Protein 3U1I (pdb70)

Sequence (414 aa):
DLTVEKAADVTWEEEEAEQTGVSHNLMITVDDDGTMRIKDGGSGVLWDVPSPAELEEGVYRIKQQGIFGKTQVGVGVQKEGVFHTMWHVTRGAVLTHNGKRLEPNWASVKKDLISYGGGWRLSAQWQKGEEVQVIAVEPGKNPKNFQTMPGTFQTTTGEIGAIALDFKPGTSGSPIINREGKVVGLYGNGVVTKNGGYVSGIAQTNAEDLTVEKAADVTWEEEAEQTGVSHNLMITVDDDGTMRIKDGVLWDVPSKAELEEGVYRIKQQGIFGKTQVGVGVQKEGVFHTMWHVTRGAVLTHNGKRLEPNWASVKKDLISYGGGWRLSAQWQKGEEVQVIAVEPGKNPKNFQTMPGTFQTTTGEIGAIALDFKPGTSGSPIINREGKVVGLYGNGVVTKNGGYVSGIAQTNAERKR

Foldseek 3Di:
DDDDDDDDDPDDDDPDDDDDDDDDFDWDADPVGDIDTDD/DDWDKAAADADVDDDDFDKDFQWDQDDVGIWGQEMWTDDPQKIKFFCVSQVQPWGDDPHDTWGWHIHTPVLRMTMTRHWFDQADADDQQFKKWWQWDAIPDDTDIDIDRFDWDQDPVGIWTKAQDDGDRNRWHTFIGGPVRGGNATWDDFDADPVRTTITTRRDDHTD/DDDDDDDDDDDDDDVDDDDDDDDDFDWDADPVGDIGTDD/DKDFADDPDDFDDFDKDFAWDQDVVGIDGQAIWTADPNKIKFFCVSQVFPWGDDPRDIWGWGMDDVVLRITMTRDWDDQAAADDQQAKKWFQFDAPPDDTDIDIDRFDWDCDVHDIWTKAFDDGDRNRGHGFIAHPVGGTNATWDDFDQDPVRTTITTRRDDHTD

B-factor: mean 50.6, std 13.5, range [18.17, 98.96]

Structure (mmCIF, N/CA/C/O backbone):
data_3U1I
#
_entry.id   3U1I
#
_cell.length_a   104.220
_cell.length_b   133.120
_cell.length_c   76.030
_cell.angle_alpha   90.00
_cell.angle_beta   90.00
_cell.angle_gamma   90.00
#
_symmetry.space_group_name_H-M   'C 2 2 21'
#
loop_
_entity.id
_entity.type
_entity.pdbx_description
1 polymer 'Serine protease subunit NS2B'
2 polymer 'Serine protease NS3'
3 polymer 'peptide of (BEZ)(NLE)KR(OAR)'
4 non-polymer 'SULFATE ION'
5 water water
#
loop_
_atom_site.group_PDB
_atom_site.id
_atom_site.type_symbol
_atom_site.label_atom_id
_atom_site.label_alt_id
_atom_site.label_comp_id
_atom_site.label_asym_id
_atom_site.label_entity_id
_atom_site.label_seq_id
_atom_site.pdbx_PDB_ins_code
_atom_site.Cartn_x
_atom_site.Cartn_y
_atom_site.Cartn_z
_atom_site.occupancy
_atom_site.B_iso_or_equiv
_atom_site.auth_seq_id
_atom_site.auth_comp_id
_atom_site.auth_asym_id
_atom_site.auth_atom_id
_atom_site.pdbx_PDB_model_num
ATOM 1 N N . ASP A 1 6 ? 6.886 -4.713 10.549 1.00 65.94 50 ASP A N 1
ATOM 2 C CA . ASP A 1 6 ? 7.845 -3.806 11.248 1.00 64.98 50 ASP A CA 1
ATOM 3 C C . ASP A 1 6 ? 8.508 -4.537 12.430 1.00 62.63 50 ASP A C 1
ATOM 4 O O . ASP A 1 6 ? 7.898 -5.423 13.032 1.00 63.05 50 ASP A O 1
ATOM 9 N N . LEU A 1 7 ? 9.760 -4.189 12.730 1.00 60.07 51 LEU A N 1
ATOM 10 C CA . LEU A 1 7 ? 10.551 -4.934 13.712 1.00 57.24 51 LEU A CA 1
ATOM 11 C C . LEU A 1 7 ? 10.592 -4.245 15.069 1.00 56.84 51 LEU A C 1
ATOM 12 O O . LEU A 1 7 ? 10.689 -3.020 15.157 1.00 57.09 51 LEU A O 1
ATOM 17 N N . THR A 1 8 ? 10.527 -5.061 16.117 1.00 55.68 52 THR A N 1
ATOM 18 C CA . THR A 1 8 ? 10.525 -4.607 17.507 1.00 55.35 52 THR A CA 1
ATOM 19 C C . THR A 1 8 ? 11.729 -5.165 18.262 1.00 53.35 52 THR A C 1
ATOM 20 O O . THR A 1 8 ? 12.413 -6.076 17.786 1.00 52.40 52 THR A O 1
ATOM 24 N N . VAL A 1 9 ? 11.995 -4.605 19.433 1.00 52.78 53 VAL A N 1
ATOM 25 C CA . VAL A 1 9 ? 13.184 -4.932 20.191 1.00 50.89 53 VAL A CA 1
ATOM 26 C C . VAL A 1 9 ? 12.790 -5.088 21.663 1.00 51.45 53 VAL A C 1
ATOM 27 O O . VAL A 1 9 ? 12.137 -4.217 22.224 1.00 52.72 53 VAL A O 1
ATOM 31 N N . GLU A 1 10 ? 13.149 -6.211 22.281 1.00 50.29 54 GLU A N 1
ATOM 32 C CA . GLU A 1 10 ? 12.846 -6.399 23.696 1.00 50.84 54 GLU A CA 1
ATOM 33 C C . GLU A 1 10 ? 14.024 -6.935 24.512 1.00 49.31 54 GLU A C 1
ATOM 34 O O . GLU A 1 10 ? 14.646 -7.934 24.159 1.00 47.75 54 GLU A O 1
ATOM 40 N N . LYS A 1 11 ? 14.318 -6.231 25.596 1.00 49.81 55 LYS A N 1
ATOM 41 C CA . LYS A 1 11 ? 15.435 -6.521 26.496 1.00 49.61 55 LYS A CA 1
ATOM 42 C C . LYS A 1 11 ? 15.433 -7.962 27.023 1.00 49.10 55 LYS A C 1
ATOM 43 O O . LYS A 1 11 ? 14.388 -8.498 27.398 1.00 49.80 55 LYS A O 1
ATOM 49 N N . ALA A 1 12 ? 16.608 -8.585 27.042 1.00 47.34 56 ALA A N 1
ATOM 50 C CA . ALA A 1 12 ? 16.692 -9.984 27.402 1.00 47.02 56 ALA A CA 1
ATOM 51 C C . ALA A 1 12 ? 17.664 -10.247 28.531 1.00 47.52 56 ALA A C 1
ATOM 52 O O . ALA A 1 12 ? 17.369 -11.035 29.425 1.00 48.03 56 ALA A O 1
ATOM 54 N N . ALA A 1 13 ? 18.831 -9.614 28.472 1.00 47.40 57 ALA A N 1
ATOM 55 C CA . ALA A 1 13 ? 19.878 -9.857 29.450 1.00 48.38 57 ALA A CA 1
ATOM 56 C C . ALA A 1 13 ? 20.936 -8.768 29.396 1.00 49.22 57 ALA A C 1
ATOM 57 O O . ALA A 1 13 ? 20.924 -7.918 28.499 1.00 48.59 57 ALA A O 1
ATOM 59 N N . ASP A 1 14 ? 21.845 -8.804 30.367 1.00 50.95 58 ASP A N 1
ATOM 60 C CA . ASP A 1 14 ? 22.977 -7.903 30.407 1.00 52.21 58 ASP A CA 1
ATOM 61 C C . ASP A 1 14 ? 24.199 -8.608 29.832 1.00 51.46 58 ASP A C 1
ATOM 62 O O . ASP A 1 14 ? 24.271 -9.834 29.816 1.00 50.73 58 ASP A O 1
ATOM 67 N N . VAL A 1 15 ? 25.159 -7.818 29.361 1.00 51.93 59 VAL A N 1
ATOM 68 C CA . VAL A 1 15 ? 26.402 -8.342 28.806 1.00 51.47 59 VAL A CA 1
ATOM 69 C C . VAL A 1 15 ? 27.371 -8.648 29.947 1.00 52.93 59 VAL A C 1
ATOM 70 O O . VAL A 1 15 ? 28.218 -7.826 30.311 1.00 54.27 59 VAL A O 1
ATOM 74 N N . THR A 1 16 ? 27.234 -9.839 30.516 1.00 53.06 60 THR A N 1
ATOM 75 C CA . THR A 1 16 ? 28.019 -10.220 31.680 1.00 54.65 60 THR A CA 1
ATOM 76 C C . THR A 1 16 ? 28.498 -11.657 31.566 1.00 53.64 60 THR A C 1
ATOM 77 O O . THR A 1 16 ? 27.740 -12.545 31.181 1.00 52.52 60 THR A O 1
ATOM 81 N N . TRP A 1 17 ? 29.768 -11.866 31.896 1.00 54.07 61 TRP A N 1
ATOM 82 C CA . TRP A 1 17 ? 30.384 -13.182 31.957 1.00 53.78 61 TRP A CA 1
ATOM 83 C C . TRP A 1 17 ? 29.875 -13.914 33.193 1.00 55.30 61 TRP A C 1
ATOM 84 O O . TRP A 1 17 ? 30.037 -13.379 34.289 1.00 57.23 61 TRP A O 1
ATOM 95 N N . GLU A 1 18 ? 29.235 -15.087 33.057 1.00 54.50 62 GLU A N 1
ATOM 96 C CA A GLU A 1 18 ? 28.880 -15.846 34.258 0.50 56.20 62 GLU A CA 1
ATOM 97 C CA B GLU A 1 18 ? 28.856 -15.871 34.240 0.50 55.95 62 GLU A CA 1
ATOM 98 C C . GLU A 1 18 ? 29.941 -16.877 34.625 1.00 56.78 62 GLU A C 1
ATOM 99 O O . GLU A 1 18 ? 30.438 -17.622 33.778 1.00 55.13 62 GLU A O 1
ATOM 110 N N . GLU A 1 19 ? 30.289 -16.876 35.909 1.00 59.31 63 GLU A N 1
ATOM 111 C CA . GLU A 1 19 ? 31.418 -17.630 36.454 1.00 60.91 63 GLU A CA 1
ATOM 112 C C . GLU A 1 19 ? 31.374 -19.158 36.309 1.00 60.10 63 GLU A C 1
ATOM 113 O O . GLU A 1 19 ? 32.360 -19.777 35.898 1.00 60.31 63 GLU A O 1
ATOM 119 N N . GLU A 1 20 ? 30.250 -19.785 36.617 1.00 59.24 64 GLU A N 1
ATOM 120 C CA . GLU A 1 20 ? 30.241 -21.242 36.543 1.00 58.15 64 GLU A CA 1
ATOM 121 C C . GLU A 1 20 ? 29.492 -21.754 35.306 1.00 55.35 64 GLU A C 1
ATOM 122 O O . GLU A 1 20 ? 28.672 -22.670 35.381 1.00 55.76 64 GLU A O 1
ATOM 128 N N . ALA A 1 21 ? 29.807 -21.153 34.161 1.00 52.62 65 ALA A N 1
ATOM 129 C CA . ALA A 1 21 ? 29.123 -21.434 32.899 1.00 49.66 65 ALA A CA 1
ATOM 130 C C . ALA A 1 21 ? 29.403 -22.834 32.377 1.00 48.84 65 ALA A C 1
ATOM 131 O O . ALA A 1 21 ? 30.526 -23.338 32.486 1.00 49.19 65 ALA A O 1
ATOM 133 N N . GLU A 1 22 ? 28.372 -23.454 31.810 1.00 47.36 66 GLU A N 1
ATOM 134 C CA . GLU A 1 22 ? 28.514 -24.743 31.156 1.00 46.55 66 GLU A CA 1
ATOM 135 C C . GLU A 1 22 ? 29.504 -24.582 30.011 1.00 44.39 66 GLU A C 1
ATOM 136 O O . GLU A 1 22 ? 29.393 -23.625 29.226 1.00 44.16 66 GLU A O 1
ATOM 142 N N . GLN A 1 23 ? 30.489 -25.480 29.941 1.00 43.09 67 GLN A N 1
ATOM 143 C CA . GLN A 1 23 ? 31.466 -25.485 28.855 1.00 40.79 67 GLN A CA 1
ATOM 144 C C . GLN A 1 23 ? 31.056 -26.498 27.810 1.00 40.00 67 GLN A C 1
ATOM 145 O O . GLN A 1 23 ? 30.545 -27.575 28.132 1.00 40.30 67 GLN A O 1
ATOM 151 N N . THR A 1 24 ? 31.280 -26.155 26.550 1.00 38.87 68 THR A N 1
ATOM 152 C CA . THR A 1 24 ? 30.811 -26.991 25.462 1.00 38.80 68 THR A CA 1
ATOM 153 C C . THR A 1 24 ? 31.415 -26.551 24.156 1.00 38.25 68 THR A C 1
ATOM 154 O O . THR A 1 24 ? 31.896 -25.421 24.037 1.00 38.65 68 THR A O 1
ATOM 158 N N . GLY A 1 25 ? 31.385 -27.436 23.172 1.00 38.38 69 GLY A N 1
ATOM 159 C CA . GLY A 1 25 ? 31.864 -27.095 21.840 1.00 38.48 69 GLY A CA 1
ATOM 160 C C . GLY A 1 25 ? 33.127 -27.845 21.494 1.00 39.34 69 GLY A C 1
ATOM 161 O O . GLY A 1 25 ? 33.523 -28.750 22.212 1.00 39.78 69 GLY A O 1
ATOM 162 N N . VAL A 1 26 ? 33.743 -27.453 20.379 1.00 40.00 70 VAL A N 1
ATOM 163 C CA . VAL A 1 26 ? 34.902 -28.129 19.793 1.00 41.41 70 VAL A CA 1
ATOM 164 C C . VAL A 1 26 ? 35.755 -27.063 19.116 1.00 41.69 70 VAL A C 1
ATOM 165 O O . VAL A 1 26 ? 35.232 -26.060 18.660 1.00 40.80 70 VAL A O 1
ATOM 169 N N . SER A 1 27 ? 37.063 -27.290 19.048 1.00 43.57 71 SER A N 1
ATOM 170 C CA . SER A 1 27 ? 37.996 -26.389 18.391 1.00 44.30 71 SER A CA 1
ATOM 171 C C . SER A 1 27 ? 38.427 -26.909 17.012 1.00 45.59 71 SER A C 1
ATOM 172 O O . SER A 1 27 ? 39.373 -27.688 16.916 1.00 47.27 71 SER A O 1
ATOM 175 N N . HIS A 1 28 ? 37.755 -26.451 15.955 1.00 45.24 72 HIS A N 1
ATOM 176 C CA . HIS A 1 28 ? 38.096 -26.812 14.570 1.00 46.53 72 HIS A CA 1
ATOM 177 C C . HIS A 1 28 ? 39.124 -25.863 13.995 1.00 47.57 72 HIS A C 1
ATOM 178 O O . HIS A 1 28 ? 39.169 -24.698 14.356 1.00 47.83 72 HIS A O 1
ATOM 185 N N . ASN A 1 29 ? 39.944 -26.357 13.087 1.00 49.51 73 ASN A N 1
ATOM 186 C CA . ASN A 1 29 ? 40.875 -25.500 12.375 1.00 51.33 73 ASN A CA 1
ATOM 187 C C . ASN A 1 29 ? 40.695 -25.682 10.882 1.00 51.59 73 ASN A C 1
ATOM 188 O O . ASN A 1 29 ? 41.141 -26.679 10.313 1.00 53.11 73 ASN A O 1
ATOM 193 N N . LEU A 1 30 ? 40.028 -24.720 10.255 1.00 49.90 74 LEU A N 1
ATOM 194 C CA . LEU A 1 30 ? 39.574 -24.902 8.888 1.00 49.89 74 LEU A CA 1
ATOM 195 C C . LEU A 1 30 ? 40.011 -23.762 7.993 1.00 50.43 74 LEU A C 1
ATOM 196 O O . LEU A 1 30 ? 40.145 -22.632 8.446 1.00 49.93 74 LEU A O 1
ATOM 201 N N . MET A 1 31 ? 40.226 -24.070 6.721 1.00 51.67 75 MET A N 1
ATOM 202 C CA . MET A 1 31 ? 40.525 -23.052 5.729 1.00 52.85 75 MET A CA 1
ATOM 203 C C . MET A 1 31 ? 39.245 -22.698 4.996 1.00 51.65 75 MET A C 1
ATOM 204 O O . MET A 1 31 ? 38.527 -23.575 4.493 1.00 51.77 75 MET A O 1
ATOM 209 N N . ILE A 1 32 ? 38.959 -21.407 4.944 1.00 50.64 76 ILE A N 1
ATOM 210 C CA . ILE A 1 32 ? 37.737 -20.927 4.326 1.00 49.73 76 ILE A CA 1
ATOM 211 C C . ILE A 1 32 ? 38.007 -19.739 3.408 1.00 51.09 76 ILE A C 1
ATOM 212 O O . ILE A 1 32 ? 39.046 -19.071 3.516 1.00 52.21 76 ILE A O 1
ATOM 217 N N . THR A 1 33 ? 37.082 -19.497 2.485 1.00 51.04 77 THR A N 1
ATOM 218 C CA . THR A 1 33 ? 37.020 -18.214 1.804 1.00 51.35 77 THR A CA 1
ATOM 219 C C . THR A 1 33 ? 35.697 -17.567 2.187 1.00 49.02 77 THR A C 1
ATOM 220 O O . THR A 1 33 ? 34.713 -18.265 2.450 1.00 47.56 77 THR A O 1
ATOM 224 N N . VAL A 1 34 ? 35.699 -16.239 2.270 1.00 48.30 78 VAL A N 1
ATOM 225 C CA . VAL A 1 34 ? 34.485 -15.471 2.492 1.00 47.02 78 VAL A CA 1
ATOM 226 C C . VAL A 1 34 ? 34.257 -14.707 1.204 1.00 48.45 78 VAL A C 1
ATOM 227 O O . VAL A 1 34 ? 35.114 -13.941 0.794 1.00 49.60 78 VAL A O 1
ATOM 231 N N . ASP A 1 35 ? 33.135 -14.929 0.533 1.00 48.81 79 ASP A N 1
ATOM 232 C CA . ASP A 1 35 ? 32.859 -14.069 -0.604 1.00 50.42 79 ASP A CA 1
ATOM 233 C C . ASP A 1 35 ? 32.063 -12.821 -0.242 1.00 48.91 79 ASP A C 1
ATOM 234 O O . ASP A 1 35 ? 31.597 -12.667 0.894 1.00 46.98 79 ASP A O 1
ATOM 239 N N . ASP A 1 36 ? 31.954 -11.918 -1.214 1.00 49.52 80 ASP A N 1
ATOM 240 C CA . ASP A 1 36 ? 31.484 -10.566 -0.967 1.00 48.36 80 ASP A CA 1
ATOM 241 C C . ASP A 1 36 ? 30.086 -10.529 -0.346 1.00 46.04 80 ASP A C 1
ATOM 242 O O . ASP A 1 36 ? 29.791 -9.619 0.424 1.00 44.73 80 ASP A O 1
ATOM 247 N N . ASP A 1 37 ? 29.258 -11.537 -0.637 1.00 44.75 81 ASP A N 1
ATOM 248 C CA . ASP A 1 37 ? 27.887 -11.587 -0.102 1.00 43.24 81 ASP A CA 1
ATOM 249 C C . ASP A 1 37 ? 27.809 -12.123 1.337 1.00 40.96 81 ASP A C 1
ATOM 250 O O . ASP A 1 37 ? 26.716 -12.256 1.911 1.00 39.36 81 ASP A O 1
ATOM 255 N N . GLY A 1 38 ? 28.973 -12.440 1.898 1.00 39.98 82 GLY A N 1
ATOM 256 C CA . GLY A 1 38 ? 29.077 -12.891 3.283 1.00 38.88 82 GLY A CA 1
ATOM 257 C C . GLY A 1 38 ? 29.100 -14.402 3.468 1.00 38.16 82 GLY A C 1
ATOM 258 O O . GLY A 1 38 ? 29.236 -14.890 4.584 1.00 37.63 82 GLY A O 1
ATOM 259 N N . THR A 1 39 ? 28.954 -15.144 2.379 1.00 38.94 83 THR A N 1
ATOM 260 C CA . THR A 1 39 ? 28.969 -16.600 2.445 1.00 38.60 83 THR A CA 1
ATOM 261 C C . THR A 1 39 ? 30.371 -17.148 2.753 1.00 38.97 83 THR A C 1
ATOM 262 O O . THR A 1 39 ? 31.358 -16.829 2.082 1.00 39.46 83 THR A O 1
ATOM 266 N N . MET A 1 40 ? 30.439 -17.959 3.797 1.00 38.50 84 MET A N 1
ATOM 267 C CA . MET A 1 40 ? 31.655 -18.663 4.130 1.00 39.95 84 MET A CA 1
ATOM 268 C C . MET A 1 40 ? 31.608 -20.063 3.522 1.00 41.38 84 MET A C 1
ATOM 269 O O . MET A 1 40 ? 30.561 -20.723 3.544 1.00 40.48 84 MET A O 1
ATOM 274 N N . ARG A 1 41 ? 32.733 -20.481 2.940 1.00 43.64 85 ARG A N 1
ATOM 275 C CA . ARG A 1 41 ? 32.873 -21.799 2.301 1.00 46.73 85 ARG A CA 1
ATOM 276 C C . ARG A 1 41 ? 34.177 -22.456 2.732 1.00 47.82 85 ARG A C 1
ATOM 277 O O . ARG A 1 41 ? 35.222 -21.820 2.704 1.00 48.25 85 ARG A O 1
ATOM 285 N N . ILE A 1 42 ? 34.116 -23.722 3.130 1.00 49.07 86 ILE A N 1
ATOM 286 C CA . ILE A 1 42 ? 35.324 -24.455 3.502 1.00 51.21 86 ILE A CA 1
ATOM 287 C C . ILE A 1 42 ? 36.139 -24.787 2.247 1.00 54.67 86 ILE A C 1
ATOM 288 O O . ILE A 1 42 ? 35.615 -25.379 1.297 1.00 55.58 86 ILE A O 1
ATOM 293 N N . LYS A 1 43 ? 37.414 -24.398 2.248 1.00 57.33 87 LYS A N 1
ATOM 294 C CA . LYS A 1 43 ? 38.315 -24.695 1.123 1.00 61.66 87 LYS A CA 1
ATOM 295 C C . LYS A 1 43 ? 38.439 -26.198 0.853 1.00 63.99 87 LYS A C 1
ATOM 296 O O . LYS A 1 43 ? 38.828 -26.983 1.736 1.00 63.66 87 LYS A O 1
ATOM 302 N N . ASP A 1 44 ? 38.106 -26.579 -0.384 1.00 67.18 88 ASP A N 1
ATOM 303 C CA . ASP A 1 44 ? 37.906 -27.987 -0.759 1.00 69.60 88 ASP A CA 1
ATOM 304 C C . ASP A 1 44 ? 39.036 -28.560 -1.615 1.00 72.46 88 ASP A C 1
ATOM 305 O O . ASP A 1 44 ? 39.282 -29.771 -1.597 1.00 73.87 88 ASP A O 1
ATOM 310 N N . GLY B 2 8 ? 26.126 -13.758 -4.884 1.00 51.91 -1 GLY B N 1
ATOM 311 C CA . GLY B 2 8 ? 25.090 -12.791 -4.411 1.00 51.39 -1 GLY B CA 1
ATOM 312 C C . GLY B 2 8 ? 25.574 -11.346 -4.408 1.00 51.39 -1 GLY B C 1
ATOM 313 O O . GLY B 2 8 ? 26.773 -11.073 -4.588 1.00 52.16 -1 GLY B O 1
ATOM 314 N N . GLY B 2 9 ? 24.651 -10.409 -4.220 1.00 50.27 0 GLY B N 1
ATOM 315 C CA . GLY B 2 9 ? 25.045 -9.012 -4.082 1.00 49.93 0 GLY B CA 1
ATOM 316 C C . GLY B 2 9 ? 25.803 -8.692 -2.793 1.00 48.43 0 GLY B C 1
ATOM 317 O O . GLY B 2 9 ? 25.634 -9.354 -1.758 1.00 47.65 0 GLY B O 1
ATOM 318 N N . SER B 2 10 ? 26.648 -7.673 -2.859 1.00 47.67 1 SER B N 1
ATOM 319 C CA . SER B 2 10 ? 27.233 -7.101 -1.667 1.00 45.62 1 SER B CA 1
ATOM 320 C C . SER B 2 10 ? 26.907 -5.612 -1.569 1.00 45.28 1 SER B C 1
ATOM 321 O O . SER B 2 10 ? 26.593 -4.961 -2.565 1.00 46.33 1 SER B O 1
ATOM 324 N N . GLY B 2 11 ? 26.992 -5.077 -0.362 1.00 43.68 2 GLY B N 1
ATOM 325 C CA . GLY B 2 11 ? 26.845 -3.656 -0.149 1.00 43.52 2 GLY B CA 1
ATOM 326 C C . GLY B 2 11 ? 27.507 -3.217 1.137 1.00 42.92 2 GLY B C 1
ATOM 327 O O . GLY B 2 11 ? 27.706 -4.018 2.056 1.00 41.69 2 GLY B O 1
ATOM 328 N N . VAL B 2 12 ? 27.859 -1.940 1.192 1.00 43.56 3 VAL B N 1
ATOM 329 C CA . VAL B 2 12 ? 28.331 -1.303 2.427 1.00 43.81 3 VAL B CA 1
ATOM 330 C C . VAL B 2 12 ? 27.578 0.004 2.597 1.00 44.47 3 VAL B C 1
ATOM 331 O O . VAL B 2 12 ? 27.337 0.706 1.625 1.00 45.08 3 VAL B O 1
ATOM 335 N N . LEU B 2 13 ? 27.196 0.313 3.824 1.00 44.94 4 LEU B N 1
ATOM 336 C CA . LEU B 2 13 ? 26.593 1.599 4.139 1.00 47.54 4 LEU B CA 1
ATOM 337 C C . LEU B 2 13 ? 27.374 2.234 5.277 1.00 49.53 4 LEU B C 1
ATOM 338 O O . LEU B 2 13 ? 27.809 1.537 6.184 1.00 49.20 4 LEU B O 1
ATOM 343 N N . TRP B 2 14 ? 27.581 3.544 5.202 1.00 53.21 5 TRP B N 1
ATOM 344 C CA . TRP B 2 14 ? 28.256 4.302 6.265 1.00 56.26 5 TRP B CA 1
ATOM 345 C C . TRP B 2 14 ? 27.782 5.764 6.203 1.00 59.20 5 TRP B C 1
ATOM 346 O O . TRP B 2 14 ? 27.781 6.361 5.132 1.00 60.36 5 TRP B O 1
ATOM 357 N N . ASP B 2 15 ? 27.359 6.321 7.347 1.00 61.91 6 ASP B N 1
ATOM 358 C CA . ASP B 2 15 ? 26.200 7.261 7.373 1.00 64.68 6 ASP B CA 1
ATOM 359 C C . ASP B 2 15 ? 26.327 8.527 8.209 1.00 67.84 6 ASP B C 1
ATOM 360 O O . ASP B 2 15 ? 27.355 9.204 8.133 1.00 69.55 6 ASP B O 1
ATOM 365 N N . VAL B 2 16 ? 25.273 8.827 8.998 1.00 69.93 7 VAL B N 1
ATOM 366 C CA . VAL B 2 16 ? 25.077 10.106 9.753 1.00 73.27 7 VAL B CA 1
ATOM 367 C C . VAL B 2 16 ? 24.025 10.057 10.910 1.00 74.30 7 VAL B C 1
ATOM 368 O O . VAL B 2 16 ? 22.841 9.754 10.672 1.00 73.63 7 VAL B O 1
ATOM 372 N N . PRO B 2 17 ? 24.444 10.408 12.158 1.00 76.13 8 PRO B N 1
ATOM 373 C CA . PRO B 2 17 ? 23.582 10.289 13.366 1.00 76.64 8 PRO B CA 1
ATOM 374 C C . PRO B 2 17 ? 22.343 11.208 13.388 1.00 78.37 8 PRO B C 1
ATOM 375 O O . PRO B 2 17 ? 22.383 12.328 12.873 1.00 80.11 8 PRO B O 1
ATOM 379 N N . SER B 2 18 ? 21.269 10.724 14.011 1.00 78.19 9 SER B N 1
ATOM 380 C CA . SER B 2 18 ? 19.949 11.377 13.999 1.00 79.54 9 SER B CA 1
ATOM 381 C C . SER B 2 18 ? 19.770 12.480 15.072 1.00 81.92 9 SER B C 1
ATOM 382 O O . SER B 2 18 ? 20.574 12.560 16.009 1.00 82.37 9 SER B O 1
ATOM 385 N N . PRO B 2 19 ? 18.714 13.328 14.944 1.00 83.55 10 PRO B N 1
ATOM 386 C CA . PRO B 2 19 ? 18.566 14.524 15.806 1.00 86.04 10 PRO B CA 1
ATOM 387 C C . PRO B 2 19 ? 18.654 14.261 17.317 1.00 86.06 10 PRO B C 1
ATOM 388 O O . PRO B 2 19 ? 17.745 13.675 17.903 1.00 85.41 10 PRO B O 1
ATOM 392 N N . ALA B 2 25 ? 15.370 8.006 20.253 1.00 72.12 16 ALA B N 1
ATOM 393 C CA . ALA B 2 25 ? 15.203 6.555 20.319 1.00 70.33 16 ALA B CA 1
ATOM 394 C C . ALA B 2 25 ? 16.163 5.919 21.334 1.00 69.59 16 ALA B C 1
ATOM 395 O O . ALA B 2 25 ? 17.142 5.271 20.945 1.00 68.10 16 ALA B O 1
ATOM 397 N N . GLU B 2 26 ? 15.876 6.100 22.628 1.00 70.72 17 GLU B N 1
ATOM 398 C CA . GLU B 2 26 ? 16.808 5.687 23.693 1.00 70.42 17 GLU B CA 1
ATOM 399 C C . GLU B 2 26 ? 16.519 4.323 24.334 1.00 68.39 17 GLU B C 1
ATOM 400 O O . GLU B 2 26 ? 15.379 4.010 24.711 1.00 69.16 17 GLU B O 1
ATOM 406 N N . LEU B 2 27 ? 17.587 3.541 24.474 1.00 65.34 18 LEU B N 1
ATOM 407 C CA . LEU B 2 27 ? 17.522 2.149 24.873 1.00 62.62 18 LEU B CA 1
ATOM 408 C C . LEU B 2 27 ? 18.599 1.893 25.929 1.00 61.75 18 LEU B C 1
ATOM 409 O O . LEU B 2 27 ? 19.710 2.405 25.806 1.00 61.58 18 LEU B O 1
ATOM 414 N N . GLU B 2 28 ? 18.286 1.109 26.959 1.00 60.68 19 GLU B N 1
ATOM 415 C CA . GLU B 2 28 ? 19.312 0.704 27.930 1.00 59.79 19 GLU B CA 1
ATOM 416 C C . GLU B 2 28 ? 20.276 -0.294 27.299 1.00 56.57 19 GLU B C 1
ATOM 417 O O . GLU B 2 28 ? 19.862 -1.168 26.545 1.00 54.72 19 GLU B O 1
ATOM 423 N N . GLU B 2 29 ? 21.558 -0.164 27.627 1.00 55.50 20 GLU B N 1
ATOM 424 C CA . GLU B 2 29 ? 22.577 -1.098 27.159 1.00 53.17 20 GLU B CA 1
ATOM 425 C C . GLU B 2 29 ? 22.248 -2.539 2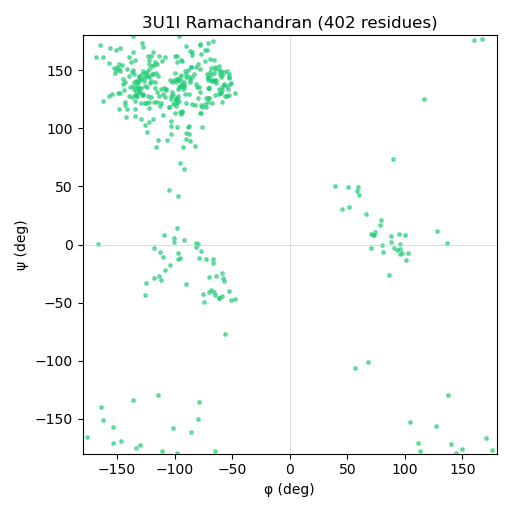7.556 1.00 51.33 20 GLU B C 1
ATOM 426 O O . GLU B 2 29 ? 21.637 -2.774 28.596 1.00 52.27 20 GLU B O 1
ATOM 432 N N . GLY B 2 30 ? 22.647 -3.498 26.724 1.00 48.34 21 GLY B N 1
ATOM 433 C CA . GLY B 2 30 ? 22.346 -4.901 26.976 1.00 45.97 21 GLY B CA 1
ATOM 434 C C . GLY B 2 30 ? 21.969 -5.686 25.734 1.00 43.52 21 GLY B C 1
ATOM 435 O O . GLY B 2 30 ? 22.084 -5.184 24.616 1.00 43.17 21 GLY B O 1
ATOM 436 N N . VAL B 2 31 ? 21.513 -6.920 25.941 1.00 41.93 22 VAL B N 1
ATOM 437 C CA . VAL B 2 31 ? 21.198 -7.850 24.853 1.00 39.42 22 VAL B CA 1
ATOM 438 C C . VAL B 2 31 ? 19.691 -7.910 24.627 1.00 38.91 22 VAL B C 1
ATOM 439 O O . VAL B 2 31 ? 18.939 -8.102 25.577 1.00 39.75 22 VAL B O 1
ATOM 443 N N . TYR B 2 32 ? 19.269 -7.776 23.371 1.00 37.27 23 TYR B N 1
ATOM 444 C CA . TYR B 2 32 ? 17.852 -7.693 23.018 1.00 37.42 23 TYR B CA 1
ATOM 445 C C . TYR B 2 32 ? 17.403 -8.761 22.026 1.00 36.46 23 TYR B C 1
ATOM 446 O O . TYR B 2 32 ? 18.148 -9.159 21.139 1.00 34.80 23 TYR B O 1
ATOM 455 N N . ARG B 2 33 ? 16.167 -9.218 22.191 1.00 37.25 24 ARG B N 1
ATOM 456 C CA . ARG B 2 33 ? 15.500 -10.016 21.178 1.00 37.05 24 ARG B CA 1
ATOM 457 C C . ARG B 2 33 ? 14.986 -9.081 20.092 1.00 37.73 24 ARG B C 1
ATOM 458 O O . ARG B 2 33 ? 14.426 -8.029 20.384 1.00 38.54 24 ARG B O 1
ATOM 466 N N . ILE B 2 34 ? 15.183 -9.460 18.838 1.00 37.31 25 ILE B N 1
ATOM 467 C CA . ILE B 2 34 ? 14.602 -8.718 17.742 1.00 38.19 25 ILE B CA 1
ATOM 468 C C . ILE B 2 34 ? 13.383 -9.505 17.294 1.00 40.11 25 ILE B C 1
ATOM 469 O O . ILE B 2 34 ? 13.494 -10.684 16.932 1.00 39.86 25 ILE B O 1
ATOM 474 N N . LYS B 2 35 ? 12.214 -8.867 17.343 1.00 42.57 26 LYS B N 1
ATOM 475 C CA . LYS B 2 35 ? 10.956 -9.552 17.060 1.00 44.86 26 LYS B CA 1
ATOM 476 C C . LYS B 2 35 ? 10.220 -8.950 15.874 1.00 46.43 26 LYS B C 1
ATOM 477 O O . LYS B 2 35 ? 10.372 -7.764 15.563 1.00 46.84 26 LYS B O 1
ATOM 483 N N . GLN B 2 36 ? 9.403 -9.762 15.215 1.00 48.10 27 GLN B N 1
ATOM 484 C CA . GLN B 2 36 ? 8.613 -9.245 14.109 1.00 50.54 27 GLN B CA 1
ATOM 485 C C . GLN B 2 36 ? 7.118 -9.557 14.205 1.00 52.86 27 GLN B C 1
ATOM 486 O O . GLN B 2 36 ? 6.728 -10.608 14.701 1.00 53.23 27 GLN B O 1
ATOM 492 N N . GLN B 2 37 ? 6.299 -8.632 13.717 1.00 55.36 28 GLN B N 1
ATOM 493 C CA . GLN B 2 37 ? 4.847 -8.693 13.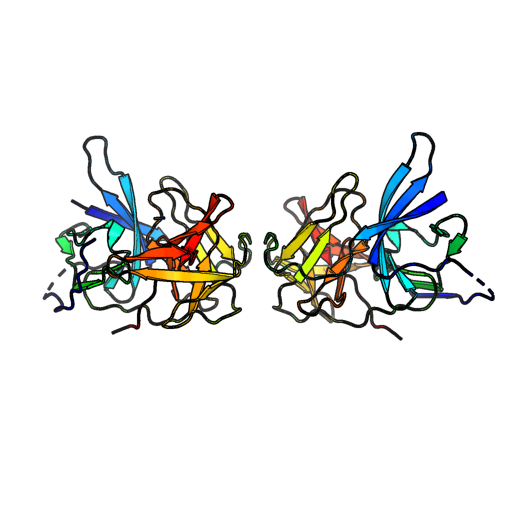901 1.00 58.66 28 GLN B CA 1
ATOM 494 C C . GLN B 2 37 ? 4.083 -9.772 13.113 1.00 59.76 28 GLN B C 1
ATOM 495 O O . GLN B 2 37 ? 4.633 -10.466 12.265 1.00 58.90 28 GLN B O 1
ATOM 501 N N . GLY B 2 38 ? 2.794 -9.884 13.421 1.00 62.59 29 GLY B N 1
ATOM 502 C CA . GLY B 2 38 ? 1.969 -10.995 12.978 1.00 63.92 29 GLY B CA 1
ATOM 503 C C . GLY B 2 38 ? 1.451 -10.965 11.556 1.00 64.73 29 GLY B C 1
ATOM 504 O O . GLY B 2 38 ? 2.200 -10.693 10.619 1.00 63.80 29 GLY B O 1
ATOM 505 N N . ILE B 2 39 ? 0.170 -11.290 11.391 1.00 66.73 30 ILE B N 1
ATOM 506 C CA . ILE B 2 39 ? -0.675 -11.714 12.512 1.00 68.17 30 ILE B CA 1
ATOM 507 C C . ILE B 2 39 ? -0.178 -13.041 13.101 1.00 66.80 30 ILE B C 1
ATOM 508 O O . ILE B 2 39 ? 0.850 -13.577 12.664 1.00 65.47 30 ILE B O 1
ATOM 513 N N . PHE B 2 40 ? -0.903 -13.551 14.095 1.00 67.33 31 PHE B N 1
ATOM 514 C CA . PHE B 2 40 ? -0.464 -14.676 14.938 1.00 65.80 31 PHE B CA 1
ATOM 515 C C . PHE B 2 40 ? 0.377 -14.176 16.121 1.00 64.07 31 PHE B C 1
ATOM 516 O O . PHE B 2 40 ? 0.437 -14.823 17.169 1.00 64.54 31 PHE B O 1
ATOM 524 N N . GLY B 2 41 ? 1.017 -13.020 15.949 1.00 62.15 32 GLY B N 1
ATOM 525 C CA . GLY B 2 41 ? 1.769 -12.386 17.028 1.00 60.07 32 GLY B CA 1
ATOM 526 C C . GLY B 2 41 ? 3.192 -12.057 16.635 1.00 56.91 32 GLY B C 1
ATOM 527 O O . GLY B 2 41 ? 3.502 -11.904 15.451 1.00 56.11 32 GLY B O 1
ATOM 528 N N . LYS B 2 42 ? 4.060 -11.948 17.636 1.00 54.94 33 LYS B N 1
ATOM 529 C CA . LYS B 2 42 ? 5.459 -11.600 17.400 1.00 52.06 33 LYS B CA 1
ATOM 530 C C . LYS B 2 42 ? 6.342 -12.841 17.418 1.00 50.07 33 LYS B C 1
ATOM 531 O O . LYS B 2 42 ? 6.060 -13.798 18.140 1.00 50.43 33 LYS B O 1
ATOM 537 N N . THR B 2 43 ? 7.407 -12.817 16.615 1.00 47.59 34 THR B N 1
ATOM 538 C CA . THR B 2 43 ? 8.311 -13.948 16.487 1.00 45.32 34 THR B CA 1
ATOM 539 C C . THR B 2 43 ? 9.741 -13.445 16.521 1.00 42.93 34 THR B C 1
ATOM 540 O O . THR B 2 43 ? 10.085 -12.481 15.847 1.00 42.64 34 THR B O 1
ATOM 544 N N . GLN B 2 44 ? 10.582 -14.103 17.303 1.00 40.84 35 GLN B N 1
ATOM 545 C CA . GLN B 2 44 ? 11.969 -13.721 17.351 1.00 38.07 35 GLN B CA 1
ATOM 546 C C . GLN B 2 44 ? 12.650 -14.078 16.037 1.00 37.08 35 GLN B C 1
ATOM 547 O O . GLN B 2 44 ? 12.572 -15.226 15.588 1.00 37.06 35 GLN B O 1
ATOM 553 N N . VAL B 2 45 ? 13.299 -13.090 15.423 1.00 35.42 36 VAL B N 1
ATOM 554 C CA . VAL B 2 45 ? 14.040 -13.309 14.194 1.00 34.05 36 VAL B CA 1
ATOM 555 C C . VAL B 2 45 ? 15.524 -13.181 14.484 1.00 32.96 36 VAL B C 1
ATOM 556 O O . VAL B 2 45 ? 16.355 -13.539 13.662 1.00 32.08 36 VAL B O 1
ATOM 560 N N . GLY B 2 46 ? 15.869 -12.694 15.664 1.00 32.73 37 GLY B N 1
ATOM 561 C CA . GLY B 2 46 ? 17.288 -12.565 15.977 1.00 32.48 37 GLY B CA 1
ATOM 562 C C . GLY B 2 46 ? 17.537 -11.787 17.240 1.00 32.62 37 GLY B C 1
ATOM 563 O O . GLY B 2 46 ? 16.610 -11.510 18.012 1.00 32.63 37 GLY B O 1
ATOM 564 N N . VAL B 2 47 ? 18.800 -11.418 17.404 1.00 32.24 38 VAL B N 1
ATOM 565 C CA . VAL B 2 47 ? 19.330 -10.866 18.623 1.00 33.79 38 VAL B CA 1
ATOM 566 C C . VAL B 2 47 ? 20.245 -9.675 18.310 1.00 34.76 38 VAL B C 1
ATOM 567 O O . VAL B 2 47 ? 20.910 -9.655 17.264 1.00 34.75 38 VAL B O 1
ATOM 571 N N . GLY B 2 48 ? 20.296 -8.697 19.221 1.00 36.08 39 GLY B N 1
ATOM 572 C CA . GLY B 2 48 ? 21.225 -7.584 19.089 1.00 37.08 39 GLY B CA 1
ATOM 573 C C . GLY B 2 48 ? 21.746 -7.027 20.396 1.00 38.28 39 GLY B C 1
ATOM 574 O O . GLY B 2 48 ? 21.236 -7.344 21.456 1.00 38.86 39 GLY B O 1
ATOM 575 N N . VAL B 2 49 ? 22.763 -6.174 20.308 1.00 39.01 40 VAL B N 1
ATOM 576 C CA . VAL B 2 49 ? 23.379 -5.582 21.486 1.00 40.45 40 VAL B CA 1
ATOM 577 C C . VAL B 2 49 ? 23.345 -4.065 21.426 1.00 41.71 40 VAL B C 1
ATOM 578 O O . VAL B 2 49 ? 23.765 -3.464 20.439 1.00 41.71 40 VAL B O 1
ATOM 582 N N . GLN B 2 50 ? 22.840 -3.454 22.490 1.00 43.34 41 GLN B N 1
ATOM 583 C CA . GLN B 2 50 ? 22.858 -2.010 22.628 1.00 45.01 41 GLN B CA 1
ATOM 584 C C . GLN B 2 50 ? 24.047 -1.659 23.489 1.00 46.26 41 GLN B C 1
ATOM 585 O O . GLN B 2 50 ? 24.165 -2.146 24.609 1.00 46.73 41 GLN B O 1
ATOM 591 N N . LYS B 2 51 ? 24.940 -0.840 22.938 1.00 47.59 42 LYS B N 1
ATOM 592 C CA . LYS B 2 51 ? 26.124 -0.347 23.634 1.00 49.06 42 LYS B CA 1
ATOM 593 C C . LYS B 2 51 ? 26.366 1.087 23.214 1.00 50.41 42 LYS B C 1
ATOM 594 O O . LYS B 2 51 ? 26.540 1.374 22.027 1.00 49.84 42 LYS B O 1
ATOM 600 N N . GLU B 2 52 ? 26.348 1.990 24.192 1.00 52.63 43 GLU B N 1
ATOM 601 C CA . GLU B 2 52 ? 26.655 3.399 23.958 1.00 54.45 43 GLU B CA 1
ATOM 602 C C . GLU B 2 52 ? 25.734 4.048 22.930 1.00 53.97 43 GLU B C 1
ATOM 603 O O . GLU B 2 52 ? 26.206 4.746 22.035 1.00 54.70 43 GLU B O 1
ATOM 609 N N . GLY B 2 53 ? 24.427 3.815 23.052 1.00 53.27 44 GLY B N 1
ATOM 610 C CA . GLY B 2 53 ? 23.439 4.443 22.167 1.00 53.00 44 GLY B CA 1
ATOM 611 C C . GLY B 2 53 ? 23.247 3.791 20.802 1.00 51.30 44 GLY B C 1
ATOM 612 O O . GLY B 2 53 ? 22.352 4.168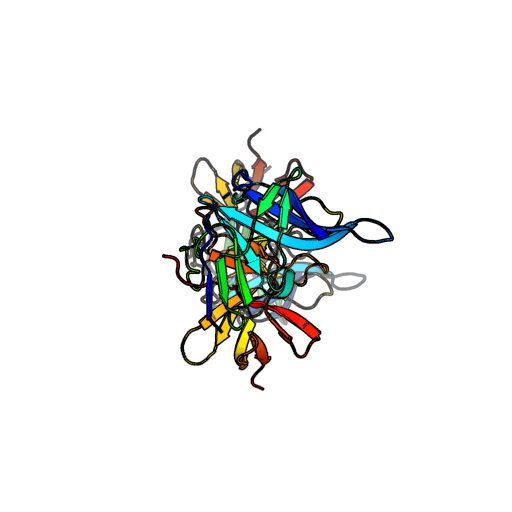 20.054 1.00 52.08 44 GLY B O 1
ATOM 613 N N . VAL B 2 54 ? 24.080 2.806 20.476 1.00 49.40 45 VAL B N 1
ATOM 614 C CA . VAL B 2 54 ? 24.042 2.143 19.170 1.00 46.90 45 VAL B CA 1
ATOM 615 C C . VAL B 2 54 ? 23.572 0.681 19.305 1.00 44.96 45 VAL B C 1
ATOM 616 O O . VAL B 2 54 ? 24.016 -0.055 20.196 1.00 44.29 45 VAL B O 1
ATOM 620 N N . PHE B 2 55 ? 22.656 0.280 18.427 1.00 43.20 46 PHE B N 1
ATOM 621 C CA . PHE B 2 55 ? 22.148 -1.076 18.416 1.00 41.24 46 PHE B CA 1
ATOM 622 C C . PHE B 2 55 ? 22.851 -1.899 17.339 1.00 39.55 46 PHE B C 1
ATOM 623 O O . PHE B 2 55 ? 22.769 -1.566 16.161 1.00 39.58 46 PHE B O 1
ATOM 631 N N . HIS B 2 56 ? 23.537 -2.966 17.762 1.00 37.69 47 HIS B N 1
ATOM 632 C CA . HIS B 2 56 ? 24.379 -3.788 16.886 1.00 35.90 47 HIS B CA 1
ATOM 633 C C . HIS B 2 56 ? 23.744 -5.135 16.625 1.00 34.19 47 HIS B C 1
ATOM 634 O O . HIS B 2 56 ? 23.417 -5.850 17.550 1.00 34.37 47 HIS B O 1
ATOM 641 N N . THR B 2 57 ? 23.596 -5.501 15.367 1.00 33.03 48 THR B N 1
ATOM 642 C CA . THR B 2 57 ? 23.101 -6.823 15.058 1.00 32.18 48 THR B CA 1
ATOM 643 C C . THR B 2 57 ? 23.725 -7.350 13.772 1.00 31.97 48 THR B C 1
ATOM 644 O O . THR B 2 57 ? 24.716 -6.788 13.264 1.00 32.62 48 THR B O 1
ATOM 648 N N . MET B 2 58 ? 23.200 -8.452 13.260 1.00 31.62 49 MET B N 1
ATOM 649 C CA . MET B 2 58 ? 23.757 -9.020 12.036 1.00 31.28 49 MET B CA 1
ATOM 650 C C . MET B 2 58 ? 22.927 -8.617 10.825 1.00 30.99 49 MET B C 1
ATOM 651 O O . MET B 2 58 ? 21.697 -8.603 10.876 1.00 31.07 49 MET B O 1
ATOM 656 N N . TRP B 2 59 ? 23.601 -8.302 9.726 1.00 31.12 50 TRP B N 1
ATOM 657 C CA . TRP B 2 59 ? 22.907 -7.861 8.517 1.00 31.34 50 TRP B CA 1
ATOM 658 C C . TRP B 2 59 ? 21.714 -8.759 8.140 1.00 31.82 50 TRP B C 1
ATOM 659 O O . TRP B 2 59 ? 20.623 -8.256 7.861 1.00 32.41 50 TRP B O 1
ATOM 670 N N . HIS B 2 60 ? 21.909 -10.078 8.145 1.00 31.74 51 HIS B N 1
ATOM 671 C CA . HIS B 2 60 ? 20.906 -10.975 7.577 1.00 32.12 51 HIS B CA 1
ATOM 672 C C . HIS B 2 60 ? 19.658 -11.086 8.453 1.00 32.82 51 HIS B C 1
ATOM 673 O O . HIS B 2 60 ? 18.642 -11.603 8.010 1.00 33.87 51 HIS B O 1
ATOM 680 N N . VAL B 2 61 ? 19.730 -10.587 9.687 1.00 33.56 52 VAL B N 1
ATOM 681 C CA . VAL B 2 61 ? 18.587 -10.611 10.607 1.00 34.03 52 VAL B CA 1
ATOM 682 C C . VAL B 2 61 ? 17.534 -9.547 10.241 1.00 36.00 52 VAL B C 1
ATOM 683 O O . VAL B 2 61 ? 16.332 -9.830 10.242 1.00 37.05 52 VAL B O 1
ATOM 687 N N . THR B 2 62 ? 17.983 -8.343 9.896 1.00 36.82 53 THR B N 1
ATOM 688 C CA . THR B 2 62 ? 17.074 -7.218 9.656 1.00 38.28 53 THR B CA 1
ATOM 689 C C . THR B 2 62 ? 17.062 -6.765 8.195 1.00 39.08 53 THR B C 1
ATOM 690 O O . THR B 2 62 ? 16.067 -6.206 7.722 1.00 39.39 53 THR B O 1
ATOM 694 N N . ARG B 2 63 ? 18.177 -7.002 7.499 1.00 38.91 54 ARG B N 1
ATOM 695 C CA . ARG B 2 63 ? 18.403 -6.493 6.138 1.00 40.08 54 ARG B CA 1
ATOM 696 C C . ARG B 2 63 ? 18.153 -4.978 6.015 1.00 41.25 54 ARG B C 1
ATOM 697 O O . ARG B 2 63 ? 17.742 -4.481 4.964 1.00 41.91 54 ARG B O 1
ATOM 705 N N . GLY B 2 64 ? 18.433 -4.255 7.099 1.00 41.70 55 GLY B N 1
ATOM 706 C CA . GLY B 2 64 ? 18.343 -2.800 7.112 1.00 42.76 55 GLY B CA 1
ATOM 707 C C . GLY B 2 64 ? 16.975 -2.253 7.468 1.00 43.97 55 GLY B C 1
ATOM 708 O O . GLY B 2 64 ? 16.780 -1.049 7.471 1.00 45.25 55 GLY B O 1
ATOM 709 N N . ALA B 2 65 ? 16.027 -3.134 7.767 1.00 44.10 56 ALA B N 1
ATOM 710 C CA . ALA B 2 65 ? 14.663 -2.721 8.077 1.00 45.66 56 ALA B CA 1
ATOM 711 C C . ALA B 2 65 ? 14.643 -1.832 9.312 1.00 46.66 56 ALA B C 1
ATOM 712 O O . ALA B 2 65 ? 15.527 -1.919 10.166 1.00 46.32 56 ALA B O 1
ATOM 714 N N . VAL B 2 66 ? 13.638 -0.972 9.399 1.00 48.33 57 VAL B N 1
ATOM 715 C CA . VAL B 2 66 ? 13.536 -0.036 10.501 1.00 49.89 57 VAL B CA 1
ATOM 716 C C . VAL B 2 66 ? 13.178 -0.789 11.774 1.00 50.30 57 VAL B C 1
ATOM 717 O O . VAL B 2 66 ? 12.316 -1.666 11.763 1.00 50.41 57 VAL B O 1
ATOM 721 N N . LEU B 2 67 ? 13.874 -0.472 12.857 1.00 51.07 58 LEU B N 1
ATOM 722 C CA . LEU B 2 67 ? 13.515 -0.997 14.160 1.00 52.62 58 LEU B CA 1
ATOM 723 C C . LEU B 2 67 ? 12.623 -0.003 14.892 1.00 55.88 58 LEU B C 1
ATOM 724 O O . LEU B 2 67 ? 12.608 1.197 14.590 1.00 57.22 58 LEU B O 1
ATOM 729 N N . THR B 2 68 ? 11.870 -0.500 15.862 1.00 57.98 59 THR B N 1
ATOM 730 C CA . THR B 2 68 ? 10.907 0.340 16.536 1.00 61.08 59 THR B CA 1
ATOM 731 C C . THR B 2 68 ? 10.904 0.056 18.038 1.00 62.59 59 THR B C 1
ATOM 732 O O . THR B 2 68 ? 10.822 -1.101 18.472 1.00 61.66 59 THR B O 1
ATOM 736 N N . HIS B 2 69 ? 11.050 1.115 18.831 1.00 65.23 60 HIS B N 1
ATOM 737 C CA . HIS B 2 69 ? 10.940 0.966 20.277 1.00 67.39 60 HIS B CA 1
ATOM 738 C C . HIS B 2 69 ? 10.016 2.002 20.865 1.00 70.53 60 HIS B C 1
ATOM 739 O O . HIS B 2 69 ? 10.140 3.206 20.589 1.00 71.58 60 HIS B O 1
ATOM 746 N N . ASN B 2 70 ? 9.103 1.507 21.695 1.00 72.56 61 ASN B N 1
ATOM 747 C CA . ASN B 2 70 ? 7.932 2.257 22.141 1.00 75.94 61 ASN B CA 1
ATOM 748 C C . ASN B 2 70 ? 6.966 2.489 20.958 1.00 76.77 61 ASN B C 1
ATOM 749 O O . ASN B 2 70 ? 6.288 1.536 20.560 1.00 76.81 61 ASN B O 1
ATOM 754 N N . GLY B 2 71 ? 6.924 3.668 20.331 1.00 77.75 62 GLY B N 1
ATOM 755 C CA . GLY B 2 71 ? 7.881 4.763 20.472 1.00 77.68 62 GLY B CA 1
ATOM 756 C C . GLY B 2 71 ? 8.135 5.294 19.076 1.00 76.84 62 GLY B C 1
ATOM 757 O O . GLY B 2 71 ? 7.188 5.576 18.335 1.00 77.81 62 GLY B O 1
ATOM 758 N N . LYS B 2 72 ? 9.401 5.431 18.698 1.00 74.85 63 LYS B N 1
ATOM 759 C CA . LYS B 2 72 ? 9.694 5.878 17.342 1.00 73.90 63 LYS B CA 1
ATOM 760 C C . LYS B 2 72 ? 10.782 5.068 16.616 1.00 70.94 63 LYS B C 1
ATOM 761 O O . LYS B 2 72 ? 11.277 4.054 17.115 1.00 69.46 63 LYS B O 1
ATOM 767 N N . ARG B 2 73 ? 11.118 5.535 15.420 1.00 69.90 64 ARG B N 1
ATOM 768 C CA . ARG B 2 73 ? 12.005 4.839 14.511 1.00 67.06 64 ARG B CA 1
ATOM 769 C C . ARG B 2 73 ? 13.460 4.806 14.990 1.00 65.15 64 ARG B C 1
ATOM 770 O O . ARG B 2 73 ? 13.932 5.701 15.697 1.00 66.16 64 ARG B O 1
ATOM 778 N N . LEU B 2 74 ? 14.134 3.725 14.622 1.00 61.90 65 LEU B N 1
ATOM 779 C CA . LEU B 2 74 ? 15.556 3.548 14.814 1.00 59.50 65 LEU B CA 1
ATOM 780 C C . LEU B 2 74 ? 16.014 3.012 13.473 1.00 57.05 65 LEU B C 1
ATOM 781 O O . LEU B 2 74 ? 15.494 2.008 12.979 1.00 55.53 65 LEU B O 1
ATOM 786 N N . GLU B 2 75 ? 16.962 3.714 12.869 1.00 55.73 66 GLU B N 1
ATOM 787 C CA . GLU B 2 75 ? 17.267 3.520 11.468 1.00 53.89 66 GLU B CA 1
ATOM 788 C C . GLU B 2 75 ? 18.736 3.137 11.301 1.00 51.28 66 GLU B C 1
ATOM 789 O O . GLU B 2 75 ? 19.567 3.515 12.125 1.00 51.79 66 GLU B O 1
ATOM 795 N N . PRO B 2 76 ? 19.064 2.370 10.249 1.00 48.68 67 PRO B N 1
ATOM 796 C CA . PRO B 2 76 ? 20.450 1.903 10.141 1.00 46.52 67 PRO B CA 1
ATOM 797 C C . PRO B 2 76 ? 21.421 3.021 9.791 1.00 46.15 67 PRO B C 1
ATOM 798 O O . PRO B 2 76 ? 21.087 3.911 9.027 1.00 47.12 67 PRO B O 1
ATOM 802 N N . ASN B 2 77 ? 22.620 2.961 10.353 1.00 44.82 68 ASN B N 1
ATOM 803 C CA . ASN B 2 77 ? 23.641 3.958 10.090 1.00 44.87 68 ASN B CA 1
ATOM 804 C C . ASN B 2 77 ? 24.882 3.369 9.432 1.00 43.24 68 ASN B C 1
ATOM 805 O O . ASN B 2 77 ? 25.597 4.059 8.700 1.00 44.17 68 ASN B O 1
ATOM 810 N N . TRP B 2 78 ? 25.152 2.105 9.711 1.00 40.43 69 TRP B N 1
ATOM 811 C CA . TRP B 2 78 ? 26.278 1.420 9.096 1.00 39.32 69 TRP B CA 1
ATOM 812 C C . TRP B 2 78 ? 25.937 -0.058 8.846 1.00 37.34 69 TRP B C 1
ATOM 813 O O . TRP B 2 78 ? 25.331 -0.701 9.678 1.00 37.27 69 TRP B O 1
ATOM 824 N N . ALA B 2 79 ? 26.324 -0.593 7.699 1.00 36.56 70 ALA B N 1
ATOM 825 C CA . ALA B 2 79 ? 26.067 -1.998 7.416 1.00 34.88 70 ALA B CA 1
ATOM 826 C C . ALA B 2 79 ? 27.124 -2.507 6.474 1.00 34.56 70 ALA B C 1
ATOM 827 O O . ALA B 2 79 ? 27.625 -1.750 5.649 1.00 35.38 70 ALA B O 1
ATOM 829 N N . SER B 2 80 ? 27.465 -3.785 6.613 1.00 33.31 71 SER B N 1
ATOM 830 C CA . SER B 2 80 ? 28.344 -4.470 5.680 1.00 33.12 71 SER B CA 1
ATOM 831 C C . SER B 2 80 ? 27.889 -5.895 5.423 1.00 32.01 71 SER B C 1
ATOM 832 O O . SER B 2 80 ? 27.892 -6.727 6.327 1.00 31.21 71 SER B O 1
ATOM 835 N N . VAL B 2 81 ? 27.520 -6.180 4.182 1.00 32.76 72 VAL B N 1
ATOM 836 C CA . VAL B 2 81 ? 27.094 -7.537 3.794 1.00 32.89 72 VAL B CA 1
ATOM 837 C C . VAL B 2 81 ? 28.184 -8.612 3.988 1.00 33.45 72 VAL B C 1
ATOM 838 O O . VAL B 2 81 ? 27.908 -9.667 4.552 1.00 32.98 72 VAL B O 1
ATOM 842 N N . LYS B 2 82 ? 29.412 -8.337 3.551 1.00 34.95 73 LYS B N 1
ATOM 843 C CA . LYS B 2 82 ? 30.508 -9.298 3.677 1.00 35.90 73 LYS B CA 1
ATOM 844 C C . LYS B 2 82 ? 30.737 -9.672 5.146 1.00 35.74 73 LYS B C 1
ATOM 845 O O . LYS B 2 82 ? 30.887 -10.852 5.488 1.00 35.55 73 LYS B O 1
ATOM 851 N N . LYS B 2 83 ? 30.733 -8.656 6.006 1.00 36.18 74 LYS B N 1
ATOM 852 C CA . LYS B 2 83 ? 30.868 -8.809 7.445 1.00 35.83 74 LYS B CA 1
ATOM 853 C C . LYS B 2 83 ? 29.629 -9.450 8.039 1.00 35.06 74 LYS B C 1
ATOM 854 O O . LYS B 2 83 ? 29.710 -10.084 9.103 1.00 35.19 74 LYS B O 1
ATOM 860 N N . ASP B 2 84 ? 28.479 -9.238 7.385 1.00 34.13 75 ASP B N 1
ATOM 861 C CA . ASP B 2 84 ? 27.171 -9.636 7.913 1.00 33.45 75 ASP B CA 1
ATOM 862 C C . ASP B 2 84 ? 26.912 -8.959 9.241 1.00 33.01 75 ASP B C 1
ATOM 863 O O . ASP B 2 84 ? 26.552 -9.616 10.222 1.00 33.42 75 ASP B O 1
ATOM 868 N N . LEU B 2 85 ? 27.112 -7.645 9.263 1.00 32.75 76 LEU B N 1
ATOM 869 C CA . LEU B 2 85 ? 26.908 -6.824 10.450 1.00 31.98 76 LEU B CA 1
ATOM 870 C C . LEU B 2 85 ? 26.164 -5.532 10.089 1.00 32.41 76 LEU B C 1
ATOM 871 O O . LEU B 2 85 ? 26.273 -5.034 8.963 1.00 31.96 76 LEU B O 1
ATOM 876 N N . ILE B 2 86 ? 25.390 -5.015 11.044 1.00 31.69 77 ILE B N 1
ATOM 877 C CA . ILE B 2 86 ? 24.691 -3.742 10.869 1.00 31.93 77 ILE B CA 1
ATOM 878 C C . ILE B 2 86 ? 24.585 -2.999 12.216 1.00 32.77 77 ILE B C 1
ATOM 879 O O . ILE B 2 86 ? 24.549 -3.625 13.282 1.00 31.89 77 ILE B O 1
ATOM 884 N N . SER B 2 87 ? 24.580 -1.669 12.179 1.00 34.13 78 SER B N 1
ATOM 885 C CA . SER B 2 87 ? 24.422 -0.897 13.410 1.00 35.24 78 SER B CA 1
ATOM 886 C C . SER B 2 87 ? 23.385 0.200 13.256 1.00 36.41 78 SER B C 1
ATOM 887 O O . SER B 2 87 ? 23.327 0.886 12.231 1.00 37.01 78 SER B O 1
ATOM 890 N N . TYR B 2 88 ? 22.556 0.351 14.278 1.00 37.10 79 TYR B N 1
ATOM 891 C CA . TYR B 2 88 ? 21.480 1.341 14.253 1.00 38.63 79 TYR B CA 1
ATOM 892 C C . TYR B 2 88 ? 21.782 2.469 15.226 1.00 40.58 79 TYR B C 1
ATOM 893 O O . TYR B 2 88 ? 22.123 2.215 16.381 1.00 40.89 79 TYR B O 1
ATOM 902 N N . GLY B 2 89 ? 21.684 3.711 14.749 1.00 42.59 80 GLY B N 1
ATOM 903 C CA . GLY B 2 89 ? 21.827 4.901 15.606 1.00 44.91 80 GLY B CA 1
ATOM 904 C C . GLY B 2 89 ? 23.207 5.537 15.641 1.00 46.01 80 GLY B C 1
ATOM 905 O O . GLY B 2 89 ? 23.397 6.613 16.214 1.00 47.93 80 GLY B O 1
ATOM 906 N N . GLY B 2 90 ? 24.175 4.869 15.033 1.00 45.20 81 GLY B N 1
ATOM 907 C CA . GLY B 2 90 ? 25.548 5.353 14.992 1.00 46.11 81 GLY B CA 1
ATOM 908 C C . GLY B 2 90 ? 26.407 4.307 14.322 1.00 45.24 81 GLY B C 1
ATOM 909 O O . GLY B 2 90 ? 25.896 3.278 13.854 1.00 43.79 81 GLY B O 1
ATOM 910 N N . GLY B 2 91 ? 27.707 4.571 14.266 1.00 46.11 82 GLY B N 1
ATOM 911 C CA . GLY B 2 91 ? 28.658 3.611 13.735 1.00 46.17 82 GLY B CA 1
ATOM 912 C C . GLY B 2 91 ? 28.946 2.535 14.772 1.00 46.05 82 GLY B C 1
ATOM 913 O O . GLY B 2 91 ? 28.526 2.641 15.923 1.00 46.63 82 GLY B O 1
ATOM 914 N N . TRP B 2 92 ? 29.673 1.508 14.355 1.00 45.55 83 TRP B N 1
ATOM 915 C CA . TRP B 2 92 ? 30.007 0.365 15.194 1.00 45.32 83 TRP B CA 1
ATOM 916 C C . TRP B 2 92 ? 30.802 0.770 16.436 1.00 47.04 83 TRP B C 1
ATOM 917 O O . TRP B 2 92 ? 31.790 1.495 16.329 1.00 48.54 83 TRP B O 1
ATOM 928 N N . ARG B 2 93 ? 30.367 0.294 17.603 1.00 47.66 84 ARG B N 1
ATOM 929 C CA . ARG B 2 93 ? 30.975 0.665 18.894 1.00 49.84 84 ARG B CA 1
ATOM 930 C C . ARG B 2 93 ? 31.600 -0.500 19.663 1.00 49.46 84 ARG B C 1
ATOM 931 O O . ARG B 2 93 ? 32.173 -0.298 20.734 1.00 51.22 84 ARG B O 1
ATOM 939 N N . LEU B 2 94 ? 31.478 -1.711 19.130 1.00 48.28 85 LEU B N 1
ATOM 940 C CA . LEU B 2 94 ? 32.063 -2.902 19.749 1.00 47.81 85 LEU B CA 1
ATOM 941 C C . LEU B 2 94 ? 33.481 -3.121 19.216 1.00 48.51 85 LEU B C 1
ATOM 942 O O . LEU B 2 94 ? 33.670 -3.720 18.158 1.00 48.03 85 LEU B O 1
ATOM 947 N N . SER B 2 95 ? 34.473 -2.638 19.963 1.00 50.18 86 SER B N 1
ATOM 948 C CA . SER B 2 95 ? 35.867 -2.595 19.506 1.00 51.27 86 SER B CA 1
ATOM 949 C C . SER B 2 95 ? 36.764 -3.756 19.964 1.00 51.33 86 SER B C 1
ATOM 950 O O . SER B 2 95 ? 37.886 -3.898 19.464 1.00 51.97 86 SER B O 1
ATOM 953 N N . ALA B 2 96 ? 36.295 -4.557 20.922 1.00 50.59 87 ALA B N 1
ATOM 954 C CA . ALA B 2 96 ? 37.096 -5.655 21.461 1.00 50.56 87 ALA B CA 1
ATOM 955 C C . ALA B 2 96 ? 37.352 -6.734 20.412 1.00 49.87 87 ALA B C 1
ATOM 956 O O . ALA B 2 96 ? 36.479 -7.050 19.603 1.00 48.41 87 ALA B O 1
ATOM 958 N N . GLN B 2 97 ? 38.563 -7.280 20.437 1.00 50.91 88 GLN B N 1
ATOM 959 C CA . GLN B 2 97 ? 39.025 -8.251 19.454 1.00 50.93 88 GLN B CA 1
ATOM 960 C C . GLN B 2 97 ? 39.303 -9.559 20.183 1.00 50.55 88 GLN B C 1
ATOM 961 O O . GLN B 2 97 ? 39.922 -9.546 21.243 1.00 51.36 88 GLN B O 1
ATOM 967 N N . TRP B 2 98 ? 38.856 -10.682 19.623 1.00 49.15 89 TRP B N 1
ATOM 968 C CA . TRP B 2 98 ? 39.168 -11.985 20.197 1.00 48.66 89 TRP B CA 1
ATOM 969 C C . TRP B 2 98 ? 40.640 -12.351 20.023 1.00 50.25 89 TRP B C 1
ATOM 970 O O . TRP B 2 98 ? 41.193 -12.173 18.941 1.00 50.46 89 TRP B O 1
ATOM 981 N N . GLN B 2 99 ? 41.264 -12.860 21.087 1.00 51.39 90 GLN B N 1
ATOM 982 C CA . GLN B 2 99 ? 42.654 -13.330 21.009 1.00 53.66 90 GLN B CA 1
ATOM 983 C C . GLN B 2 99 ? 42.701 -14.836 20.800 1.00 53.50 90 GLN B C 1
ATOM 984 O O . GLN B 2 99 ? 41.894 -15.578 21.370 1.00 52.79 90 GLN B O 1
ATOM 990 N N . LYS B 2 100 ? 43.650 -15.275 19.978 1.00 54.41 91 LYS B N 1
ATOM 991 C CA . LYS B 2 100 ? 43.865 -16.688 19.706 1.00 54.66 91 LYS B CA 1
ATOM 992 C C . LYS B 2 100 ? 44.156 -17.379 21.040 1.00 54.93 91 LYS B C 1
ATOM 993 O O . LYS B 2 100 ? 44.919 -16.868 21.855 1.00 56.28 91 LYS B O 1
ATOM 999 N N . GLY B 2 101 ? 43.488 -18.502 21.283 1.00 54.16 92 GLY B N 1
ATOM 1000 C CA . GLY B 2 101 ? 43.658 -19.254 22.522 1.00 53.98 92 GLY B CA 1
ATOM 1001 C C . GLY B 2 101 ? 42.929 -18.798 23.781 1.00 53.17 92 GLY B C 1
ATOM 1002 O O . GLY B 2 101 ? 43.089 -19.426 24.826 1.00 53.62 92 GLY B O 1
ATOM 1003 N N . GLU B 2 102 ? 42.150 -17.718 23.720 1.00 51.70 93 GLU B N 1
ATOM 1004 C CA . GLU B 2 102 ? 41.365 -17.311 24.899 1.00 51.42 93 GLU B CA 1
ATOM 1005 C C . GLU B 2 102 ? 39.960 -17.833 24.735 1.00 49.01 93 GLU B C 1
ATOM 1006 O O . GLU B 2 102 ? 39.415 -17.819 23.632 1.00 47.96 93 GLU B O 1
ATOM 1012 N N . GLU B 2 103 ? 39.363 -18.272 25.832 1.00 47.92 94 GLU B N 1
ATOM 1013 C CA . GLU B 2 103 ? 38.026 -18.825 25.765 1.00 45.84 94 GLU B CA 1
ATOM 1014 C C . GLU B 2 103 ? 37.021 -17.694 25.850 1.00 44.53 94 GLU B C 1
ATOM 1015 O O . GLU B 2 103 ? 37.311 -16.656 26.435 1.00 45.44 94 GLU B O 1
ATOM 1021 N N . VAL B 2 104 ? 35.843 -17.907 25.273 1.00 42.48 95 VAL B N 1
ATOM 1022 C CA . VAL B 2 104 ? 34.812 -16.884 25.183 1.00 41.22 95 VAL B CA 1
ATOM 1023 C C . VAL B 2 104 ? 33.505 -17.423 25.726 1.00 40.40 95 VAL B C 1
ATOM 1024 O O . VAL B 2 104 ? 33.383 -18.614 25.980 1.00 41.58 95 VAL B O 1
ATOM 1028 N N . GLN B 2 105 ? 32.522 -16.557 25.900 1.00 39.07 96 GLN B N 1
ATOM 1029 C CA . GLN B 2 105 ? 31.184 -17.019 26.184 1.00 38.05 96 GLN B CA 1
ATOM 1030 C C . GLN B 2 105 ? 30.249 -16.482 25.119 1.00 37.23 96 GLN B C 1
ATOM 1031 O O . GLN B 2 105 ? 30.429 -15.367 24.613 1.00 37.04 96 GLN B O 1
ATOM 1037 N N . VAL B 2 106 ? 29.268 -17.299 24.762 1.00 36.81 97 VAL B N 1
ATOM 1038 C CA . VAL B 2 106 ? 28.164 -16.870 23.928 1.00 36.05 97 VAL B CA 1
ATOM 1039 C C . VAL B 2 106 ? 26.958 -16.677 24.831 1.00 36.37 97 VAL B C 1
ATOM 1040 O O . VAL B 2 106 ? 26.585 -17.590 25.571 1.00 37.46 97 VAL B O 1
ATOM 1044 N N . ILE B 2 107 ? 26.363 -15.489 24.790 1.00 35.94 98 ILE B N 1
ATOM 1045 C CA . ILE B 2 107 ? 25.124 -15.242 25.504 1.00 35.40 98 ILE B CA 1
ATOM 1046 C C . ILE B 2 107 ? 24.005 -15.596 24.539 1.00 35.06 98 ILE B C 1
ATOM 1047 O O . ILE B 2 107 ? 23.536 -14.756 23.760 1.00 35.00 98 ILE B O 1
ATOM 1052 N N . ALA B 2 108 ? 23.584 -16.852 24.585 1.00 34.66 99 ALA B N 1
ATOM 1053 C CA . ALA B 2 108 ? 22.663 -17.358 23.593 1.00 33.84 99 ALA B CA 1
ATOM 1054 C C . ALA B 2 108 ? 21.240 -17.038 23.989 1.00 34.62 99 ALA B C 1
ATOM 1055 O O . ALA B 2 108 ? 20.765 -17.454 25.048 1.00 35.37 99 ALA B O 1
ATOM 1057 N N . VAL B 2 109 ? 20.557 -16.301 23.130 1.00 34.34 100 VAL B N 1
ATOM 1058 C CA . VAL B 2 109 ? 19.165 -15.963 23.383 1.00 35.21 100 VAL B CA 1
ATOM 1059 C C . VAL B 2 109 ? 18.333 -16.636 22.313 1.00 34.97 100 VAL B C 1
ATOM 1060 O O . VAL B 2 109 ? 18.109 -16.071 21.238 1.00 34.52 100 VAL B O 1
ATOM 1064 N N . GLU B 2 110 ? 17.903 -17.860 22.597 1.00 35.44 101 GLU B N 1
ATOM 1065 C CA . GLU B 2 110 ? 17.113 -18.621 21.640 1.00 36.23 101 GLU B CA 1
ATOM 1066 C C . GLU B 2 110 ? 15.631 -18.253 21.788 1.00 37.42 101 GLU B C 1
ATOM 1067 O O . GLU B 2 110 ? 15.222 -17.824 22.858 1.00 38.01 101 GLU B O 1
ATOM 1073 N N . PRO B 2 111 ? 14.834 -18.385 20.708 1.00 37.74 102 PRO B N 1
ATOM 1074 C CA . PRO B 2 111 ? 13.393 -18.176 20.802 1.00 39.16 102 PRO B CA 1
ATOM 1075 C C . PRO B 2 111 ? 12.709 -19.021 21.882 1.00 40.79 102 PRO B C 1
ATOM 1076 O O . PRO B 2 111 ? 12.881 -20.256 21.933 1.00 41.06 102 PRO B O 1
ATOM 1080 N N . GLY B 2 112 ? 11.950 -18.346 22.747 1.00 41.83 103 GLY B N 1
ATOM 1081 C CA . GLY B 2 112 ? 11.211 -19.014 23.806 1.00 43.17 103 GLY B CA 1
ATOM 1082 C C . GLY B 2 112 ? 12.057 -19.580 24.933 1.00 43.48 103 GLY B C 1
ATOM 1083 O O . GLY B 2 112 ? 11.545 -20.298 25.781 1.00 44.64 103 GLY B O 1
ATOM 1084 N N . LYS B 2 113 ? 13.348 -19.257 24.955 1.00 42.77 104 LYS B N 1
ATOM 1085 C CA . LYS B 2 113 ? 14.248 -19.756 26.006 1.00 43.71 104 LYS B CA 1
ATOM 1086 C C . LYS B 2 113 ? 14.878 -18.613 26.803 1.00 43.32 104 LYS B C 1
ATOM 1087 O O . LYS B 2 113 ? 15.172 -17.535 26.263 1.00 42.40 104 LYS B O 1
ATOM 1093 N N . ASN B 2 114 ? 15.099 -18.862 28.088 1.00 43.72 105 ASN B N 1
ATOM 1094 C CA . ASN B 2 114 ? 15.882 -17.951 28.900 1.00 43.79 105 ASN B CA 1
ATOM 1095 C C . ASN B 2 114 ? 17.285 -17.820 28.290 1.00 42.06 105 ASN B C 1
ATOM 1096 O O . ASN B 2 114 ? 17.787 -18.777 27.706 1.00 41.13 105 ASN B O 1
ATOM 1101 N N . PRO B 2 115 ? 17.896 -16.628 28.383 1.00 41.44 106 PRO B N 1
ATOM 1102 C CA . PRO B 2 115 ? 19.273 -16.464 27.933 1.00 40.39 106 PRO B CA 1
ATOM 1103 C C . PRO B 2 115 ? 20.178 -17.378 28.743 1.00 40.77 106 PRO B C 1
ATOM 1104 O O . PRO B 2 115 ? 19.898 -17.622 29.913 1.00 42.08 106 PRO B O 1
ATOM 1108 N N . LYS B 2 116 ? 21.234 -17.899 28.124 1.00 40.12 107 LYS B N 1
ATOM 1109 C CA . LYS B 2 116 ? 22.177 -18.760 28.820 1.00 40.57 107 LYS B CA 1
ATOM 1110 C C . LYS B 2 116 ? 23.567 -18.613 28.233 1.00 39.77 107 LYS B C 1
ATOM 1111 O O . LYS B 2 116 ? 23.734 -18.692 27.022 1.00 40.28 107 LYS B O 1
ATOM 1117 N N . ASN B 2 117 ? 24.565 -18.397 29.083 1.00 40.29 108 ASN B N 1
ATOM 1118 C CA . ASN B 2 117 ? 25.959 -18.283 28.640 1.00 39.40 108 ASN B CA 1
ATOM 1119 C C . ASN B 2 117 ? 26.580 -19.65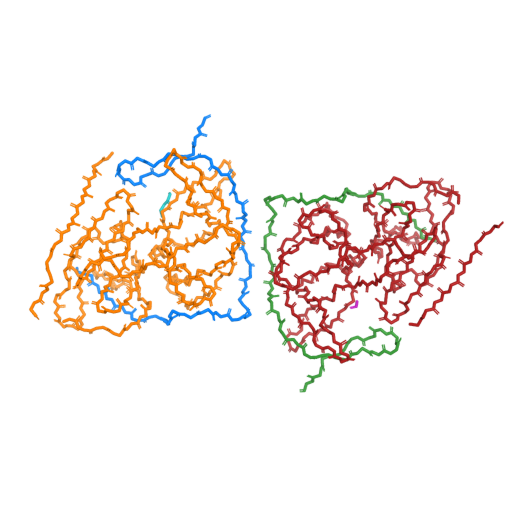1 28.417 1.00 39.12 108 ASN B C 1
ATOM 1120 O O . ASN B 2 117 ? 26.425 -20.555 29.232 1.00 40.70 108 ASN B O 1
ATOM 1125 N N . PHE B 2 118 ? 27.300 -19.801 27.325 1.00 38.05 109 PHE B N 1
ATOM 1126 C CA . PHE B 2 118 ? 27.957 -21.054 27.043 1.00 38.07 109 PHE B CA 1
ATOM 1127 C C . PHE B 2 118 ? 29.419 -20.775 26.819 1.00 38.19 109 PHE B C 1
ATOM 1128 O O . PHE B 2 118 ? 29.783 -19.982 25.956 1.00 38.33 109 PHE B O 1
ATOM 1136 N N . GLN B 2 119 ? 30.265 -21.398 27.620 1.00 38.94 110 GLN B N 1
ATOM 1137 C CA . GLN B 2 119 ? 31.691 -21.160 27.497 1.00 39.06 110 GLN B CA 1
ATOM 1138 C C . GLN B 2 119 ? 32.245 -22.107 26.451 1.00 39.09 110 GLN B C 1
ATOM 1139 O O . GLN B 2 119 ? 31.839 -23.270 26.384 1.00 39.53 110 GLN B O 1
ATOM 1145 N N . THR B 2 120 ? 33.161 -21.606 25.631 1.00 38.93 111 THR B N 1
ATOM 1146 C CA . THR B 2 120 ? 33.787 -22.418 24.606 1.00 39.10 111 THR B CA 1
ATOM 1147 C C . THR B 2 120 ? 35.172 -21.901 24.266 1.00 40.06 111 THR B C 1
ATOM 1148 O O . THR B 2 120 ? 35.469 -20.706 24.434 1.00 40.30 111 THR B O 1
ATOM 1152 N N . MET B 2 121 ? 36.029 -22.808 23.820 1.00 41.25 112 MET B N 1
ATOM 1153 C CA . MET B 2 121 ? 37.344 -22.431 23.326 1.00 42.62 112 MET B CA 1
ATOM 1154 C C . MET B 2 121 ? 37.212 -22.506 21.832 1.00 42.28 112 MET B C 1
ATOM 1155 O O . MET B 2 121 ? 37.136 -23.604 21.284 1.00 43.03 112 MET B O 1
ATOM 1160 N N . PRO B 2 122 ? 37.155 -21.339 21.162 1.00 41.76 113 PRO B N 1
ATOM 1161 C CA . PRO B 2 122 ? 37.009 -21.369 19.715 1.00 41.32 113 PRO B CA 1
ATOM 1162 C C . PRO B 2 122 ? 38.218 -21.988 19.030 1.00 42.68 113 PRO B C 1
ATOM 1163 O O . PRO B 2 122 ? 39.334 -21.943 19.569 1.00 43.48 113 PRO B O 1
ATOM 1167 N N . GLY B 2 123 ? 37.986 -22.575 17.856 1.00 43.18 114 GLY B N 1
ATOM 1168 C CA . GLY B 2 123 ? 39.064 -22.914 16.926 1.00 44.86 114 GLY B CA 1
ATOM 1169 C C . GLY B 2 123 ? 39.368 -21.703 16.063 1.00 45.30 114 GLY B C 1
ATOM 1170 O O . GLY B 2 123 ? 39.004 -20.578 16.415 1.00 44.89 114 GLY B O 1
ATOM 1171 N N . THR B 2 124 ? 40.033 -21.908 14.933 1.00 46.88 115 THR B N 1
ATOM 1172 C CA . THR B 2 124 ? 40.316 -20.794 14.038 1.00 48.07 115 THR B CA 1
ATOM 1173 C C . THR B 2 124 ? 39.952 -21.091 12.592 1.00 48.81 115 THR B C 1
ATOM 1174 O O . THR B 2 124 ? 40.132 -22.214 12.101 1.00 49.42 115 THR B O 1
ATOM 1178 N N . PHE B 2 125 ? 39.415 -20.065 11.935 1.00 49.01 116 PHE B N 1
ATOM 1179 C CA . PHE B 2 125 ? 39.143 -20.080 10.510 1.00 50.17 116 PHE B CA 1
ATOM 1180 C C . PHE B 2 125 ? 40.303 -19.347 9.855 1.00 52.42 116 PHE B C 1
ATOM 1181 O O . PHE B 2 125 ? 40.616 -18.212 10.225 1.00 52.60 116 PHE B O 1
ATOM 1189 N N . GLN B 2 126 ? 40.948 -20.000 8.898 1.00 55.21 117 GLN B N 1
ATOM 1190 C CA . GLN B 2 126 ? 42.060 -19.399 8.174 1.00 58.26 117 GLN B CA 1
ATOM 1191 C C . GLN B 2 126 ? 41.551 -18.877 6.833 1.00 58.75 117 GLN B C 1
ATOM 1192 O O . GLN B 2 126 ? 40.974 -19.628 6.040 1.00 58.56 117 GLN B O 1
ATOM 1198 N N . THR B 2 127 ? 41.746 -17.581 6.600 1.00 59.73 118 THR B N 1
ATOM 1199 C CA . THR B 2 127 ? 41.463 -16.976 5.297 1.00 60.92 118 THR B CA 1
ATOM 1200 C C . THR B 2 127 ? 42.775 -16.562 4.641 1.00 63.47 118 THR B C 1
ATOM 1201 O O . THR B 2 127 ? 43.857 -16.808 5.184 1.00 64.62 118 THR B O 1
ATOM 1205 N N . THR B 2 128 ? 42.671 -15.953 3.462 1.00 65.05 119 THR B N 1
ATOM 1206 C CA . THR B 2 128 ? 43.809 -15.307 2.809 1.00 67.52 119 THR B CA 1
ATOM 1207 C C . THR B 2 128 ? 44.194 -14.041 3.587 1.00 67.85 119 THR B C 1
ATOM 1208 O O . THR B 2 128 ? 45.377 -13.767 3.781 1.00 69.20 119 THR B O 1
ATOM 1212 N N . THR B 2 129 ? 43.180 -13.296 4.040 1.00 66.88 120 THR B N 1
ATOM 1213 C CA . THR B 2 129 ? 43.349 -12.139 4.934 1.00 67.11 120 THR B CA 1
ATOM 1214 C C . THR B 2 129 ? 44.091 -12.528 6.225 1.00 67.06 120 THR B C 1
ATOM 1215 O O . THR B 2 129 ? 45.273 -12.234 6.372 1.00 68.96 120 THR B O 1
ATOM 1219 N N . GLY B 2 130 ? 43.393 -13.185 7.152 1.00 65.22 121 GLY B N 1
ATOM 1220 C CA . GLY B 2 130 ? 43.941 -13.499 8.480 1.00 64.40 121 GLY B CA 1
ATOM 1221 C C . GLY B 2 130 ? 43.142 -14.571 9.201 1.00 62.36 121 GLY B C 1
ATOM 1222 O O . GLY B 2 130 ? 42.702 -15.548 8.589 1.00 62.20 121 GLY B O 1
ATOM 1223 N N . GLU B 2 131 ? 42.945 -14.398 10.503 1.00 60.82 122 GLU B N 1
ATOM 1224 C CA . GLU B 2 131 ? 42.264 -15.427 11.290 1.00 58.97 122 GLU B CA 1
ATOM 1225 C C . GLU B 2 131 ? 41.011 -14.921 11.989 1.00 56.26 122 GLU B C 1
ATOM 1226 O O . GLU B 2 131 ? 40.993 -13.817 12.519 1.00 56.16 122 GLU B O 1
ATOM 1232 N N . ILE B 2 132 ? 39.970 -15.749 11.966 1.00 53.66 123 ILE B N 1
ATOM 1233 C CA . ILE B 2 132 ? 38.692 -15.484 12.619 1.00 51.19 123 ILE B CA 1
ATOM 1234 C C . ILE B 2 132 ? 38.423 -16.671 13.559 1.00 50.11 123 ILE B C 1
ATOM 1235 O O . ILE B 2 132 ? 38.618 -17.822 13.162 1.00 50.54 123 ILE B O 1
ATOM 1240 N N . GLY B 2 133 ? 37.984 -16.402 14.790 1.00 48.09 124 GLY B N 1
ATOM 1241 C CA . GLY B 2 133 ? 37.588 -17.466 15.707 1.00 46.52 124 GLY B CA 1
ATOM 1242 C C . GLY B 2 133 ? 36.451 -18.309 15.141 1.00 45.02 124 GLY B C 1
ATOM 1243 O O . GLY B 2 133 ? 35.630 -17.811 14.370 1.00 44.55 124 GLY B O 1
ATOM 1244 N N . ALA B 2 134 ? 36.413 -19.591 15.505 1.00 43.84 125 ALA B N 1
ATOM 1245 C CA . ALA B 2 134 ? 35.363 -20.491 15.033 1.00 42.16 125 ALA B CA 1
ATOM 1246 C C . ALA B 2 134 ? 34.661 -21.140 16.219 1.00 41.27 125 ALA B C 1
ATOM 1247 O O . ALA B 2 134 ? 35.294 -21.787 17.033 1.00 41.62 125 ALA B O 1
ATOM 1249 N N . ILE B 2 135 ? 33.351 -20.949 16.311 1.00 40.25 126 ILE B N 1
ATOM 1250 C CA . ILE B 2 135 ? 32.571 -21.429 17.438 1.00 39.62 126 ILE B CA 1
ATOM 1251 C C . ILE B 2 135 ? 31.667 -22.564 16.996 1.00 39.31 126 ILE B C 1
ATOM 1252 O O . ILE B 2 135 ? 30.704 -22.359 16.239 1.00 38.35 126 ILE B O 1
ATOM 1257 N N . ALA B 2 136 ? 31.978 -23.762 17.489 1.00 39.29 127 ALA B N 1
ATOM 1258 C CA . ALA B 2 136 ? 31.273 -24.965 17.092 1.00 39.18 127 ALA B CA 1
ATOM 1259 C C . ALA B 2 136 ? 30.119 -25.235 18.040 1.00 38.95 127 ALA B C 1
ATOM 1260 O O . ALA B 2 136 ? 30.127 -26.220 18.771 1.00 39.96 127 ALA B O 1
ATOM 1262 N N . LEU B 2 137 ? 29.142 -24.332 18.029 1.00 38.20 128 LEU B N 1
ATOM 1263 C CA . LEU B 2 137 ? 27.927 -24.442 18.820 1.00 37.62 128 LEU B CA 1
ATOM 1264 C C . LEU B 2 137 ? 26.773 -24.184 17.896 1.00 37.26 128 LEU B C 1
ATOM 1265 O O . LEU B 2 137 ? 26.855 -23.322 17.020 1.00 36.68 128 LEU B O 1
ATOM 1270 N N . ASP B 2 138 ? 25.680 -24.902 18.126 1.00 37.58 129 ASP B N 1
ATOM 1271 C CA . ASP B 2 138 ? 24.575 -24.935 17.208 1.00 37.38 129 ASP B CA 1
ATOM 1272 C C . ASP B 2 138 ? 23.258 -24.533 17.891 1.00 37.07 129 ASP B C 1
ATOM 1273 O O . ASP B 2 138 ? 22.579 -25.357 18.503 1.00 37.67 129 ASP B O 1
ATOM 1278 N N . PHE B 2 139 ? 22.887 -23.265 17.754 1.00 35.93 130 PHE B N 1
ATOM 1279 C CA . PHE B 2 139 ? 21.661 -22.767 18.358 1.00 35.32 130 PHE B CA 1
ATOM 1280 C C . PHE B 2 139 ? 20.545 -22.691 17.325 1.00 35.38 130 PHE B C 1
ATOM 1281 O O . PHE B 2 139 ? 20.827 -22.742 16.135 1.00 35.54 130 PHE B O 1
ATOM 1289 N N . LYS B 2 140 ? 19.292 -22.605 17.774 1.00 35.47 131 LYS B N 1
ATOM 1290 C CA . LYS B 2 140 ? 18.140 -22.660 16.867 1.00 35.82 131 LYS B CA 1
ATOM 1291 C C . LYS B 2 140 ? 18.097 -21.442 15.927 1.00 34.93 131 LYS B C 1
ATOM 1292 O O . LYS B 2 140 ? 18.692 -20.407 16.215 1.00 33.74 131 LYS B O 1
ATOM 1298 N N . PRO B 2 141 ? 17.383 -21.557 14.788 1.00 34.80 132 PRO B N 1
ATOM 1299 C CA . PRO B 2 141 ? 17.139 -20.318 14.067 1.00 33.78 132 PRO B CA 1
ATOM 1300 C C . PRO B 2 141 ? 16.529 -19.259 14.989 1.00 33.81 132 PRO B C 1
ATOM 1301 O O . PRO B 2 141 ? 15.771 -19.585 15.917 1.00 34.56 132 PRO B O 1
ATOM 1305 N N . GLY B 2 142 ? 16.870 -17.999 14.746 1.00 32.78 133 GLY B N 1
ATOM 1306 C CA . GLY B 2 142 ? 16.361 -16.896 15.551 1.00 32.41 133 GLY B CA 1
ATOM 1307 C C . GLY B 2 142 ? 17.384 -16.377 16.544 1.00 31.71 133 GLY B C 1
ATOM 1308 O O . GLY B 2 142 ? 17.177 -15.343 17.203 1.00 31.45 133 GLY B O 1
ATOM 1309 N N . THR B 2 143 ? 18.507 -17.069 16.655 1.00 31.31 134 THR B N 1
ATOM 1310 C CA . THR B 2 143 ? 19.460 -16.690 17.691 1.00 31.10 134 THR B CA 1
ATOM 1311 C C . THR B 2 143 ? 20.718 -16.049 17.130 1.00 30.78 134 THR B C 1
ATOM 1312 O O . THR B 2 143 ? 21.658 -15.745 17.874 1.00 31.30 134 THR B O 1
ATOM 1316 N N . SER B 2 144 ? 20.701 -15.762 15.823 1.00 30.79 135 SER B N 1
ATOM 1317 C CA . SER B 2 144 ? 21.780 -14.985 15.187 1.00 30.08 135 SER B CA 1
ATOM 1318 C C . SER B 2 144 ? 21.833 -13.550 15.750 1.00 29.99 135 SER B C 1
ATOM 1319 O O . SER B 2 144 ? 20.805 -12.911 15.996 1.00 29.02 135 SER B O 1
ATOM 1322 N N . GLY B 2 145 ? 23.043 -13.059 15.976 1.00 29.23 136 GLY B N 1
ATOM 1323 C CA . GLY B 2 145 ? 23.194 -11.786 16.610 1.00 29.56 136 GLY B CA 1
ATOM 1324 C C . GLY B 2 145 ? 23.532 -11.916 18.083 1.00 30.44 136 GLY B C 1
ATOM 1325 O O . GLY B 2 145 ? 23.908 -10.925 18.708 1.00 31.63 136 GLY B O 1
ATOM 1326 N N . SER B 2 146 ? 23.387 -13.105 18.660 1.00 30.00 137 SER B N 1
ATOM 1327 C CA . SER B 2 146 ? 23.808 -13.295 20.046 1.00 30.98 137 SER B CA 1
ATOM 1328 C C . SER B 2 146 ? 25.277 -12.920 20.149 1.00 31.17 137 SER B C 1
ATOM 1329 O O . SER B 2 146 ? 26.051 -13.270 19.266 1.00 31.36 137 SER B O 1
ATOM 1332 N N . PRO B 2 147 ? 25.657 -12.194 21.213 1.00 31.87 138 PRO B N 1
ATOM 1333 C CA . PRO B 2 147 ? 27.015 -11.710 21.352 1.00 32.38 138 PRO B CA 1
ATOM 1334 C C . PRO B 2 147 ? 27.961 -12.756 21.898 1.00 33.22 138 PRO B C 1
ATOM 1335 O O . PRO B 2 147 ? 27.562 -13.668 22.655 1.00 33.12 138 PRO B O 1
ATOM 1339 N N . ILE B 2 148 ? 29.223 -12.591 21.530 1.00 34.19 139 ILE B N 1
ATOM 1340 C CA . ILE B 2 148 ? 30.284 -13.451 21.981 1.00 35.30 139 ILE B CA 1
ATOM 1341 C C . ILE B 2 148 ? 31.157 -12.529 22.807 1.00 37.16 139 ILE B C 1
ATOM 1342 O O . ILE B 2 148 ? 31.603 -11.487 22.305 1.00 38.07 139 ILE B O 1
ATOM 1347 N N . ILE B 2 149 ? 31.368 -12.866 24.078 1.00 38.22 140 ILE B N 1
ATOM 1348 C CA . ILE B 2 149 ? 32.091 -11.953 24.973 1.00 39.78 140 ILE B CA 1
ATOM 1349 C C . ILE B 2 149 ? 33.389 -12.528 25.502 1.00 41.01 140 ILE B C 1
ATOM 1350 O O . ILE B 2 149 ? 33.565 -13.736 25.531 1.00 41.06 140 ILE B O 1
ATOM 1355 N N . ASN B 2 150 ? 34.298 -11.648 25.912 1.00 42.98 141 ASN B N 1
ATOM 1356 C CA . ASN B 2 150 ? 35.535 -12.064 26.555 1.00 44.70 141 ASN B CA 1
ATOM 1357 C C . ASN B 2 150 ? 35.418 -11.961 28.072 1.00 46.56 141 ASN B C 1
ATOM 1358 O O . ASN B 2 150 ? 34.361 -11.570 28.596 1.00 46.22 141 ASN B O 1
ATOM 1363 N N . ARG B 2 151 ? 36.509 -12.308 28.755 1.00 48.34 142 ARG B N 1
ATOM 1364 C CA . ARG B 2 151 ? 36.571 -12.342 30.212 1.00 50.63 142 ARG B CA 1
ATOM 1365 C C . ARG B 2 151 ? 36.207 -10.986 30.837 1.00 52.08 142 ARG B C 1
ATOM 1366 O O . ARG B 2 151 ? 35.651 -10.937 31.941 1.00 52.97 142 ARG B O 1
ATOM 1374 N N . GLU B 2 152 ? 36.518 -9.892 30.135 1.00 52.55 143 GLU B N 1
ATOM 1375 C CA . GLU B 2 152 ? 36.220 -8.547 30.634 1.00 54.13 143 GLU B CA 1
ATOM 1376 C C . GLU B 2 152 ? 34.762 -8.152 30.431 1.00 52.89 143 GLU B C 1
ATOM 1377 O O . GLU B 2 152 ? 34.375 -7.047 30.782 1.00 54.25 143 GLU B O 1
ATOM 1383 N N . GLY B 2 153 ? 33.957 -9.045 29.861 1.00 50.93 144 GLY B N 1
ATOM 1384 C CA . GLY B 2 153 ? 32.546 -8.769 29.628 1.00 49.36 144 GLY B CA 1
ATOM 1385 C C . GLY B 2 153 ? 32.329 -7.902 28.401 1.00 48.41 144 GLY B C 1
ATOM 1386 O O . GLY B 2 153 ? 31.281 -7.263 28.258 1.00 48.14 144 GLY B O 1
ATOM 1387 N N . LYS B 2 154 ? 33.322 -7.887 27.514 1.00 47.43 145 LYS B N 1
ATOM 1388 C CA . LYS B 2 154 ? 33.281 -7.063 26.312 1.00 46.56 145 LYS B CA 1
ATOM 1389 C C . LYS B 2 154 ? 32.981 -7.969 25.134 1.00 44.52 145 LYS B C 1
ATOM 1390 O O . LYS B 2 154 ? 33.491 -9.102 25.069 1.00 43.76 145 LYS B O 1
ATOM 1396 N N . VAL B 2 155 ? 32.161 -7.469 24.209 1.00 42.58 146 VAL B N 1
ATOM 1397 C CA . VAL B 2 155 ? 31.750 -8.223 23.023 1.00 40.21 146 VAL B CA 1
ATOM 1398 C C . VAL B 2 155 ? 32.877 -8.250 21.979 1.00 39.77 146 VAL B C 1
ATOM 1399 O O . VAL B 2 155 ? 33.315 -7.211 21.500 1.00 40.09 146 VAL B O 1
ATOM 1403 N N . VAL B 2 156 ? 33.341 -9.448 21.626 1.00 38.33 147 VAL B N 1
ATOM 1404 C CA . VAL B 2 156 ? 34.382 -9.595 20.609 1.00 36.83 147 VAL B CA 1
ATOM 1405 C C . VAL B 2 156 ? 33.804 -9.912 19.223 1.00 35.82 147 VAL B C 1
ATOM 1406 O O . VAL B 2 156 ? 34.539 -9.953 18.236 1.00 35.55 147 VAL B O 1
ATOM 1410 N N . GLY B 2 157 ? 32.493 -10.154 19.159 1.00 34.22 148 GLY B N 1
ATOM 1411 C CA . GLY B 2 157 ? 31.832 -10.475 17.901 1.00 33.17 148 GLY B CA 1
ATOM 1412 C C . GLY B 2 157 ? 30.427 -11.027 18.091 1.00 32.36 148 GLY B C 1
ATOM 1413 O O . GLY B 2 157 ? 29.967 -11.193 19.205 1.00 32.61 148 GLY B O 1
ATOM 1414 N N . LEU B 2 158 ? 29.733 -11.289 16.994 1.00 31.85 149 LEU B N 1
ATOM 1415 C CA . LEU B 2 158 ? 28.368 -11.785 17.055 1.00 30.78 149 LEU B CA 1
ATOM 1416 C C . LEU B 2 158 ? 28.330 -13.162 16.408 1.00 30.81 149 LEU B C 1
ATOM 1417 O O . LEU B 2 158 ? 29.172 -13.467 15.545 1.00 30.59 149 LEU B O 1
ATOM 1422 N N . TYR B 2 159 ? 27.345 -13.969 16.822 1.00 30.19 150 TYR B N 1
ATOM 1423 C CA . TYR B 2 159 ? 27.214 -15.361 16.410 1.00 30.01 150 TYR B CA 1
ATOM 1424 C C . TYR B 2 159 ? 26.139 -15.516 15.343 1.00 30.42 150 TYR B C 1
ATOM 1425 O O . TYR B 2 159 ? 25.080 -14.895 15.434 1.00 31.59 150 TYR B O 1
ATOM 1434 N N . GLY B 2 160 ? 26.388 -16.352 14.337 1.00 30.21 151 GLY B N 1
ATOM 1435 C CA . GLY B 2 160 ? 25.321 -16.701 13.419 1.00 30.02 151 GLY B CA 1
ATOM 1436 C C . GLY B 2 160 ? 25.642 -16.719 11.939 1.00 30.10 151 GLY B C 1
ATOM 1437 O O . GLY B 2 160 ? 24.745 -16.956 11.125 1.00 30.49 151 GLY B O 1
ATOM 1438 N N . ASN B 2 161 ? 26.891 -16.444 11.579 1.00 29.52 152 ASN B N 1
ATOM 1439 C CA . ASN B 2 161 ? 27.312 -16.584 10.193 1.00 29.97 152 ASN B CA 1
ATOM 1440 C C . ASN B 2 161 ? 28.469 -17.559 10.145 1.00 30.52 152 ASN B C 1
ATOM 1441 O O . ASN B 2 161 ? 29.526 -17.304 10.746 1.00 30.56 152 ASN B O 1
ATOM 1446 N N . GLY B 2 16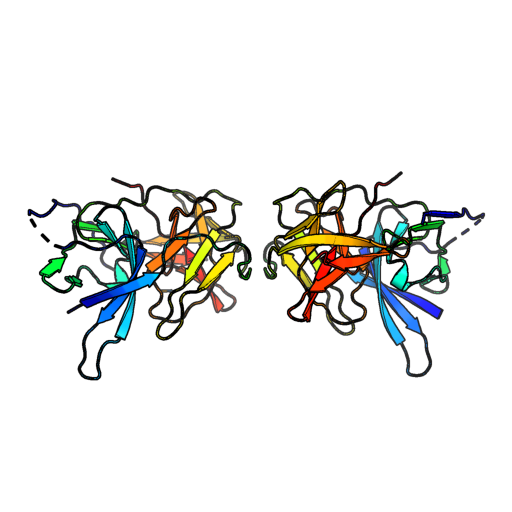2 ? 28.271 -18.683 9.462 1.00 30.71 153 GLY B N 1
ATOM 1447 C CA . GLY B 2 162 ? 29.289 -19.729 9.470 1.00 32.36 153 GLY B CA 1
ATOM 1448 C C . GLY B 2 162 ? 29.237 -20.787 8.388 1.00 33.67 153 GLY B C 1
ATOM 1449 O O . GLY B 2 162 ? 28.806 -20.517 7.260 1.00 34.06 153 GLY B O 1
ATOM 1450 N N . VAL B 2 163 ? 29.720 -21.985 8.719 1.00 34.50 154 VAL B N 1
ATOM 1451 C CA . VAL B 2 163 ? 29.803 -23.091 7.754 1.00 35.69 154 VAL B CA 1
ATOM 1452 C C . VAL B 2 163 ? 29.335 -24.387 8.374 1.00 36.29 154 VAL B C 1
ATOM 1453 O O . VAL B 2 163 ? 29.219 -24.489 9.585 1.00 36.24 154 VAL B O 1
ATOM 1457 N N . VAL B 2 164 ? 29.083 -25.382 7.537 1.00 37.74 155 VAL B N 1
ATOM 1458 C CA . VAL B 2 164 ? 28.795 -26.727 8.005 1.00 38.49 155 VAL B CA 1
ATOM 1459 C C . VAL B 2 164 ? 30.005 -27.595 7.689 1.00 40.16 155 VAL B C 1
ATOM 1460 O O . VAL B 2 164 ? 30.549 -27.506 6.584 1.00 41.19 155 VAL B O 1
ATOM 1464 N N . THR B 2 165 ? 30.453 -28.406 8.654 1.00 40.71 156 THR B N 1
ATOM 1465 C CA . THR B 2 165 ? 31.609 -29.285 8.423 1.00 42.22 156 THR B CA 1
ATOM 1466 C C . THR B 2 165 ? 31.236 -30.505 7.611 1.00 43.97 156 THR B C 1
ATOM 1467 O O . THR B 2 165 ? 30.053 -30.758 7.357 1.00 43.43 156 THR B O 1
ATOM 1471 N N . LYS B 2 166 ? 32.264 -31.263 7.223 1.00 45.80 157 LYS B N 1
ATOM 1472 C CA . LYS B 2 166 ? 32.083 -32.529 6.516 1.00 48.06 157 LYS B CA 1
ATOM 1473 C C . LYS B 2 166 ? 31.419 -33.582 7.417 1.00 48.02 157 LYS B C 1
ATOM 1474 O O . LYS B 2 166 ? 30.958 -34.613 6.939 1.00 49.41 157 LYS B O 1
ATOM 1480 N N . ASN B 2 167 ? 31.349 -33.299 8.715 1.00 46.65 158 ASN B N 1
ATOM 1481 C CA . ASN B 2 167 ? 30.645 -34.168 9.655 1.00 46.69 158 ASN B CA 1
ATOM 1482 C C . ASN B 2 167 ? 29.247 -33.679 10.021 1.00 44.69 158 ASN B C 1
ATOM 1483 O O . ASN B 2 167 ? 28.598 -34.263 10.890 1.00 44.51 158 ASN B O 1
ATOM 1488 N N . GLY B 2 168 ? 28.795 -32.606 9.367 1.00 42.69 159 GLY B N 1
ATOM 1489 C CA . GLY B 2 168 ? 27.437 -32.082 9.561 1.00 40.85 159 GLY B CA 1
ATOM 1490 C C . GLY B 2 168 ? 27.324 -31.082 10.689 1.00 38.94 159 GLY B C 1
ATOM 1491 O O . GLY B 2 168 ? 26.222 -30.641 11.053 1.00 38.26 159 GLY B O 1
ATOM 1492 N N . GLY B 2 169 ? 28.466 -30.710 11.244 1.00 37.72 160 GLY B N 1
ATOM 1493 C CA . GLY B 2 169 ? 28.479 -29.819 12.390 1.00 36.63 160 GLY B CA 1
ATOM 1494 C C . GLY B 2 169 ? 28.415 -28.360 11.980 1.00 35.18 160 GLY B C 1
ATOM 1495 O O . GLY B 2 169 ? 28.976 -27.961 10.955 1.00 35.66 160 GLY B O 1
ATOM 1496 N N . TYR B 2 170 ? 27.725 -27.562 12.781 1.00 33.37 161 TYR B N 1
ATOM 1497 C CA . TYR B 2 170 ? 27.603 -26.161 12.483 1.00 31.29 161 TYR B CA 1
ATOM 1498 C C . TYR B 2 170 ? 28.643 -25.373 13.254 1.00 31.23 161 TYR B C 1
ATOM 1499 O O . TYR B 2 170 ? 28.805 -25.581 14.457 1.00 31.74 161 TYR B O 1
ATOM 1508 N N . VAL B 2 171 ? 29.293 -24.438 12.562 1.00 30.46 162 VAL B N 1
ATOM 1509 C CA . VAL B 2 171 ? 30.437 -23.699 13.103 1.00 30.09 162 VAL B CA 1
ATOM 1510 C C . VAL B 2 171 ? 30.395 -22.225 12.652 1.00 30.18 162 VAL B C 1
ATOM 1511 O O . VAL B 2 171 ? 30.623 -21.921 11.472 1.00 29.64 162 VAL B O 1
ATOM 1515 N N . SER B 2 172 ? 30.114 -21.333 13.607 1.00 29.67 163 SER B N 1
ATOM 1516 C CA . SER B 2 172 ? 29.978 -19.909 13.366 1.00 29.54 163 SER B CA 1
ATOM 1517 C C . SER B 2 172 ? 31.298 -19.179 13.463 1.00 30.60 163 SER B C 1
ATOM 1518 O O . SER B 2 172 ? 32.145 -19.509 14.326 1.00 31.19 163 SER B O 1
ATOM 1521 N N . GLY B 2 173 ? 31.468 -18.164 12.613 1.00 30.28 164 GLY B N 1
ATOM 1522 C CA . GLY B 2 173 ? 32.618 -17.292 12.756 1.00 31.15 164 GLY B CA 1
ATOM 1523 C C . GLY B 2 173 ? 32.296 -16.363 13.907 1.00 31.40 164 GLY B C 1
ATOM 1524 O O . GLY B 2 173 ? 31.132 -16.267 14.334 1.00 29.84 164 GLY B O 1
ATOM 1525 N N . ILE B 2 174 ? 33.323 -15.700 14.423 1.00 32.62 165 ILE B N 1
ATOM 1526 C CA . ILE B 2 174 ? 33.115 -14.584 15.335 1.00 33.99 165 ILE B CA 1
ATOM 1527 C C . ILE B 2 174 ? 32.990 -13.346 14.425 1.00 35.31 165 ILE B C 1
ATOM 1528 O O . ILE B 2 174 ? 33.997 -12.853 13.889 1.00 36.20 165 ILE B O 1
ATOM 1533 N N . ALA B 2 175 ? 31.761 -12.886 14.194 1.00 35.34 166 ALA B N 1
ATOM 1534 C CA . ALA B 2 175 ? 31.563 -11.731 13.318 1.00 37.14 166 ALA B CA 1
ATOM 1535 C C . ALA B 2 175 ? 31.911 -10.421 14.039 1.00 38.74 166 ALA B C 1
ATOM 1536 O O . ALA B 2 175 ? 31.257 -10.037 15.004 1.00 38.53 166 ALA B O 1
ATOM 1538 N N . GLN B 2 176 ? 32.973 -9.770 13.581 1.00 41.43 167 GLN B N 1
ATOM 1539 C CA . GLN B 2 176 ? 33.446 -8.519 14.183 1.00 44.47 167 GLN B CA 1
ATOM 1540 C C . GLN B 2 176 ? 34.026 -7.589 13.104 1.00 47.11 167 GLN B C 1
ATOM 1541 O O . GLN B 2 176 ? 34.456 -8.043 12.045 1.00 46.95 167 GLN B O 1
ATOM 1547 N N . THR B 2 177 ? 34.015 -6.290 13.364 1.00 50.54 168 THR B N 1
ATOM 1548 C CA . THR B 2 177 ? 34.654 -5.359 12.444 1.00 54.66 168 THR B CA 1
ATOM 1549 C C . THR B 2 177 ? 35.857 -4.704 13.134 1.00 58.31 168 THR B C 1
ATOM 1550 O O . THR B 2 177 ? 36.723 -5.414 13.684 1.00 59.41 168 THR B O 1
ATOM 1554 N N . ASN B 2 178 ? 35.919 -3.372 13.074 1.00 61.89 169 ASN B N 1
ATOM 1555 C CA . ASN B 2 178 ? 36.844 -2.529 13.854 1.00 65.58 169 ASN B CA 1
ATOM 1556 C C . ASN B 2 178 ? 36.139 -1.192 14.133 1.00 67.40 169 ASN B C 1
ATOM 1557 O O . ASN B 2 178 ? 35.816 -0.463 13.194 1.00 68.27 169 ASN B O 1
ATOM 1562 N N . ALA B 2 179 ? 35.899 -0.889 15.413 1.00 69.15 170 ALA B N 1
ATOM 1563 C CA . ALA B 2 179 ? 34.911 0.134 15.837 1.00 70.77 170 ALA B CA 1
ATOM 1564 C C . ALA B 2 179 ? 35.224 1.605 15.513 1.00 73.32 170 ALA B C 1
ATOM 1565 O O . ALA B 2 179 ? 36.387 2.020 15.549 1.00 74.98 170 ALA B O 1
ATOM 1567 N N . GLU B 2 180 ? 34.163 2.374 15.226 1.00 74.27 171 GLU B N 1
ATOM 1568 C CA . GLU B 2 180 ? 34.214 3.825 14.927 1.00 76.70 171 GLU B CA 1
ATOM 1569 C C . GLU B 2 180 ? 34.565 4.100 13.458 1.00 77.19 171 GLU B C 1
ATOM 1570 O O . GLU B 2 180 ? 35.734 4.246 13.088 1.00 78.35 171 GLU B O 1
ATOM 1576 N N . ASP C 1 6 ? 42.368 -61.803 41.146 1.00 64.04 50 ASP C N 1
ATOM 1577 C CA . ASP C 1 6 ? 43.611 -60.978 41.125 1.00 62.12 50 ASP C CA 1
ATOM 1578 C C . ASP C 1 6 ? 43.490 -59.875 40.080 1.00 59.50 50 ASP C C 1
ATOM 1579 O O . ASP C 1 6 ? 42.649 -59.947 39.177 1.00 59.89 50 ASP C O 1
ATOM 1584 N N . LEU C 1 7 ? 44.327 -58.852 40.217 1.00 57.22 51 LEU C N 1
ATOM 1585 C CA . LEU C 1 7 ? 44.256 -57.661 39.375 1.00 54.65 51 LEU C CA 1
ATOM 1586 C C . LEU C 1 7 ? 45.120 -57.771 38.130 1.00 54.88 51 LEU C C 1
ATOM 1587 O O . LEU C 1 7 ? 46.305 -58.097 38.200 1.00 56.06 51 LEU C O 1
ATOM 1592 N N . THR C 1 8 ? 44.516 -57.488 36.988 1.00 54.15 52 THR C N 1
ATOM 1593 C CA . THR C 1 8 ? 45.208 -57.577 35.713 1.00 55.09 52 THR C CA 1
ATOM 1594 C C . THR C 1 8 ? 45.207 -56.220 34.999 1.00 52.57 52 THR C C 1
ATOM 1595 O O . THR C 1 8 ? 44.432 -55.324 35.341 1.00 50.44 52 THR C O 1
ATOM 1599 N N . VAL C 1 9 ? 46.090 -56.066 34.021 1.00 53.09 53 VAL C N 1
ATOM 1600 C CA . VAL C 1 9 ? 46.306 -54.770 33.396 1.00 51.73 53 VAL C CA 1
ATOM 1601 C C . VAL C 1 9 ? 46.307 -54.876 31.860 1.00 53.00 53 VAL C C 1
ATOM 1602 O O . VAL C 1 9 ? 47.007 -55.706 31.292 1.00 55.45 53 VAL C O 1
ATOM 1606 N N . GLU C 1 10 ? 45.498 -54.054 31.199 1.00 51.84 54 GLU C N 1
ATOM 1607 C CA . GLU C 1 10 ? 45.352 -54.121 29.739 1.00 53.56 54 GLU C CA 1
ATOM 1608 C C . GLU C 1 10 ? 45.397 -52.731 29.115 1.00 52.02 54 GLU C C 1
ATOM 1609 O O . GLU C 1 10 ? 44.654 -51.844 29.523 1.00 49.64 54 GLU C O 1
ATOM 1615 N N . LYS C 1 11 ? 46.250 -52.556 28.112 1.00 53.63 55 LYS C N 1
ATOM 1616 C CA . LYS C 1 11 ? 46.412 -51.260 27.449 1.00 53.56 55 LYS C CA 1
ATOM 1617 C C . LYS C 1 11 ? 45.139 -50.864 26.702 1.00 53.24 55 LYS C C 1
ATOM 1618 O O . LYS C 1 11 ? 44.472 -51.715 26.106 1.00 55.08 55 LYS C O 1
ATOM 1624 N N . ALA C 1 12 ? 44.792 -49.582 26.754 1.00 51.31 56 ALA C N 1
ATOM 1625 C CA . ALA C 1 12 ? 43.608 -49.100 26.058 1.00 51.14 56 ALA C CA 1
ATOM 1626 C C . ALA C 1 12 ? 43.907 -47.944 25.111 1.00 51.62 56 ALA C C 1
ATOM 1627 O O . ALA C 1 12 ? 43.272 -47.815 24.066 1.00 52.92 56 ALA C O 1
ATOM 1629 N N . ALA C 1 13 ? 44.877 -47.110 25.469 1.00 50.97 57 ALA C N 1
ATOM 1630 C CA . ALA C 1 13 ? 45.140 -45.886 24.714 1.00 51.88 57 ALA C CA 1
ATOM 1631 C C . ALA C 1 13 ? 46.566 -45.392 24.900 1.00 52.81 57 ALA C C 1
ATOM 1632 O O . ALA C 1 13 ? 47.296 -45.894 25.760 1.00 52.38 57 ALA C O 1
ATOM 1634 N N . ASP C 1 14 ? 46.945 -44.411 24.075 1.00 54.43 58 ASP C N 1
ATOM 1635 C CA . ASP C 1 14 ? 48.207 -43.683 24.223 1.00 55.78 58 ASP C CA 1
ATOM 1636 C C . ASP C 1 14 ? 47.977 -42.356 24.949 1.00 53.82 58 ASP C C 1
ATOM 1637 O O . ASP C 1 14 ? 46.847 -41.887 25.045 1.00 52.03 58 ASP C O 1
ATOM 1642 N N . VAL C 1 15 ? 49.051 -41.767 25.469 1.00 54.34 59 VAL C N 1
ATOM 1643 C CA . VAL C 1 15 ? 48.965 -40.513 26.213 1.00 53.33 59 VAL C CA 1
ATOM 1644 C C . VAL C 1 15 ? 49.184 -39.333 25.260 1.00 55.42 59 VAL C C 1
ATOM 1645 O O . VAL C 1 15 ? 50.302 -38.818 25.122 1.00 57.66 59 VAL C O 1
ATOM 1649 N N . THR C 1 16 ? 48.114 -38.920 24.586 1.00 54.78 60 THR C N 1
ATOM 1650 C CA . THR C 1 16 ? 48.213 -37.874 23.585 1.00 56.75 60 THR C CA 1
ATOM 1651 C C . THR C 1 16 ? 47.031 -36.913 23.649 1.00 55.24 60 THR C C 1
ATOM 1652 O O . THR C 1 16 ? 45.902 -37.307 23.951 1.00 53.47 60 THR C O 1
ATOM 1656 N N . TRP C 1 17 ? 47.322 -35.648 23.370 1.00 56.35 61 TRP C N 1
ATOM 1657 C CA . TRP C 1 17 ? 46.326 -34.592 23.277 1.00 55.75 61 TRP C CA 1
ATOM 1658 C C . TRP C 1 17 ? 45.597 -34.686 21.944 1.00 57.34 61 TRP C C 1
ATOM 1659 O O . TRP C 1 17 ? 46.225 -34.783 20.894 1.00 59.79 61 TRP C O 1
ATOM 1670 N N . GLU C 1 18 ? 44.272 -34.647 21.997 1.00 56.57 62 GLU C N 1
ATOM 1671 C CA . GLU C 1 18 ? 43.435 -34.695 20.804 1.00 58.68 62 GLU C CA 1
ATOM 1672 C C . GLU C 1 18 ? 42.894 -33.294 20.547 1.00 59.30 62 GLU C C 1
ATOM 1673 O O . GLU C 1 18 ? 42.174 -32.737 21.379 1.00 57.78 62 GLU C O 1
ATOM 1679 N N . GLU C 1 19 ? 43.239 -32.717 19.400 1.00 62.04 63 GLU C N 1
ATOM 1680 C CA . GLU C 1 19 ? 42.944 -31.300 19.156 1.00 63.40 63 GLU C CA 1
ATOM 1681 C C . GLU C 1 19 ? 41.451 -30.951 18.999 1.00 62.63 63 GLU C C 1
ATOM 1682 O O . GLU C 1 19 ? 41.002 -29.916 19.515 1.00 62.64 63 GLU C O 1
ATOM 1688 N N . GLU C 1 20 ? 40.674 -31.804 18.332 1.00 61.69 64 GLU C N 1
ATOM 1689 C CA . GLU C 1 20 ? 39.235 -31.509 18.182 1.00 60.88 64 GLU C CA 1
ATOM 1690 C C . GLU C 1 20 ? 38.347 -32.223 19.235 1.00 57.14 64 GLU C C 1
ATOM 1691 O O . GLU C 1 20 ? 37.269 -32.726 18.928 1.00 57.41 64 GLU C O 1
ATOM 1697 N N . ALA C 1 21 ? 38.813 -32.234 20.481 1.00 53.66 65 ALA C N 1
ATOM 1698 C CA . ALA C 1 21 ? 38.146 -32.931 21.586 1.00 50.30 65 ALA C CA 1
ATOM 1699 C C . ALA C 1 21 ? 36.846 -32.258 22.028 1.00 49.99 65 ALA C C 1
ATOM 1700 O O . ALA C 1 21 ? 36.751 -31.034 22.043 1.00 50.66 65 ALA C O 1
ATOM 1702 N N . GLU C 1 22 ? 35.853 -33.060 22.402 1.00 49.00 66 GLU C N 1
ATOM 1703 C CA . GLU C 1 22 ? 34.655 -32.523 23.032 1.00 49.47 66 GLU C CA 1
ATOM 1704 C C . GLU C 1 22 ? 35.018 -31.718 24.292 1.00 47.17 66 GLU C C 1
ATOM 1705 O O . GLU C 1 22 ? 35.748 -32.203 25.171 1.00 45.13 66 GLU C O 1
ATOM 1711 N N . GLN C 1 23 ? 34.518 -30.488 24.355 1.00 46.88 67 GLN C N 1
ATOM 1712 C CA . GLN C 1 23 ? 34.666 -29.665 25.546 1.00 45.28 67 GLN C CA 1
ATOM 1713 C C . GLN C 1 23 ? 33.442 -29.821 26.429 1.00 44.55 67 GLN C C 1
ATOM 1714 O O . GLN C 1 23 ? 32.310 -29.882 25.941 1.00 45.29 67 GLN C O 1
ATOM 1720 N N . THR C 1 24 ? 33.685 -29.876 27.735 1.00 43.11 68 THR C N 1
ATOM 1721 C CA . THR C 1 24 ? 32.631 -30.109 28.705 1.00 42.85 68 THR C CA 1
ATOM 1722 C C . THR C 1 24 ? 33.091 -29.697 30.102 1.00 42.23 68 THR C C 1
ATOM 1723 O O . THR C 1 24 ? 34.296 -29.564 30.355 1.00 41.65 68 THR C O 1
ATOM 1727 N N . GLY C 1 25 ? 32.131 -29.486 31.002 1.00 42.82 69 GLY C N 1
ATOM 1728 C CA . GLY C 1 25 ? 32.418 -29.233 32.416 1.00 42.19 69 GLY C CA 1
ATOM 1729 C C . GLY C 1 25 ? 32.052 -27.838 32.862 1.00 44.55 69 GLY C C 1
ATOM 1730 O O . GLY C 1 25 ? 31.495 -27.051 32.093 1.00 46.47 69 GLY C O 1
ATOM 1731 N N . VAL C 1 26 ? 32.330 -27.538 34.125 1.00 45.05 70 VAL C N 1
ATOM 1732 C CA . VAL C 1 26 ? 32.172 -26.186 34.658 1.00 47.67 70 VAL C CA 1
ATOM 1733 C C . VAL C 1 26 ? 33.371 -25.884 35.550 1.00 47.55 70 VAL C C 1
ATOM 1734 O O . VAL C 1 26 ? 34.026 -26.812 36.056 1.00 45.38 70 VAL C O 1
ATOM 1738 N N . SER C 1 27 ? 33.641 -24.588 35.730 1.00 49.69 71 SER C N 1
ATOM 1739 C CA . SER C 1 27 ? 34.675 -24.105 36.633 1.00 50.35 71 SER C CA 1
ATOM 1740 C C . SER C 1 27 ? 34.091 -23.682 37.973 1.00 52.28 71 SER C C 1
ATOM 1741 O O . SER C 1 27 ? 33.517 -22.592 38.098 1.00 55.07 71 SER C O 1
ATOM 1744 N N . HIS C 1 28 ? 34.229 -24.554 38.971 1.00 51.38 72 HIS C N 1
ATOM 1745 C CA . HIS C 1 28 ? 33.768 -24.267 40.329 1.00 53.34 72 HIS C CA 1
ATOM 1746 C C . HIS C 1 28 ? 34.891 -23.622 41.117 1.00 54.99 72 HIS C C 1
ATOM 1747 O O . HIS C 1 28 ? 36.065 -23.909 40.878 1.00 54.28 72 HIS C O 1
ATOM 1754 N N . ASN C 1 29 ? 34.534 -22.768 42.064 1.00 57.79 73 ASN C N 1
ATOM 1755 C CA . ASN C 1 29 ? 35.487 -22.322 43.070 1.00 60.18 73 ASN C CA 1
ATOM 1756 C C . ASN C 1 29 ? 35.006 -22.742 44.466 1.00 60.67 73 ASN C C 1
ATOM 1757 O O . ASN C 1 29 ? 34.035 -22.195 44.987 1.00 62.79 73 ASN C O 1
ATOM 1762 N N . LEU C 1 30 ? 35.679 -23.728 45.054 1.00 59.01 74 LEU C N 1
ATOM 1763 C CA . LEU C 1 30 ? 35.224 -24.322 46.316 1.00 59.56 74 LEU C CA 1
ATOM 1764 C C . LEU C 1 30 ? 36.323 -24.375 47.369 1.00 60.61 74 LEU C C 1
ATOM 1765 O O . LEU C 1 30 ? 37.487 -24.632 47.053 1.00 59.20 74 LEU C O 1
ATOM 1770 N N . MET C 1 31 ? 35.943 -24.139 48.620 1.00 63.17 75 MET C N 1
ATOM 1771 C CA . MET C 1 31 ? 36.831 -24.423 49.747 1.00 64.83 75 MET C CA 1
ATOM 1772 C C . MET C 1 31 ? 36.551 -25.829 50.242 1.00 62.59 75 MET C C 1
ATOM 1773 O O . MET C 1 31 ? 35.391 -26.237 50.360 1.00 62.17 75 MET C O 1
ATOM 1778 N N . ILE C 1 32 ? 37.622 -26.571 50.505 1.00 61.42 76 ILE C N 1
ATOM 1779 C CA . ILE C 1 32 ? 37.519 -27.954 50.943 1.00 59.78 76 ILE C CA 1
ATOM 1780 C C . ILE C 1 32 ? 38.535 -28.274 52.023 1.00 61.62 76 ILE C C 1
ATOM 1781 O O . ILE C 1 32 ? 39.527 -27.558 52.197 1.00 63.43 76 ILE C O 1
ATOM 1786 N N . THR C 1 33 ? 38.273 -29.361 52.741 1.00 61.53 77 THR C N 1
ATOM 1787 C CA . THR C 1 33 ? 39.275 -29.987 53.590 1.00 62.65 77 THR C CA 1
ATOM 1788 C C . THR C 1 33 ? 39.600 -31.379 53.084 1.00 59.56 77 THR C C 1
ATOM 1789 O O . THR C 1 33 ? 38.797 -32.019 52.395 1.00 57.39 77 THR C O 1
ATOM 1793 N N . VAL C 1 34 ? 40.796 -31.830 53.430 1.00 59.66 78 VAL C N 1
ATOM 1794 C CA . VAL C 1 34 ? 41.258 -33.150 53.080 1.00 57.32 78 VAL C CA 1
ATOM 1795 C C . VAL C 1 34 ? 41.605 -33.879 54.373 1.00 59.18 78 VAL C C 1
ATOM 1796 O O . VAL C 1 34 ? 42.415 -33.395 55.166 1.00 61.99 78 VAL C O 1
ATOM 1800 N N . ASP C 1 35 ? 40.969 -35.026 54.599 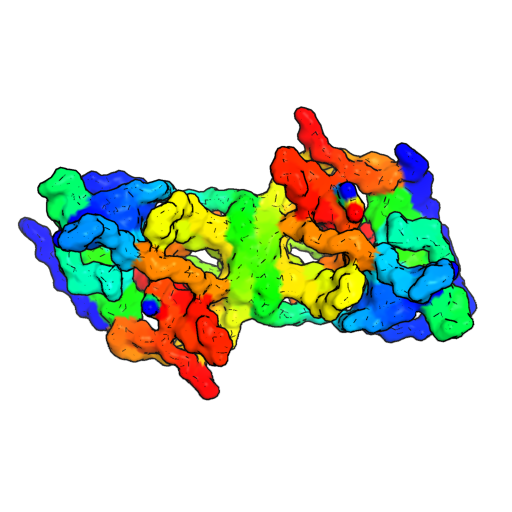1.00 58.28 79 ASP C N 1
ATOM 1801 C CA . ASP C 1 35 ? 41.287 -35.871 55.752 1.00 60.15 79 ASP C CA 1
ATOM 1802 C C . ASP C 1 35 ? 42.641 -36.539 55.565 1.00 59.53 79 ASP C C 1
ATOM 1803 O O . ASP C 1 35 ? 43.199 -36.541 54.466 1.00 57.42 79 ASP C O 1
ATOM 1808 N N . ASP C 1 36 ? 43.162 -37.127 56.636 1.00 61.75 80 ASP C N 1
ATOM 1809 C CA . ASP C 1 36 ? 44.393 -37.901 56.529 1.00 61.67 80 ASP C CA 1
ATOM 1810 C C . ASP C 1 36 ? 44.220 -39.135 55.636 1.00 58.64 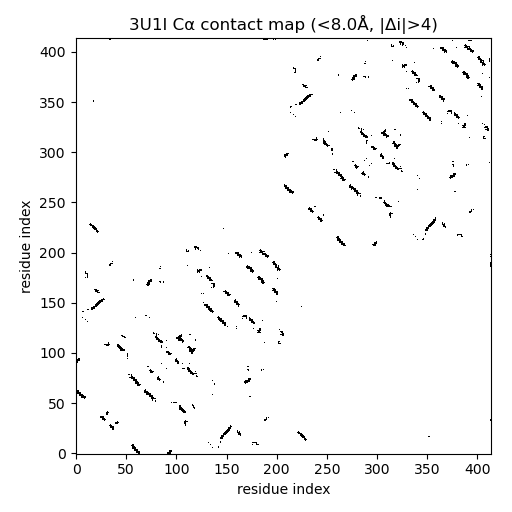80 ASP C C 1
ATOM 1811 O O . ASP C 1 36 ? 45.186 -39.586 55.020 1.00 57.91 80 ASP C O 1
ATOM 1816 N N . ASP C 1 37 ? 42.997 -39.665 55.541 1.00 57.09 81 ASP C N 1
ATOM 1817 C CA . ASP C 1 37 ? 42.745 -40.788 54.632 1.00 54.42 81 ASP C CA 1
ATOM 1818 C C . ASP C 1 37 ? 42.533 -40.336 53.176 1.00 51.62 81 ASP C C 1
ATOM 1819 O O . ASP C 1 37 ? 42.378 -41.157 52.269 1.00 49.47 81 ASP C O 1
ATOM 1824 N N . GLY C 1 38 ? 42.562 -39.026 52.955 1.00 51.78 82 GLY C N 1
ATOM 1825 C CA . GLY C 1 38 ? 42.394 -38.478 51.617 1.00 49.87 82 GLY C CA 1
ATOM 1826 C C . GLY C 1 38 ? 40.976 -38.054 51.281 1.00 49.26 82 GLY C C 1
ATOM 1827 O O . GLY C 1 38 ? 40.728 -37.591 50.177 1.00 47.81 82 GLY C O 1
ATOM 1828 N N . THR C 1 39 ? 40.042 -38.209 52.220 1.00 51.08 83 THR C N 1
ATOM 1829 C CA . THR C 1 39 ? 38.653 -37.806 51.982 1.00 51.36 83 THR C CA 1
ATOM 1830 C C . THR C 1 39 ? 38.560 -36.300 51.871 1.00 52.76 83 THR C C 1
ATOM 1831 O O . THR C 1 39 ? 38.954 -35.571 52.789 1.00 54.98 83 THR C O 1
ATOM 1835 N N . MET C 1 40 ? 38.053 -35.844 50.732 1.00 51.97 84 MET C N 1
ATOM 1836 C CA . MET C 1 40 ? 37.818 -34.433 50.496 1.00 53.81 84 MET C CA 1
ATOM 1837 C C . MET C 1 40 ? 36.400 -34.062 50.906 1.00 55.72 84 MET C C 1
ATOM 1838 O O . MET C 1 40 ? 35.461 -34.803 50.625 1.00 54.96 84 MET C O 1
ATOM 1843 N N . ARG C 1 41 ? 36.262 -32.921 51.582 1.00 59.19 85 ARG C N 1
ATOM 1844 C CA . ARG C 1 41 ? 34.958 -32.390 52.015 1.00 62.31 85 ARG C CA 1
ATOM 1845 C C . ARG C 1 41 ? 34.802 -30.906 51.703 1.00 64.04 85 ARG C C 1
ATOM 1846 O O . ARG C 1 41 ? 35.730 -30.122 51.865 1.00 64.94 85 ARG C O 1
ATOM 1854 N N . ILE C 1 42 ? 33.607 -30.526 51.278 1.00 65.19 86 ILE C N 1
ATOM 1855 C CA . ILE C 1 42 ? 33.279 -29.128 51.090 1.00 67.67 86 ILE C CA 1
ATOM 1856 C C . ILE C 1 42 ? 33.149 -28.423 52.445 1.00 71.65 86 ILE C C 1
ATOM 1857 O O . ILE C 1 42 ? 32.382 -28.850 53.306 1.00 72.97 86 ILE C O 1
ATOM 1862 N N . LYS C 1 43 ? 33.951 -27.369 52.618 1.00 74.02 87 LYS C N 1
ATOM 1863 C CA . LYS C 1 43 ? 33.816 -26.405 53.716 1.00 78.60 87 LYS C CA 1
ATOM 1864 C C . LYS C 1 43 ? 32.655 -25.464 53.424 1.00 80.78 87 LYS C C 1
ATOM 1865 O O . LYS C 1 43 ? 32.780 -24.521 52.639 1.00 80.97 87 LYS C O 1
ATOM 1871 N N . ASP C 1 44 ? 31.524 -25.733 54.061 1.00 83.03 88 ASP C N 1
ATOM 1872 C CA . ASP C 1 44 ? 30.318 -24.927 53.900 1.00 85.79 88 ASP C CA 1
ATOM 1873 C C . ASP C 1 44 ? 30.304 -23.747 54.876 1.00 90.36 88 ASP C C 1
ATOM 1874 O O . ASP C 1 44 ? 30.619 -22.617 54.505 1.00 91.56 88 ASP C O 1
ATOM 1879 N N . GLY D 2 11 ? 49.363 -40.038 53.397 1.00 81.61 2 GLY D N 1
ATOM 1880 C CA . GLY D 2 11 ? 50.175 -40.916 54.299 1.00 83.11 2 GLY D CA 1
ATOM 1881 C C . GLY D 2 11 ? 51.174 -41.733 53.504 1.00 82.91 2 GLY D C 1
ATOM 1882 O O . GLY D 2 11 ? 50.826 -42.799 52.980 1.00 82.23 2 GLY D O 1
ATOM 1883 N N . VAL D 2 12 ? 52.412 -41.233 53.429 1.00 83.87 3 VAL D N 1
ATOM 1884 C CA . VAL D 2 12 ? 53.475 -41.778 52.551 1.00 83.51 3 VAL D CA 1
ATOM 1885 C C . VAL D 2 12 ? 54.019 -43.158 52.988 1.00 83.76 3 VAL D C 1
ATOM 1886 O O . VAL D 2 12 ? 54.290 -43.386 54.172 1.00 84.99 3 VAL D O 1
ATOM 1890 N N . LEU D 2 13 ? 54.154 -44.068 52.017 1.00 82.27 4 LEU D N 1
ATOM 1891 C CA . LEU D 2 13 ? 54.704 -45.412 52.234 1.00 82.15 4 LEU D CA 1
ATOM 1892 C C . LEU D 2 13 ? 55.744 -45.727 51.155 1.00 82.02 4 LEU D C 1
ATOM 1893 O O . LEU D 2 13 ? 55.511 -45.462 49.980 1.00 80.81 4 LEU D O 1
ATOM 1898 N N . TRP D 2 14 ? 56.891 -46.278 51.552 1.00 83.38 5 TRP D N 1
ATOM 1899 C CA . TRP D 2 14 ? 57.992 -46.523 50.611 1.00 83.88 5 TRP D CA 1
ATOM 1900 C C . TRP D 2 14 ? 58.582 -47.930 50.756 1.00 84.71 5 TRP D C 1
ATOM 1901 O O . TRP D 2 14 ? 58.937 -48.348 51.857 1.00 86.03 5 TRP D O 1
ATOM 1906 N N . ASP D 2 15 ? 58.691 -48.643 49.633 1.00 84.04 6 ASP D N 1
ATOM 1907 C CA . ASP D 2 15 ? 59.131 -50.043 49.609 1.00 84.87 6 ASP D CA 1
ATOM 1908 C C . ASP D 2 15 ? 59.915 -50.367 48.333 1.00 85.23 6 ASP D C 1
ATOM 1909 O O . ASP D 2 15 ? 59.467 -50.079 47.229 1.00 84.10 6 ASP D O 1
ATOM 1914 N N . VAL D 2 16 ? 61.080 -50.979 48.501 1.00 87.16 7 VAL D N 1
ATOM 1915 C CA . VAL D 2 16 ? 61.948 -51.342 47.382 1.00 88.14 7 VAL D CA 1
ATOM 1916 C C . VAL D 2 16 ? 62.081 -52.870 47.254 1.00 88.79 7 VAL D C 1
ATOM 1917 O O . VAL D 2 16 ? 62.066 -53.575 48.268 1.00 89.57 7 VAL D O 1
ATOM 1921 N N . PRO D 2 17 ? 62.191 -53.390 46.011 1.00 88.79 8 PRO D N 1
ATOM 1922 C CA . PRO D 2 17 ? 62.269 -54.839 45.787 1.00 89.37 8 PRO D CA 1
ATOM 1923 C C . PRO D 2 17 ? 63.615 -55.322 45.227 1.00 91.69 8 PRO D C 1
ATOM 1924 O O . PRO D 2 17 ? 64.384 -54.518 44.690 1.00 92.71 8 PRO D O 1
ATOM 1928 N N . SER D 2 18 ? 63.872 -56.629 45.346 1.00 92.67 9 SER D N 1
ATOM 1929 C CA . SER D 2 18 ? 65.071 -57.299 44.792 1.00 94.77 9 SER D CA 1
ATOM 1930 C C . SER D 2 18 ? 66.419 -56.750 45.249 1.00 97.05 9 SER D C 1
ATOM 1931 O O . SER D 2 18 ? 67.460 -57.348 44.965 1.00 98.96 9 SER D O 1
ATOM 1934 N N . LYS D 2 24 ? 59.027 -57.606 37.361 1.00 81.01 15 LYS D N 1
ATOM 1935 C CA . LYS D 2 24 ? 59.628 -58.124 36.129 1.00 82.48 15 LYS D CA 1
ATOM 1936 C C . LYS D 2 24 ? 58.741 -57.963 34.872 1.00 81.25 15 LYS D C 1
ATOM 1937 O O . LYS D 2 24 ? 59.138 -58.366 33.773 1.00 82.60 15 LYS D O 1
ATOM 1943 N N . ALA D 2 25 ? 57.553 -57.375 35.032 1.00 78.82 16 ALA D N 1
ATOM 1944 C CA . ALA D 2 25 ? 56.682 -57.076 33.891 1.00 77.50 16 ALA D CA 1
ATOM 1945 C C . ALA D 2 25 ? 57.134 -55.803 33.172 1.00 77.47 16 ALA D C 1
ATOM 1946 O O . ALA D 2 25 ? 57.289 -54.748 33.800 1.00 77.03 16 ALA D O 1
ATOM 1948 N N . GLU D 2 26 ? 57.353 -55.915 31.860 1.00 77.83 17 GLU D N 1
ATOM 1949 C CA . GLU D 2 26 ? 57.755 -54.777 31.021 1.00 77.60 17 GLU D CA 1
ATOM 1950 C C . GLU D 2 26 ? 56.536 -54.230 30.277 1.00 75.26 17 GLU D C 1
ATOM 1951 O O . GLU D 2 26 ? 55.975 -54.907 29.417 1.00 75.52 17 GLU D O 1
ATOM 1957 N N . LEU D 2 27 ? 56.122 -53.013 30.607 1.00 72.76 18 LEU D N 1
ATOM 1958 C CA . LEU D 2 27 ? 54.915 -52.454 30.013 1.00 70.24 18 LEU D CA 1
ATOM 1959 C C . LEU D 2 27 ? 55.206 -51.330 29.035 1.00 70.02 18 LEU D C 1
ATOM 1960 O O . LEU D 2 27 ? 56.026 -50.447 29.306 1.00 70.27 18 LEU D O 1
ATOM 1965 N N . GLU D 2 28 ? 54.530 -51.385 27.890 1.00 68.94 19 GLU D N 1
ATOM 1966 C CA . GLU D 2 28 ? 54.528 -50.294 26.931 1.00 68.57 19 GLU D CA 1
ATOM 1967 C C . GLU D 2 28 ? 54.001 -49.030 27.598 1.00 66.11 19 GLU D C 1
ATOM 1968 O O . GLU D 2 28 ? 52.995 -49.076 28.314 1.00 64.21 19 GLU D O 1
ATOM 1974 N N . GLU D 2 29 ? 54.674 -47.909 27.356 1.00 65.47 20 GLU D N 1
ATOM 1975 C CA . GLU D 2 29 ? 54.160 -46.608 27.760 1.00 63.46 20 GLU D CA 1
ATOM 1976 C C . GLU D 2 29 ? 52.716 -46.446 27.243 1.00 60.72 20 GLU D C 1
ATOM 1977 O O . GLU D 2 29 ? 52.409 -46.849 26.120 1.00 61.21 20 GLU D O 1
ATOM 1983 N N . GLY D 2 30 ? 51.837 -45.889 28.073 1.00 57.41 21 GLY D N 1
ATOM 1984 C CA . GLY D 2 30 ? 50.434 -45.687 27.694 1.00 54.54 21 GLY D CA 1
ATOM 1985 C C . GLY D 2 30 ? 49.459 -45.870 28.840 1.00 51.69 21 GLY D C 1
ATOM 1986 O O . GLY D 2 30 ? 49.872 -46.163 29.966 1.00 51.27 21 GLY D O 1
ATOM 1987 N N . VAL D 2 31 ? 48.168 -45.701 28.540 1.00 49.54 22 VAL D N 1
ATOM 1988 C CA . VAL D 2 31 ? 47.084 -45.814 29.521 1.00 46.95 22 VAL D CA 1
ATOM 1989 C C . VAL D 2 31 ? 46.509 -47.241 29.548 1.00 46.01 22 VAL D C 1
ATOM 1990 O O . VAL D 2 31 ? 46.302 -47.845 28.496 1.00 46.64 22 VAL D O 1
ATOM 1994 N N . TYR D 2 32 ? 46.250 -47.758 30.753 1.00 43.89 23 TYR D N 1
ATOM 1995 C CA . TYR D 2 32 ? 45.843 -49.151 30.965 1.00 42.61 23 TYR D CA 1
ATOM 1996 C C . TYR D 2 32 ? 44.549 -49.257 31.766 1.00 41.28 23 TYR D C 1
ATOM 1997 O O . TYR D 2 32 ? 44.313 -48.468 32.680 1.00 39.89 23 TYR D O 1
ATOM 2006 N N . ARG D 2 33 ? 43.715 -50.238 31.410 1.00 40.88 24 ARG D N 1
ATOM 2007 C CA . ARG D 2 33 ? 42.570 -50.629 32.227 1.00 39.77 24 ARG D CA 1
ATOM 2008 C C . ARG D 2 33 ? 43.085 -51.551 33.322 1.00 39.68 24 ARG D C 1
ATOM 2009 O O . ARG D 2 33 ? 43.914 -52.420 33.059 1.00 40.73 24 ARG D O 1
ATOM 2017 N N . ILE D 2 34 ? 42.585 -51.357 34.540 1.00 38.81 25 ILE D N 1
ATOM 2018 C CA . ILE D 2 34 ? 42.858 -52.250 35.661 1.00 38.44 25 ILE D CA 1
ATOM 2019 C C . ILE D 2 34 ? 41.624 -53.100 35.928 1.00 38.98 25 ILE D C 1
ATOM 2020 O O . ILE D 2 34 ? 40.548 -52.582 36.245 1.00 38.40 25 ILE D O 1
ATOM 2025 N N . LYS D 2 35 ? 41.784 -54.409 35.791 1.00 40.40 26 LYS D N 1
ATOM 2026 C CA . LYS D 2 35 ? 40.658 -55.314 35.889 1.00 42.12 26 LYS D CA 1
ATOM 2027 C C . LYS D 2 35 ? 40.818 -56.353 37.006 1.00 43.19 26 LYS D C 1
ATOM 2028 O O . LYS D 2 35 ? 41.911 -56.876 37.248 1.00 43.24 26 LYS D O 1
ATOM 2034 N N . GLN D 2 36 ? 39.718 -56.623 37.693 1.00 44.20 27 GLN D N 1
ATOM 2035 C CA . GLN D 2 36 ? 39.688 -57.642 38.726 1.00 46.55 27 GLN D CA 1
ATOM 2036 C C . GLN D 2 36 ? 39.031 -58.875 38.146 1.00 47.77 27 GLN D C 1
ATOM 2037 O O . GLN D 2 36 ? 37.948 -58.786 37.572 1.00 47.89 27 GLN D O 1
ATOM 2043 N N . GLN D 2 37 ? 39.706 -60.013 38.288 1.00 49.31 28 GLN D N 1
ATOM 2044 C CA . GLN D 2 37 ? 39.241 -61.288 37.759 1.00 51.37 28 GLN D CA 1
ATOM 2045 C C . GLN D 2 37 ? 38.492 -62.009 38.873 1.00 51.81 28 GLN D C 1
ATOM 2046 O O . GLN D 2 37 ? 39.073 -62.389 39.891 1.00 52.42 28 GLN D O 1
ATOM 2052 N N . GLY D 2 38 ? 37.189 -62.161 38.701 1.00 51.65 29 GLY D N 1
ATOM 2053 C CA . GLY D 2 38 ? 36.374 -62.726 39.759 1.00 51.03 29 GLY D CA 1
ATOM 2054 C C . GLY D 2 38 ? 35.498 -63.837 39.244 1.00 51.21 29 GLY D C 1
ATOM 2055 O O . GLY D 2 38 ? 35.629 -64.276 38.094 1.00 51.73 29 GLY D O 1
ATOM 2056 N N . ILE D 2 39 ? 34.602 -64.304 40.101 1.00 50.58 30 ILE D N 1
ATOM 2057 C CA . ILE D 2 39 ? 33.518 -65.097 39.604 1.00 50.58 30 ILE D CA 1
ATOM 2058 C C . ILE D 2 39 ? 32.709 -64.072 38.827 1.00 49.43 30 ILE D C 1
ATOM 2059 O O . ILE D 2 39 ? 32.893 -62.874 39.029 1.00 49.16 30 ILE D O 1
ATOM 2064 N N . PHE D 2 40 ? 31.875 -64.522 37.903 1.00 49.28 31 PHE D N 1
ATOM 2065 C CA . PHE D 2 40 ? 31.137 -63.628 37.005 1.00 47.80 31 PHE D CA 1
ATOM 2066 C C . PHE D 2 40 ? 32.012 -62.924 35.962 1.00 46.96 31 PHE D C 1
ATOM 2067 O O . PHE D 2 40 ? 31.502 -62.207 35.107 1.00 46.40 31 PHE D O 1
ATOM 2075 N N . GLY D 2 41 ? 33.319 -63.146 36.014 1.00 46.47 32 GLY D N 1
ATOM 2076 C CA . GLY D 2 41 ? 34.206 -62.626 34.977 1.00 46.86 32 GLY D CA 1
ATOM 2077 C C . GLY D 2 41 ? 35.007 -61.421 35.429 1.00 46.07 32 GLY D C 1
ATOM 2078 O O . GLY D 2 41 ? 35.274 -61.252 36.617 1.00 45.58 32 GLY D O 1
ATOM 2079 N N . LYS D 2 42 ? 35.381 -60.575 34.478 1.00 46.19 33 LYS D N 1
ATOM 2080 C CA . LYS D 2 42 ? 36.225 -59.433 34.773 1.00 45.87 33 LYS D CA 1
ATOM 2081 C C . LYS D 2 42 ? 35.430 -58.161 35.001 1.00 45.23 33 LYS D C 1
ATOM 2082 O O . LYS D 2 42 ? 34.405 -57.932 34.372 1.00 46.02 33 LYS D O 1
ATOM 2088 N N . THR D 2 43 ? 35.919 -57.345 35.922 1.00 44.41 34 THR D N 1
ATOM 2089 C CA . THR D 2 43 ? 35.322 -56.058 36.228 1.00 44.21 34 THR D CA 1
ATOM 2090 C C . THR D 2 43 ? 36.446 -55.040 36.134 1.00 42.69 34 THR D C 1
ATOM 2091 O O . THR D 2 43 ? 37.493 -55.248 36.753 1.00 42.20 34 THR D O 1
ATOM 2095 N N . GLN D 2 44 ? 36.242 -53.959 35.367 1.00 41.60 35 GLN D N 1
ATOM 2096 C CA . GLN D 2 44 ? 37.181 -52.830 35.404 1.00 39.97 35 GLN D CA 1
ATOM 2097 C C . GLN D 2 44 ? 37.003 -52.068 36.709 1.00 38.76 35 GLN D C 1
ATOM 2098 O O . GLN D 2 44 ? 35.926 -51.549 36.988 1.00 39.18 35 GLN D O 1
ATOM 2104 N N . VAL D 2 45 ? 38.048 -52.020 37.520 1.00 37.84 36 VAL D N 1
ATOM 2105 C CA . VAL D 2 45 ? 37.967 -51.319 38.808 1.00 37.19 36 VAL D CA 1
ATOM 2106 C C . VAL D 2 45 ? 38.684 -49.981 38.762 1.00 37.26 36 VAL D C 1
ATOM 2107 O O . VAL D 2 45 ? 38.463 -49.127 39.621 1.00 38.15 36 VAL D O 1
ATOM 2111 N N . GLY D 2 46 ? 39.552 -49.790 37.770 1.00 36.96 37 GLY D N 1
ATOM 2112 C CA . GLY D 2 46 ? 40.217 -48.511 37.600 1.00 36.21 37 GLY D CA 1
ATOM 2113 C C . GLY D 2 46 ? 41.097 -48.426 36.374 1.00 36.14 37 GLY D C 1
ATOM 2114 O O . GLY D 2 46 ? 41.043 -49.274 35.488 1.00 35.91 37 GLY D O 1
ATOM 2115 N N . VAL D 2 47 ? 41.930 -47.393 36.351 1.00 35.71 38 VAL D N 1
ATOM 2116 C CA . VAL D 2 47 ? 42.728 -47.047 35.186 1.00 36.14 38 VAL D CA 1
ATOM 2117 C C . VAL D 2 47 ? 44.086 -46.596 35.714 1.00 36.33 38 VAL D C 1
ATOM 2118 O O . VAL D 2 47 ? 44.174 -46.118 36.838 1.00 36.01 38 VAL D O 1
ATOM 2122 N N . GLY D 2 48 ? 45.144 -46.782 34.935 1.00 37.47 39 GLY D N 1
ATOM 2123 C CA . GLY D 2 48 ? 46.484 -46.366 35.363 1.00 38.48 39 GLY D CA 1
ATOM 2124 C C . GLY D 2 48 ? 47.364 -45.998 34.182 1.00 40.34 39 GLY D C 1
ATOM 2125 O O . GLY D 2 48 ? 47.006 -46.290 33.040 1.00 40.37 39 GLY D O 1
ATOM 2126 N N . VAL D 2 49 ? 48.514 -45.360 34.443 1.00 41.64 40 VAL D N 1
ATOM 2127 C CA . VAL D 2 49 ? 49.396 -44.915 33.362 1.00 43.34 40 VAL D CA 1
ATOM 2128 C C . VAL D 2 49 ? 50.838 -45.372 33.486 1.00 45.19 40 VAL D C 1
ATOM 2129 O O . VAL D 2 49 ? 51.485 -45.214 34.530 1.00 45.35 40 VAL D O 1
ATOM 2133 N N . GLN D 2 50 ? 51.327 -45.940 32.396 1.00 46.97 41 GLN D N 1
ATOM 2134 C CA . GLN D 2 50 ? 52.694 -46.381 32.317 1.00 49.61 41 GLN D CA 1
ATOM 2135 C C . GLN D 2 50 ? 53.506 -45.281 31.638 1.00 51.65 41 GLN D C 1
ATOM 2136 O O . GLN D 2 50 ? 53.185 -44.842 30.522 1.00 51.95 41 GLN D O 1
ATOM 2142 N N . LYS D 2 51 ? 54.541 -44.825 32.343 1.00 53.28 42 LYS D N 1
ATOM 2143 C CA . LYS D 2 51 ? 55.377 -43.720 31.902 1.00 55.32 42 LYS D CA 1
ATOM 2144 C C . LYS D 2 51 ? 56.735 -43.829 32.589 1.00 56.88 42 LYS D C 1
ATOM 2145 O O . LYS D 2 51 ? 56.821 -43.957 33.815 1.00 56.29 42 LYS D O 1
ATOM 2151 N N . GLU D 2 52 ? 57.792 -43.796 31.782 1.00 59.01 43 GLU D N 1
ATOM 2152 C CA . GLU D 2 52 ? 59.163 -43.937 32.269 1.00 60.81 43 GLU D CA 1
ATOM 2153 C C . GLU D 2 52 ? 59.320 -45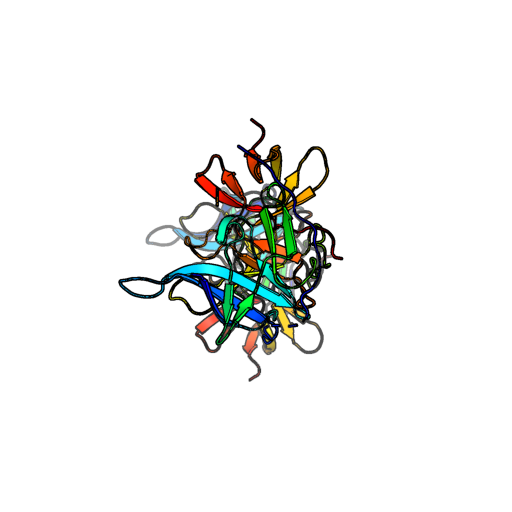.164 33.167 1.00 59.96 43 GLU D C 1
ATOM 2154 O O . GLU D 2 52 ? 59.845 -45.078 34.277 1.00 60.86 43 GLU D O 1
ATOM 2160 N N . GLY D 2 53 ? 58.832 -46.302 32.676 1.00 58.75 44 GLY D N 1
ATOM 2161 C CA . GLY D 2 53 ? 58.948 -47.587 33.367 1.00 57.02 44 GLY D CA 1
ATOM 2162 C C . GLY D 2 53 ? 58.091 -47.781 34.604 1.00 54.55 44 GLY D C 1
ATOM 2163 O O . GLY D 2 53 ? 58.237 -48.790 35.293 1.00 54.60 44 GLY D O 1
ATOM 2164 N N . VAL D 2 54 ? 57.177 -46.845 34.883 1.00 52.20 45 VAL D N 1
ATOM 2165 C CA . VAL D 2 54 ? 56.437 -46.867 36.151 1.00 49.70 45 VAL D CA 1
ATOM 2166 C C . VAL D 2 54 ? 54.915 -46.780 35.956 1.00 47.52 45 VAL D C 1
ATOM 2167 O O . VAL D 2 54 ? 54.395 -45.908 35.255 1.00 46.91 45 VAL D O 1
ATOM 2171 N N . PHE D 2 55 ? 54.208 -47.706 36.581 1.00 45.99 46 PHE D N 1
ATOM 2172 C CA . PHE D 2 55 ? 52.759 -47.720 36.496 1.00 44.25 46 PHE D CA 1
ATOM 2173 C C . PHE D 2 55 ? 52.151 -46.903 37.622 1.00 43.07 46 PHE D C 1
ATOM 2174 O O . PHE D 2 55 ? 52.401 -47.185 38.803 1.00 43.07 46 PHE D O 1
ATOM 2182 N N . HIS D 2 56 ? 51.366 -45.893 37.241 1.00 41.47 47 HIS D N 1
ATOM 2183 C CA . HIS D 2 56 ? 50.816 -44.933 38.180 1.00 40.08 47 HIS D CA 1
ATOM 2184 C C . HIS D 2 56 ? 49.299 -45.072 38.177 1.00 39.03 47 HIS D C 1
ATOM 2185 O O . HIS D 2 56 ? 48.679 -45.068 37.109 1.00 38.27 47 HIS D O 1
ATOM 2192 N N . THR D 2 57 ? 48.706 -45.160 39.365 1.00 38.41 48 THR D N 1
ATOM 2193 C CA . THR D 2 57 ? 47.252 -45.204 39.521 1.00 37.07 48 THR D CA 1
ATOM 2194 C C . THR D 2 57 ? 46.840 -44.651 40.901 1.00 37.52 48 THR D C 1
ATOM 2195 O O . THR D 2 57 ? 47.679 -44.062 41.603 1.00 37.38 48 THR D O 1
ATOM 2199 N N . MET D 2 58 ? 45.560 -44.810 41.263 1.00 36.81 49 MET D N 1
ATOM 2200 C CA . MET D 2 58 ? 45.024 -44.289 42.526 1.00 37.51 49 MET D CA 1
ATOM 2201 C C . MET D 2 58 ? 45.050 -45.339 43.628 1.00 37.98 49 MET D C 1
ATOM 2202 O O . MET D 2 58 ? 44.688 -46.506 43.401 1.00 37.59 49 MET D O 1
ATOM 2207 N N . TRP D 2 59 ? 45.459 -44.909 44.820 1.00 38.27 50 TRP D N 1
ATOM 2208 C CA . TRP D 2 59 ? 45.538 -45.792 45.964 1.00 39.12 50 TRP D CA 1
ATOM 2209 C C . TRP D 2 59 ? 44.233 -46.552 46.153 1.00 39.11 50 TRP D C 1
ATOM 2210 O O . TRP D 2 59 ? 44.258 -47.774 46.320 1.00 39.21 50 TRP D O 1
ATOM 2221 N N . HIS D 2 60 ? 43.097 -45.845 46.112 1.00 39.06 51 HIS D N 1
ATOM 2222 C CA . HIS D 2 60 ? 41.806 -46.496 46.403 1.00 39.14 51 HIS D CA 1
ATOM 2223 C C . HIS D 2 60 ? 41.406 -47.528 45.361 1.00 39.17 51 HIS D C 1
ATOM 2224 O O . HIS D 2 60 ? 40.540 -48.346 45.605 1.00 39.79 51 HIS D O 1
ATOM 2231 N N . VAL D 2 61 ? 42.050 -47.494 44.203 1.00 39.58 52 VAL D N 1
ATOM 2232 C CA . VAL D 2 61 ? 41.810 -48.487 43.170 1.00 40.01 52 VAL D CA 1
ATOM 2233 C C . VAL D 2 61 ? 42.458 -49.829 43.549 1.00 41.10 52 VAL D C 1
ATOM 2234 O O . VAL D 2 61 ? 41.807 -50.858 43.501 1.00 41.86 52 VAL D O 1
ATOM 2238 N N . THR D 2 62 ? 43.727 -49.816 43.946 1.00 42.07 53 THR D N 1
ATOM 2239 C CA . THR D 2 62 ? 44.462 -51.068 44.141 1.00 43.23 53 THR D CA 1
ATOM 2240 C C . THR D 2 62 ? 44.732 -51.419 45.610 1.00 44.09 53 THR D C 1
ATOM 2241 O O . THR D 2 62 ? 44.974 -52.573 45.944 1.00 44.40 53 THR D O 1
ATOM 2245 N N . ARG D 2 63 ? 44.692 -50.414 46.474 1.00 44.63 54 ARG D N 1
ATOM 2246 C CA . ARG D 2 63 ? 45.015 -50.579 47.880 1.00 46.24 54 ARG D CA 1
ATOM 2247 C C . ARG D 2 63 ? 46.298 -51.399 48.113 1.00 46.75 54 ARG D C 1
ATOM 2248 O O . ARG D 2 63 ? 46.436 -52.088 49.122 1.00 47.27 54 ARG D O 1
ATOM 2256 N N . GLY D 2 64 ? 47.231 -51.309 47.170 1.00 46.51 55 GLY D N 1
ATOM 2257 C CA . GLY D 2 64 ? 48.513 -51.980 47.302 1.00 47.61 55 GLY D CA 1
ATOM 2258 C C . GLY D 2 64 ? 48.623 -53.358 46.679 1.00 48.27 55 GLY D C 1
ATOM 2259 O O . GLY D 2 64 ? 49.714 -53.946 46.678 1.00 49.35 55 GLY D O 1
ATOM 2260 N N . ALA D 2 65 ? 47.519 -53.882 46.144 1.00 47.36 56 ALA D N 1
ATOM 2261 C CA . ALA D 2 65 ? 47.522 -55.220 45.536 1.00 47.99 56 ALA D CA 1
ATOM 2262 C C . ALA D 2 65 ? 48.595 -55.356 44.468 1.00 48.56 56 ALA D C 1
ATOM 2263 O O . ALA D 2 65 ? 48.965 -54.381 43.812 1.00 48.59 56 ALA D O 1
ATOM 2265 N N . VAL D 2 66 ? 49.111 -56.564 44.309 1.00 49.71 57 VAL D N 1
ATOM 2266 C CA . VAL D 2 66 ? 50.015 -56.845 43.217 1.00 50.76 57 VAL D CA 1
ATOM 2267 C C . VAL D 2 66 ? 49.194 -56.852 41.927 1.00 50.64 57 VAL D C 1
ATOM 2268 O O . VAL D 2 66 ? 48.009 -57.225 41.940 1.00 50.24 57 VAL D O 1
ATOM 2272 N N . LEU D 2 67 ? 49.824 -56.415 40.836 1.00 51.17 58 LEU D N 1
ATOM 2273 C CA . LEU D 2 67 ? 49.208 -56.393 39.514 1.00 51.38 58 LEU D CA 1
ATOM 2274 C C . LEU D 2 67 ? 49.786 -57.446 38.565 1.00 53.17 58 LEU D C 1
ATOM 2275 O O . LEU D 2 67 ? 50.891 -57.950 38.773 1.00 54.66 58 LEU D O 1
ATOM 2280 N N . THR D 2 68 ? 49.039 -57.746 37.509 1.00 54.04 59 THR D N 1
ATOM 2281 C CA . THR D 2 68 ? 49.384 -58.808 36.571 1.00 56.40 59 THR D CA 1
ATOM 2282 C C . THR D 2 68 ? 49.309 -58.356 35.118 1.00 57.28 59 THR D C 1
ATOM 2283 O O . THR D 2 68 ? 48.348 -57.696 34.704 1.00 56.48 59 THR D O 1
ATOM 2287 N N . HIS D 2 69 ? 50.330 -58.722 34.350 1.00 59.53 60 HIS D N 1
ATOM 2288 C CA . HIS D 2 69 ? 50.340 -58.511 32.907 1.00 60.89 60 HIS D CA 1
ATOM 2289 C C . HIS D 2 69 ? 51.021 -59.700 32.239 1.00 63.33 60 HIS D C 1
ATOM 2290 O O . HIS D 2 69 ? 52.169 -60.020 32.547 1.00 64.11 60 HIS D O 1
ATOM 2297 N N . ASN D 2 70 ? 50.292 -60.354 31.337 1.00 64.93 61 ASN D N 1
ATOM 2298 C CA . ASN D 2 70 ? 50.775 -61.535 30.616 1.00 67.53 61 ASN D CA 1
ATOM 2299 C C . ASN D 2 70 ? 51.587 -62.480 31.500 1.00 68.67 61 ASN D C 1
ATOM 2300 O O . ASN D 2 70 ? 52.710 -62.870 31.161 1.00 70.26 61 ASN D O 1
ATOM 2305 N N . GLY D 2 71 ? 51.013 -62.821 32.651 1.00 68.29 62 GLY D N 1
ATOM 2306 C CA . GLY D 2 71 ? 51.627 -63.767 33.590 1.00 69.44 62 GLY D CA 1
ATOM 2307 C C . GLY D 2 71 ? 52.816 -63.248 34.383 1.00 69.75 62 GLY D C 1
ATOM 2308 O O . GLY D 2 71 ? 53.512 -64.026 35.044 1.00 70.87 62 GLY D O 1
ATOM 2309 N N . LYS D 2 72 ? 53.050 -61.938 34.317 1.00 68.87 63 LYS D N 1
ATOM 2310 C CA . LYS D 2 72 ? 54.180 -61.321 35.001 1.00 69.22 63 LYS D CA 1
ATOM 2311 C C . LYS D 2 72 ? 53.705 -60.334 36.056 1.00 67.38 63 LYS D C 1
ATOM 2312 O O . LYS D 2 72 ? 52.744 -59.593 35.843 1.00 66.06 63 LYS D O 1
ATOM 2318 N N . ARG D 2 73 ? 54.386 -60.333 37.195 1.00 67.40 64 ARG D N 1
ATOM 2319 C CA . ARG D 2 73 ? 53.987 -59.512 38.324 1.00 65.79 64 ARG D CA 1
ATOM 2320 C C . ARG D 2 73 ? 54.627 -58.136 38.295 1.00 64.77 64 ARG D C 1
ATOM 2321 O O . ARG D 2 73 ? 55.752 -57.967 37.819 1.00 65.82 64 ARG D O 1
ATOM 2329 N N . LEU D 2 74 ? 53.881 -57.157 38.797 1.00 62.43 65 LEU D N 1
ATOM 2330 C CA . LEU D 2 74 ? 54.421 -55.843 39.141 1.00 61.37 65 LEU D CA 1
ATOM 2331 C C . LEU D 2 74 ? 53.856 -55.403 40.484 1.00 59.56 65 LEU D C 1
ATOM 2332 O O . LEU D 2 74 ? 52.670 -55.559 40.764 1.00 57.89 65 LEU D O 1
ATOM 2337 N N . GLU D 2 75 ? 54.729 -54.869 41.319 1.00 59.43 66 GLU D N 1
ATOM 2338 C CA . GLU D 2 75 ? 54.398 -54.648 42.713 1.00 58.67 66 GLU D CA 1
ATOM 2339 C C . GLU D 2 75 ? 54.590 -53.185 43.098 1.00 57.07 66 GLU D C 1
ATOM 2340 O O . GLU D 2 75 ? 55.451 -52.509 42.542 1.00 57.93 66 GLU D O 1
ATOM 2346 N N . PRO D 2 76 ? 53.776 -52.685 44.042 1.00 55.15 67 PRO D N 1
ATOM 2347 C CA . PRO D 2 76 ? 53.850 -51.271 44.403 1.00 54.30 67 PRO D CA 1
ATOM 2348 C C . PRO D 2 76 ? 55.161 -50.905 45.110 1.00 55.19 67 PRO D C 1
ATOM 2349 O O . PRO D 2 76 ? 55.662 -51.672 45.941 1.00 55.89 67 PRO D O 1
ATOM 2353 N N . ASN D 2 77 ? 55.701 -49.739 44.775 1.00 54.68 68 ASN D N 1
ATOM 2354 C CA . ASN D 2 77 ? 56.930 -49.269 45.391 1.00 55.65 68 ASN D CA 1
ATOM 2355 C C . ASN D 2 77 ? 56.679 -48.046 46.279 1.00 54.90 68 ASN D C 1
ATOM 2356 O O . ASN D 2 77 ? 57.358 -47.848 47.280 1.00 55.83 68 ASN D O 1
ATOM 2361 N N . TRP D 2 78 ? 55.683 -47.243 45.916 1.00 52.70 69 TRP D N 1
ATOM 2362 C CA . TRP D 2 78 ? 55.415 -45.978 46.603 1.00 51.99 69 TRP D CA 1
ATOM 2363 C C . TRP D 2 78 ? 53.914 -45.699 46.650 1.00 49.88 69 TRP D C 1
ATOM 2364 O O . TRP D 2 78 ? 53.208 -45.982 45.687 1.00 48.84 69 TRP D O 1
ATOM 2375 N N . ALA D 2 79 ? 53.437 -45.130 47.758 1.00 49.57 70 ALA D N 1
ATOM 2376 C CA . ALA D 2 79 ? 52.020 -44.761 47.891 1.00 48.11 70 ALA D CA 1
ATOM 2377 C C . ALA D 2 79 ? 51.796 -43.567 48.815 1.00 48.24 70 ALA D C 1
ATOM 2378 O O . ALA D 2 79 ? 52.563 -43.347 49.737 1.00 49.41 70 ALA D O 1
ATOM 2380 N N . SER D 2 80 ? 50.746 -42.799 48.539 1.00 47.06 71 SER D N 1
ATOM 2381 C CA . SER D 2 80 ? 50.276 -41.741 49.434 1.00 47.38 71 SER D CA 1
ATOM 2382 C C . SER D 2 80 ? 48.764 -41.834 49.560 1.00 46.44 71 SER D C 1
ATOM 2383 O O . SER D 2 80 ? 48.044 -41.553 48.599 1.00 45.60 71 SER D O 1
ATOM 2386 N N . VAL D 2 81 ? 48.284 -42.225 50.735 1.00 46.69 72 VAL D N 1
ATOM 2387 C CA . VAL D 2 81 ? 46.856 -42.380 50.960 1.00 45.84 72 VAL D CA 1
ATOM 2388 C C . VAL D 2 81 ? 46.149 -41.027 50.842 1.00 45.81 72 VAL D C 1
ATOM 2389 O O . VAL D 2 81 ? 45.097 -40.917 50.201 1.00 44.51 72 VAL D O 1
ATOM 2393 N N . LYS D 2 82 ? 46.752 -39.994 51.425 1.00 46.80 73 LYS D N 1
ATOM 2394 C CA . LYS D 2 82 ? 46.138 -38.664 51.450 1.00 47.18 73 LYS D CA 1
ATOM 2395 C C . LYS D 2 82 ? 46.003 -38.041 50.060 1.00 46.18 73 LYS D C 1
ATOM 2396 O O . LYS D 2 82 ? 44.980 -37.418 49.738 1.00 45.83 73 LYS D O 1
ATOM 2402 N N . LYS D 2 83 ? 47.026 -38.214 49.234 1.00 45.87 74 LYS D N 1
ATOM 2403 C CA . LYS D 2 83 ? 46.941 -37.781 47.847 1.00 44.77 74 LYS D CA 1
ATOM 2404 C C . LYS D 2 83 ? 46.152 -38.775 46.998 1.00 43.04 74 LYS D C 1
ATOM 2405 O O . LYS D 2 83 ? 45.803 -38.482 45.851 1.00 42.67 74 LYS D O 1
ATOM 2411 N N . ASP D 2 84 ? 45.883 -39.951 47.570 1.00 42.19 75 ASP D N 1
ATOM 2412 C CA . ASP D 2 84 ? 45.234 -41.072 46.880 1.00 40.67 75 ASP D CA 1
ATOM 2413 C C . ASP D 2 84 ? 46.025 -41.578 45.660 1.00 40.10 75 ASP D C 1
ATOM 2414 O O . ASP D 2 84 ? 45.449 -41.864 44.602 1.00 39.01 75 ASP D O 1
ATOM 2419 N N . LEU D 2 85 ? 47.343 -41.687 45.819 1.00 40.27 76 LEU D N 1
ATOM 2420 C CA . LEU D 2 85 ? 48.202 -42.087 44.721 1.00 40.31 76 LEU D CA 1
ATOM 2421 C C . LEU D 2 85 ? 49.075 -43.296 45.037 1.00 41.50 76 LEU D C 1
ATOM 2422 O O . LEU D 2 85 ? 49.519 -43.479 46.171 1.00 42.44 76 LEU D O 1
ATOM 2427 N N . ILE D 2 86 ? 49.303 -44.123 44.017 1.00 41.45 77 ILE D N 1
ATOM 2428 C CA . ILE D 2 86 ? 50.145 -45.299 44.134 1.00 42.10 77 ILE D CA 1
ATOM 2429 C C . ILE D 2 86 ? 50.934 -45.503 42.840 1.00 42.59 77 ILE D C 1
ATOM 2430 O O . ILE D 2 86 ? 50.407 -45.303 41.745 1.00 41.80 77 ILE D O 1
ATOM 2435 N N . SER D 2 87 ? 52.199 -45.891 42.969 1.00 44.03 78 SER D N 1
ATOM 2436 C CA . SER D 2 87 ? 53.025 -46.196 41.803 1.00 45.12 78 SER D CA 1
ATOM 2437 C C . SER D 2 87 ? 53.760 -47.537 41.925 1.00 46.32 78 SER D C 1
ATOM 2438 O O . SER D 2 87 ? 54.203 -47.918 43.014 1.00 46.76 78 SER D O 1
ATOM 2441 N N . TYR D 2 88 ? 53.894 -48.215 40.780 1.00 46.78 79 TYR D N 1
ATOM 2442 C CA . TYR D 2 88 ? 54.426 -49.568 40.676 1.00 47.71 79 TYR D CA 1
ATOM 2443 C C . TYR D 2 88 ? 55.648 -49.571 39.780 1.00 49.83 79 TYR D C 1
ATOM 2444 O O . TYR D 2 88 ? 55.591 -49.094 38.637 1.00 49.55 79 TYR D O 1
ATOM 2453 N N . GLY D 2 89 ? 56.743 -50.122 40.306 1.00 51.67 80 GLY D N 1
ATOM 2454 C CA . GLY D 2 89 ? 57.995 -50.282 39.565 1.00 54.28 80 GLY D CA 1
ATOM 2455 C C . GLY D 2 89 ? 59.042 -49.230 39.876 1.00 55.95 80 GLY D C 1
ATOM 2456 O O . GLY D 2 89 ? 60.079 -49.167 39.222 1.00 57.90 80 GLY D O 1
ATOM 2457 N N . GLY D 2 90 ? 58.765 -48.407 40.883 1.00 55.89 81 GLY D N 1
ATOM 2458 C CA . GLY D 2 90 ? 59.618 -47.284 41.248 1.00 57.10 81 GLY D CA 1
ATOM 2459 C C . GLY D 2 90 ? 58.801 -46.152 41.846 1.00 56.31 81 GLY D C 1
ATOM 2460 O O . GLY D 2 90 ? 57.582 -46.289 42.047 1.00 54.63 81 GLY D O 1
ATOM 2461 N N . GLY D 2 91 ? 59.467 -45.039 42.145 1.00 57.24 82 GLY D N 1
ATOM 2462 C CA . GLY D 2 91 ? 58.795 -43.867 42.692 1.00 57.07 82 GLY D CA 1
ATOM 2463 C C . GLY D 2 91 ? 57.962 -43.106 41.660 1.00 56.38 82 GLY D C 1
ATOM 2464 O O . GLY D 2 91 ? 58.076 -43.335 40.444 1.00 56.18 82 GLY D O 1
ATOM 2465 N N . TRP D 2 92 ? 57.123 -42.198 42.153 1.00 55.67 83 TRP D N 1
ATOM 2466 C CA . TRP D 2 92 ? 56.283 -41.367 41.297 1.00 55.37 83 TRP D CA 1
ATOM 2467 C C . TRP D 2 92 ? 57.116 -40.644 40.231 1.00 57.06 83 TRP D C 1
ATOM 2468 O O . TRP D 2 92 ? 58.107 -40.006 40.550 1.00 58.77 83 TRP D O 1
ATOM 2479 N N . ARG D 2 93 ? 56.710 -40.763 38.969 1.00 57.40 84 ARG D N 1
ATOM 2480 C CA . ARG D 2 93 ? 57.500 -40.233 37.846 1.00 59.59 84 ARG D CA 1
ATOM 2481 C C . ARG D 2 93 ? 56.858 -39.055 37.107 1.00 59.08 84 ARG D C 1
ATOM 2482 O O . ARG D 2 93 ? 57.482 -38.454 36.234 1.00 60.37 84 ARG D O 1
ATOM 2490 N N . LEU D 2 94 ? 55.619 -38.732 37.469 1.00 57.91 85 LEU D N 1
ATOM 2491 C CA . LEU D 2 94 ? 54.847 -37.686 36.803 1.00 57.46 85 LEU D CA 1
ATOM 2492 C C . LEU D 2 94 ? 55.101 -36.314 37.419 1.00 58.73 85 LEU D C 1
ATOM 2493 O O . LEU D 2 94 ? 54.556 -35.967 38.471 1.00 58.63 85 LEU D O 1
ATOM 2498 N N . SER D 2 95 ? 55.923 -35.529 36.737 1.00 60.49 86 SER D N 1
ATOM 2499 C CA . SER D 2 95 ? 56.382 -34.247 37.253 1.00 61.88 86 SER D CA 1
ATOM 2500 C C . SER D 2 95 ? 55.491 -33.049 36.894 1.00 61.18 86 SER D C 1
ATOM 2501 O O . SER D 2 95 ? 55.386 -32.111 37.687 1.00 61.62 86 SER D O 1
ATOM 2504 N N . ALA D 2 96 ? 54.881 -33.074 35.703 1.00 60.07 87 ALA D N 1
ATOM 2505 C CA . ALA D 2 96 ? 54.092 -31.937 35.185 1.00 59.28 87 ALA D CA 1
ATOM 2506 C C . ALA D 2 96 ? 53.026 -31.459 36.163 1.00 57.84 87 ALA D C 1
ATOM 2507 O O . ALA D 2 96 ? 52.418 -32.257 36.877 1.00 56.68 87 ALA D O 1
ATOM 2509 N N . GLN D 2 97 ? 52.806 -30.153 36.178 1.00 58.11 88 GLN D N 1
ATOM 2510 C CA . GLN D 2 97 ? 51.990 -29.507 37.195 1.00 57.40 88 GLN D CA 1
ATOM 2511 C C . GLN D 2 97 ? 50.939 -28.602 36.528 1.00 56.36 88 GLN D C 1
ATOM 2512 O O . GLN D 2 97 ? 51.254 -27.859 35.591 1.00 57.12 88 GLN D O 1
ATOM 2518 N N . TRP D 2 98 ? 49.693 -28.678 36.992 1.00 54.37 89 TRP D N 1
ATOM 2519 C CA . TRP D 2 98 ? 48.627 -27.873 36.402 1.00 53.66 89 TRP D CA 1
ATOM 2520 C C . TRP D 2 98 ? 48.841 -26.372 36.598 1.00 55.60 89 TRP D C 1
ATOM 2521 O O . TRP D 2 98 ? 49.069 -25.902 37.712 1.00 56.34 89 TRP D O 1
ATOM 2532 N N . GLN D 2 99 ? 48.764 -25.630 35.496 1.00 56.75 90 GLN D N 1
ATOM 2533 C CA . GLN D 2 99 ? 48.883 -24.176 35.519 1.00 58.64 90 GLN D CA 1
ATOM 2534 C C . GLN D 2 99 ? 47.499 -23.542 35.569 1.00 57.88 90 GLN D C 1
ATOM 2535 O O . GLN D 2 99 ? 46.720 -23.666 34.620 1.00 57.48 90 GLN D O 1
ATOM 2541 N N . LYS D 2 100 ? 47.190 -22.870 36.675 1.00 58.04 91 LYS D N 1
ATOM 2542 C CA . LYS D 2 100 ? 45.875 -22.246 36.862 1.00 57.63 91 LYS D CA 1
ATOM 2543 C C . LYS D 2 100 ? 45.430 -21.430 35.636 1.00 58.13 91 LYS D C 1
ATOM 2544 O O . LYS D 2 100 ? 46.198 -20.611 35.101 1.00 59.14 91 LYS D O 1
ATOM 2550 N N . GLY D 2 101 ? 44.195 -21.679 35.196 1.00 56.59 92 GLY D N 1
ATOM 2551 C CA . GLY D 2 101 ? 43.616 -20.986 34.046 1.00 56.69 92 GLY D CA 1
ATOM 2552 C C . GLY D 2 101 ? 43.840 -21.656 32.696 1.00 56.35 92 GLY D C 1
ATOM 2553 O O . GLY D 2 101 ? 43.347 -21.168 31.676 1.00 56.46 92 GLY D O 1
ATOM 2554 N N . GLU D 2 102 ? 44.587 -22.764 32.680 1.00 55.53 93 GLU D N 1
ATOM 2555 C CA . GLU D 2 102 ? 44.919 -23.459 31.432 1.00 55.09 93 GLU D CA 1
ATOM 2556 C C . GLU D 2 102 ? 44.057 -24.704 31.297 1.00 52.50 93 GLU D C 1
ATOM 2557 O O . GLU D 2 102 ? 43.995 -25.516 32.216 1.00 51.71 93 GLU D O 1
ATOM 2563 N N . GLU D 2 103 ? 43.382 -24.844 30.160 1.00 51.22 94 GLU D N 1
ATOM 2564 C CA . GLU D 2 103 ? 42.517 -25.997 29.915 1.00 49.45 94 GLU D CA 1
ATOM 2565 C C . GLU D 2 103 ? 43.272 -27.347 29.848 1.00 48.03 94 GLU D C 1
ATOM 2566 O O . GLU D 2 103 ? 44.454 -27.388 29.492 1.00 49.04 94 GLU D O 1
ATOM 2572 N N . VAL D 2 104 ? 42.589 -28.434 30.213 1.00 45.50 95 VAL D N 1
ATOM 2573 C CA . VAL D 2 104 ? 43.173 -29.784 30.179 1.00 44.22 95 VAL D CA 1
ATOM 2574 C C . VAL D 2 104 ? 42.303 -30.787 29.416 1.00 43.92 95 VAL D C 1
ATOM 2575 O O . VAL D 2 104 ? 41.168 -30.467 29.023 1.00 43.97 95 VAL D O 1
ATOM 2579 N N . GLN D 2 105 ? 42.834 -32.000 29.225 1.00 43.39 96 GLN D N 1
ATOM 2580 C CA . GLN D 2 105 ? 42.043 -33.146 28.752 1.00 42.48 96 GLN D CA 1
ATOM 2581 C C . GLN D 2 105 ? 42.143 -34.368 29.681 1.00 41.85 96 GLN D C 1
ATOM 2582 O O . GLN D 2 105 ? 43.227 -34.727 30.166 1.00 42.05 96 GLN D O 1
ATOM 2588 N N . VAL D 2 106 ? 41.008 -35.004 29.934 1.00 40.94 97 VAL D N 1
ATOM 2589 C CA . VAL D 2 106 ? 41.001 -36.266 30.656 1.00 39.70 97 VAL D CA 1
ATOM 2590 C C . VAL D 2 106 ? 40.916 -37.352 29.587 1.00 40.01 97 VAL D C 1
ATOM 2591 O O . VAL D 2 106 ? 40.054 -37.294 28.708 1.00 40.65 97 VAL D O 1
ATOM 2595 N N . ILE D 2 107 ? 41.845 -38.302 29.623 1.00 39.59 98 ILE D N 1
ATOM 2596 C CA . ILE D 2 107 ? 41.764 -39.473 28.756 1.00 39.02 98 ILE D CA 1
ATOM 2597 C C . ILE D 2 107 ? 40.903 -40.481 29.502 1.00 37.70 98 ILE D C 1
ATOM 2598 O O . ILE D 2 107 ? 41.390 -41.277 30.302 1.00 36.17 98 ILE D O 1
ATOM 2603 N N . ALA D 2 108 ? 39.598 -40.378 29.268 1.00 37.76 99 ALA D N 1
ATOM 2604 C CA . ALA D 2 108 ? 38.608 -41.138 30.023 1.00 36.78 99 ALA D CA 1
ATOM 2605 C C . ALA D 2 108 ? 38.481 -42.533 29.451 1.00 37.06 99 ALA D C 1
ATOM 2606 O O . ALA D 2 108 ? 38.138 -42.704 28.276 1.00 37.53 99 ALA D O 1
ATOM 2608 N N . VAL D 2 109 ? 38.763 -43.527 30.290 1.00 36.65 100 VAL D N 1
ATOM 2609 C CA . VAL D 2 109 ? 38.701 -44.933 29.894 1.00 36.81 100 VAL D CA 1
ATOM 2610 C C . VAL D 2 109 ? 37.608 -45.592 30.718 1.00 36.61 100 VAL D C 1
ATOM 2611 O O . VAL D 2 109 ? 37.870 -46.175 31.770 1.00 36.66 100 VAL D O 1
ATOM 2615 N N . GLU D 2 110 ? 36.372 -45.467 30.263 1.00 37.14 101 GLU D N 1
ATOM 2616 C CA . GLU D 2 110 ? 35.233 -45.975 31.028 1.00 37.34 101 GLU D CA 1
ATOM 2617 C C . GLU D 2 110 ? 35.077 -47.458 30.742 1.00 38.03 101 GLU D C 1
ATOM 2618 O O . GLU D 2 110 ? 35.376 -47.900 29.636 1.00 38.79 101 GLU D O 1
ATOM 2624 N N . PRO D 2 111 ? 34.635 -48.243 31.739 1.00 38.21 102 PRO D N 1
ATOM 2625 C CA . PRO D 2 111 ? 34.391 -49.654 31.464 1.00 39.52 102 PRO D CA 1
ATOM 2626 C C . PRO D 2 111 ? 33.458 -49.854 30.284 1.00 41.15 102 PRO D C 1
ATOM 2627 O O . PRO D 2 111 ? 32.427 -49.178 30.192 1.00 41.53 102 PRO D O 1
ATOM 2631 N N . GLY D 2 112 ? 33.831 -50.766 29.385 1.00 42.56 103 GLY D N 1
ATOM 2632 C CA . GLY D 2 112 ? 32.980 -51.142 28.249 1.00 44.67 103 GLY D CA 1
ATOM 2633 C C . GLY D 2 112 ? 32.886 -50.095 27.156 1.00 45.91 103 GLY D C 1
ATOM 2634 O O . GLY D 2 112 ? 32.075 -50.225 26.233 1.00 47.85 103 GLY D O 1
ATOM 2635 N N . LYS D 2 113 ? 33.705 -49.050 27.255 1.00 45.41 104 LYS D N 1
ATOM 2636 C CA . LYS D 2 113 ? 33.713 -47.973 26.267 1.00 45.79 104 LYS D CA 1
ATOM 2637 C C . LYS D 2 113 ? 35.108 -47.742 25.703 1.00 45.65 104 LYS D C 1
ATOM 2638 O O . LYS D 2 113 ? 36.113 -47.927 26.415 1.00 44.60 104 LYS D O 1
ATOM 2644 N N . ASN D 2 114 ? 35.167 -47.338 24.432 1.00 46.26 105 ASN D N 1
ATOM 2645 C CA . ASN D 2 114 ? 36.412 -46.836 23.839 1.00 46.17 105 ASN D CA 1
ATOM 2646 C C . ASN D 2 114 ? 36.932 -45.620 24.587 1.00 44.71 105 ASN D C 1
ATOM 2647 O O . ASN D 2 114 ? 36.137 -44.814 25.072 1.00 44.08 105 ASN D O 1
ATOM 2652 N N . PRO D 2 115 ? 38.269 -45.497 24.707 1.00 44.12 106 PRO D N 1
ATOM 2653 C CA . PRO D 2 115 ? 38.842 -44.316 25.346 1.00 43.18 106 PRO D CA 1
ATOM 2654 C C . PRO D 2 115 ? 38.487 -43.048 24.577 1.00 43.96 106 PRO D C 1
ATOM 2655 O O . PRO D 2 115 ? 38.580 -43.019 23.350 1.00 45.33 106 PRO D O 1
ATOM 2659 N N . LYS D 2 116 ? 38.056 -42.020 25.302 1.00 43.36 107 LYS D N 1
ATOM 2660 C CA . LYS D 2 116 ? 37.742 -40.729 24.720 1.00 43.45 107 LYS D CA 1
ATOM 2661 C C . LYS D 2 116 ? 38.379 -39.607 25.545 1.00 42.54 107 LYS D C 1
ATOM 2662 O O . LYS D 2 116 ? 38.392 -39.669 26.776 1.00 41.59 107 LYS D O 1
ATOM 2668 N N . ASN D 2 117 ? 38.910 -38.597 24.853 1.00 43.04 108 ASN D N 1
ATOM 2669 C CA . ASN D 2 117 ? 39.492 -37.405 25.476 1.00 42.62 108 ASN D CA 1
ATOM 2670 C C . ASN D 2 117 ? 38.423 -36.350 25.710 1.00 42.47 108 ASN D C 1
ATOM 2671 O O . ASN D 2 117 ? 37.652 -36.024 24.805 1.00 43.08 108 ASN D O 1
ATOM 2676 N N . PHE D 2 118 ? 38.362 -35.830 26.931 1.00 41.37 109 PHE D N 1
ATOM 2677 C CA . PHE D 2 118 ? 37.397 -34.784 27.257 1.00 40.92 109 PHE D CA 1
ATOM 2678 C C . PHE D 2 118 ? 38.142 -33.525 27.671 1.00 40.53 109 PHE D C 1
ATOM 2679 O O . PHE D 2 118 ? 38.939 -33.555 28.602 1.00 39.89 109 PHE D O 1
ATOM 2687 N N . GLN D 2 119 ? 37.892 -32.425 26.965 1.00 41.20 110 GLN D N 1
ATOM 2688 C CA . GLN D 2 119 ? 38.540 -31.161 27.273 1.00 41.44 110 GLN D CA 1
ATOM 2689 C C . GLN D 2 119 ? 37.709 -30.307 28.226 1.00 41.30 110 GLN D C 1
ATOM 2690 O O . GLN D 2 119 ? 36.493 -30.149 28.060 1.00 40.91 110 GLN D O 1
ATOM 2696 N N . THR D 2 120 ? 38.380 -29.766 29.238 1.00 41.40 111 THR D N 1
ATOM 2697 C CA . THR D 2 120 ? 37.710 -28.974 30.246 1.00 41.90 111 THR D CA 1
ATOM 2698 C C . THR D 2 120 ? 38.595 -27.879 30.813 1.00 43.07 111 THR D C 1
ATOM 2699 O O . THR D 2 120 ? 39.830 -27.959 30.790 1.00 42.64 111 THR D O 1
ATOM 2703 N N . MET D 2 121 ? 37.932 -26.847 31.319 1.00 44.35 112 MET D N 1
ATOM 2704 C CA . MET D 2 121 ? 38.599 -25.761 31.998 1.00 45.89 112 MET D CA 1
ATOM 2705 C C . MET D 2 121 ? 38.379 -25.974 33.489 1.00 45.30 112 MET D C 1
ATOM 2706 O O . MET D 2 121 ? 37.295 -25.693 33.989 1.00 45.87 112 MET D O 1
ATOM 2711 N N . PRO D 2 122 ? 39.403 -26.483 34.200 1.00 44.99 113 PRO D N 1
ATOM 2712 C CA . PRO D 2 122 ? 39.235 -26.813 35.606 1.00 45.01 113 PRO D CA 1
ATOM 2713 C C . PRO D 2 122 ? 38.936 -25.587 36.451 1.00 46.87 113 PRO D C 1
ATOM 2714 O O . PRO D 2 122 ? 39.479 -24.507 36.199 1.00 48.11 113 PRO D O 1
ATOM 2718 N N . GLY D 2 123 ? 38.059 -25.755 37.436 1.00 47.61 114 GLY D N 1
ATOM 2719 C CA . GLY D 2 123 ? 37.844 -24.737 38.450 1.00 49.47 114 GLY D CA 1
ATOM 2720 C C . GLY D 2 123 ? 38.965 -24.848 39.461 1.00 50.45 114 GLY D C 1
ATOM 2721 O O . GLY D 2 123 ? 40.072 -25.274 39.124 1.00 50.20 114 GLY D O 1
ATOM 2722 N N . THR D 2 124 ? 38.679 -24.496 40.710 1.00 51.97 115 THR D N 1
ATOM 2723 C CA . THR D 2 124 ? 39.725 -24.449 41.723 1.00 53.66 115 THR D CA 1
ATOM 2724 C C . THR D 2 124 ? 39.257 -24.889 43.126 1.00 54.37 115 THR D C 1
ATOM 2725 O O . THR D 2 124 ? 38.194 -24.476 43.600 1.00 55.08 115 THR D O 1
ATOM 2729 N N . PHE D 2 125 ? 40.046 -25.756 43.760 1.00 55.03 116 PHE D N 1
ATOM 2730 C CA . PHE D 2 125 ? 39.850 -26.131 45.165 1.00 56.50 116 PHE D CA 1
ATOM 2731 C C . PHE D 2 125 ? 40.794 -25.346 46.085 1.00 58.90 116 PHE D C 1
ATOM 2732 O O . PHE D 2 125 ? 42.017 -25.392 45.897 1.00 59.18 116 PHE D O 1
ATOM 2740 N N . GLN D 2 126 ? 40.236 -24.665 47.088 1.00 61.44 117 GLN D N 1
ATOM 2741 C CA . GLN D 2 126 ? 41.030 -24.020 48.144 1.00 64.33 117 GLN D CA 1
ATOM 2742 C C . GLN D 2 126 ? 41.202 -24.906 49.361 1.00 65.11 117 GLN D C 1
ATOM 2743 O O . GLN D 2 126 ? 40.227 -25.214 50.051 1.00 65.23 117 GLN D O 1
ATOM 2749 N N . THR D 2 127 ? 42.445 -25.303 49.619 1.00 66.38 118 THR D N 1
ATOM 2750 C CA . THR D 2 127 ? 42.842 -25.832 50.922 1.00 68.25 118 THR D CA 1
ATOM 2751 C C . THR D 2 127 ? 43.582 -24.723 51.690 1.00 71.05 118 THR D C 1
ATOM 2752 O O . THR D 2 127 ? 43.419 -23.527 51.410 1.00 71.96 118 THR D O 1
ATOM 2756 N N . THR D 2 128 ? 44.388 -25.139 52.665 1.00 72.80 119 THR D N 1
ATOM 2757 C CA . THR D 2 128 ? 45.397 -24.279 53.269 1.00 75.53 119 THR D CA 1
ATOM 2758 C C . THR D 2 128 ? 46.723 -25.049 53.396 1.00 76.23 119 THR D C 1
ATOM 2759 O O . THR D 2 128 ? 46.785 -26.090 54.051 1.00 76.15 119 THR D O 1
ATOM 2763 N N . THR D 2 129 ? 47.759 -24.583 52.702 1.00 77.14 120 THR D N 1
ATOM 2764 C CA . THR D 2 129 ? 47.614 -23.568 51.660 1.00 77.35 120 THR D CA 1
ATOM 2765 C C . THR D 2 129 ? 47.892 -24.232 50.312 1.00 75.45 120 THR D C 1
ATOM 2766 O O . THR D 2 129 ? 48.539 -25.281 50.255 1.00 75.10 120 THR D O 1
ATOM 2770 N N . GLY D 2 130 ? 47.386 -23.636 49.239 1.00 74.49 121 GLY D N 1
ATOM 2771 C CA . GLY D 2 130 ? 47.558 -24.193 47.901 1.00 72.40 121 GLY D CA 1
ATOM 2772 C C . GLY D 2 130 ? 46.246 -24.601 47.259 1.00 70.06 121 GLY D C 1
ATOM 2773 O O . GLY D 2 130 ? 45.463 -25.362 47.835 1.00 69.46 121 GLY D O 1
ATOM 2774 N N . GLU D 2 131 ? 46.001 -24.072 46.068 1.00 68.93 122 GLU D N 1
ATOM 2775 C CA . GLU D 2 131 ? 44.871 -24.490 45.263 1.00 66.45 122 GLU D CA 1
ATOM 2776 C C . GLU D 2 131 ? 45.217 -25.792 44.553 1.00 64.23 122 GLU D C 1
ATOM 2777 O O . GLU D 2 131 ? 46.391 -26.118 44.367 1.00 64.58 122 GLU D O 1
ATOM 2783 N N . ILE D 2 132 ? 44.185 -26.550 44.201 1.00 61.48 123 ILE D N 1
ATOM 2784 C CA . ILE D 2 132 ? 44.315 -27.639 43.246 1.00 58.80 123 ILE D CA 1
ATOM 2785 C C . ILE D 2 132 ? 43.158 -27.583 42.251 1.00 56.58 123 ILE D C 1
ATOM 2786 O O . ILE D 2 132 ? 42.042 -27.190 42.602 1.00 56.27 123 ILE D O 1
ATOM 2791 N N . GLY D 2 133 ? 43.439 -27.974 41.011 1.00 54.34 124 GLY D N 1
ATOM 2792 C CA . GLY D 2 133 ? 42.431 -28.026 39.960 1.00 51.95 124 GLY D CA 1
ATOM 2793 C C . GLY D 2 133 ? 41.194 -28.817 40.327 1.00 49.88 124 GLY D C 1
ATOM 2794 O O . GLY D 2 133 ? 41.270 -29.838 41.020 1.00 49.31 124 GLY D O 1
ATOM 2795 N N . ALA D 2 134 ? 40.051 -28.329 39.866 1.00 48.46 125 ALA D N 1
ATOM 2796 C CA . ALA D 2 134 ? 38.773 -28.961 40.119 1.00 46.73 125 ALA D CA 1
ATOM 2797 C C . ALA D 2 134 ? 38.089 -29.288 38.789 1.00 45.88 125 ALA D C 1
ATOM 2798 O O . ALA D 2 134 ? 37.584 -28.396 38.095 1.00 45.60 125 ALA D O 1
ATOM 2800 N N . ILE D 2 135 ? 38.103 -30.578 38.445 1.00 44.80 126 ILE D N 1
ATOM 2801 C CA . ILE D 2 135 ? 37.478 -31.099 37.220 1.00 44.36 126 ILE D CA 1
ATOM 2802 C C . ILE D 2 135 ? 36.055 -31.572 37.527 1.00 43.54 126 ILE D C 1
ATOM 2803 O O . ILE D 2 135 ? 35.856 -32.535 38.275 1.00 43.36 126 ILE D O 1
ATOM 2808 N N . ALA D 2 136 ? 35.065 -30.891 36.963 1.00 43.34 127 ALA D N 1
ATOM 2809 C CA . ALA D 2 136 ? 33.670 -31.237 37.243 1.00 42.64 127 ALA D CA 1
ATOM 2810 C C . ALA D 2 136 ? 33.105 -32.167 36.176 1.00 42.17 127 ALA D C 1
ATOM 2811 O O . ALA D 2 136 ? 32.270 -31.788 35.365 1.00 42.84 127 ALA D O 1
ATOM 2813 N N . LEU D 2 137 ? 33.597 -33.398 36.183 1.00 41.34 128 LEU D N 1
ATOM 2814 C CA . LEU D 2 137 ? 33.127 -34.435 35.284 1.00 40.67 128 LEU D CA 1
ATOM 2815 C C . LEU D 2 137 ? 32.803 -35.674 36.093 1.00 40.15 128 LEU D C 1
ATOM 2816 O O . LEU D 2 137 ? 33.610 -36.108 36.916 1.00 40.15 128 LEU D O 1
ATOM 2821 N N . ASP D 2 138 ? 31.623 -36.237 35.861 1.00 40.21 129 ASP D N 1
ATOM 2822 C CA . ASP D 2 138 ? 31.167 -37.435 36.563 1.00 39.74 129 ASP D CA 1
ATOM 2823 C C . ASP D 2 138 ? 31.223 -38.669 35.635 1.00 38.95 129 ASP D C 1
ATOM 2824 O O . ASP D 2 138 ? 30.254 -38.975 34.944 1.00 39.36 129 ASP D O 1
ATOM 2829 N N . PHE D 2 139 ? 32.356 -39.371 35.630 1.00 37.37 130 PHE D N 1
ATOM 2830 C CA . PHE D 2 139 ? 32.511 -40.562 34.792 1.00 36.88 130 PHE D CA 1
ATOM 2831 C C . PHE D 2 139 ? 31.976 -41.811 35.463 1.00 36.80 130 PHE D C 1
ATOM 2832 O O . PHE D 2 139 ? 31.757 -41.840 36.672 1.00 36.44 130 PHE D O 1
ATOM 2840 N N . LYS D 2 140 ? 31.760 -42.843 34.661 1.00 37.52 131 LYS D N 1
ATOM 2841 C CA . LYS D 2 140 ? 31.241 -44.116 35.145 1.00 38.34 131 LYS D CA 1
ATOM 2842 C C . LYS D 2 140 ? 32.176 -44.755 36.147 1.00 37.21 131 LYS D C 1
ATOM 2843 O O . LYS D 2 140 ? 33.393 -44.573 36.057 1.00 36.64 131 LYS D O 1
ATOM 2849 N N . PRO D 2 141 ? 31.618 -45.527 37.097 1.00 37.17 132 PRO D N 1
ATOM 2850 C CA . PRO D 2 141 ? 32.460 -46.237 38.053 1.00 36.45 132 PRO D CA 1
ATOM 2851 C C . PRO D 2 141 ? 33.560 -47.034 37.358 1.00 35.86 132 PRO D C 1
ATOM 2852 O O . PRO D 2 141 ? 33.313 -47.644 36.320 1.00 36.84 132 PRO D O 1
ATOM 2856 N N . GLY D 2 142 ? 34.762 -47.020 37.919 1.00 34.77 133 GLY D N 1
ATOM 2857 C CA . GLY D 2 142 ? 35.866 -47.767 37.346 1.00 33.95 133 GLY D CA 1
ATOM 2858 C C . GLY D 2 142 ? 36.725 -46.916 36.438 1.00 33.60 133 GLY D C 1
ATOM 2859 O O . GLY D 2 142 ? 37.611 -47.431 35.765 1.00 34.13 133 GLY D O 1
ATOM 2860 N N . THR D 2 143 ? 36.478 -45.611 36.439 1.00 32.99 134 THR D N 1
ATOM 2861 C CA . THR D 2 143 ? 37.205 -44.689 35.579 1.00 32.81 134 THR D CA 1
ATOM 2862 C C . THR D 2 143 ? 38.392 -44.042 36.328 1.00 32.72 134 THR D C 1
ATOM 2863 O O . THR D 2 143 ? 39.264 -43.426 35.717 1.00 32.64 134 THR D O 1
ATOM 2867 N N . SER D 2 144 ? 38.434 -44.220 37.647 1.00 32.65 135 SER D N 1
ATOM 2868 C CA . SER D 2 144 ? 39.460 -43.612 38.499 1.00 32.88 135 SER D CA 1
ATOM 2869 C C . SER D 2 144 ? 40.875 -44.000 38.077 1.00 33.14 135 SER D C 1
ATOM 2870 O O . SER D 2 144 ? 41.161 -45.166 37.729 1.00 33.24 135 SER D O 1
ATOM 2873 N N . GLY D 2 145 ? 41.762 -43.019 38.105 1.00 33.37 136 GLY D N 1
ATOM 2874 C CA . GLY D 2 145 ? 43.125 -43.228 37.615 1.00 33.24 136 GLY D CA 1
ATOM 2875 C C . GLY D 2 145 ? 43.323 -42.752 36.188 1.00 33.44 136 GLY D C 1
ATOM 2876 O O . GLY D 2 145 ? 44.459 -42.747 35.688 1.00 33.11 136 GLY D O 1
ATOM 2877 N N . SER D 2 146 ? 42.228 -42.358 35.520 1.00 33.23 137 SER D N 1
ATOM 2878 C CA . SER D 2 146 ? 42.324 -41.799 34.159 1.00 33.55 137 SER D CA 1
ATOM 2879 C C . SER D 2 146 ? 43.152 -40.532 34.214 1.00 34.12 137 SER D C 1
ATOM 2880 O O . SER D 2 146 ? 42.901 -39.669 35.047 1.00 33.59 137 SER D O 1
ATOM 2883 N N . PRO D 2 147 ? 44.164 -40.424 33.338 1.00 35.75 138 PRO D N 1
ATOM 2884 C CA . PRO D 2 147 ? 45.089 -39.309 33.423 1.00 36.46 138 PRO D CA 1
ATOM 2885 C C . PRO D 2 147 ? 44.529 -38.007 32.847 1.00 37.57 138 PRO D C 1
ATOM 2886 O O . PRO D 2 147 ? 43.688 -38.009 31.937 1.00 37.24 138 PRO D O 1
ATOM 2890 N N . ILE D 2 148 ? 45.018 -36.907 33.403 1.00 38.58 139 ILE D N 1
ATOM 2891 C CA . ILE D 2 148 ? 44.648 -35.566 33.011 1.00 39.46 139 ILE D CA 1
ATOM 2892 C C . ILE D 2 148 ? 45.910 -34.963 32.403 1.00 41.02 139 ILE D C 1
ATOM 2893 O O . ILE D 2 148 ? 46.981 -34.990 33.022 1.00 41.35 139 ILE D O 1
ATOM 2898 N N . ILE D 2 149 ? 45.797 -34.430 31.192 1.00 42.14 140 ILE D N 1
ATOM 2899 C CA . ILE D 2 149 ? 46.983 -33.998 30.455 1.00 43.84 140 ILE D CA 1
ATOM 2900 C C . ILE D 2 149 ? 46.951 -32.528 30.075 1.00 45.42 140 ILE D C 1
ATOM 2901 O O . ILE D 2 149 ? 45.881 -31.929 29.952 1.00 45.04 140 ILE D O 1
ATOM 2906 N N . ASN D 2 150 ? 48.136 -31.948 29.888 1.00 47.84 141 ASN D N 1
ATOM 2907 C CA . ASN D 2 150 ? 48.239 -30.597 29.350 1.00 49.63 141 ASN D CA 1
ATOM 2908 C C . ASN D 2 150 ? 48.489 -30.602 27.840 1.00 51.75 141 ASN D C 1
ATOM 2909 O O . ASN D 2 150 ? 48.586 -31.661 27.224 1.00 52.08 141 ASN D O 1
ATOM 2914 N N . ARG D 2 151 ? 48.586 -29.418 27.253 1.00 54.05 142 ARG D N 1
ATOM 2915 C CA . ARG D 2 151 ? 48.756 -29.274 25.812 1.00 56.48 142 ARG D CA 1
ATOM 2916 C C . ARG D 2 151 ? 50.011 -29.969 25.256 1.00 57.94 142 ARG D C 1
ATOM 2917 O O . ARG D 2 151 ? 50.052 -30.330 24.078 1.00 58.80 142 ARG D O 1
ATOM 2925 N N . GLU D 2 152 ? 51.021 -30.161 26.102 1.00 58.66 143 GLU D N 1
ATOM 2926 C CA . GLU D 2 152 ? 52.260 -30.827 25.677 1.00 60.49 143 GLU D CA 1
ATOM 2927 C C . GLU D 2 152 ? 52.234 -32.336 25.906 1.00 58.91 143 GLU D C 1
ATOM 2928 O O . GLU D 2 152 ? 53.232 -33.021 25.668 1.00 59.77 143 GLU D O 1
ATOM 2934 N N . GLY D 2 153 ? 51.097 -32.844 26.375 1.00 56.67 144 GLY D N 1
ATOM 2935 C CA . GLY D 2 153 ? 50.888 -34.281 26.501 1.00 55.45 144 GLY D CA 1
ATOM 2936 C C . GLY D 2 153 ? 51.558 -34.886 27.715 1.00 54.86 144 GLY D C 1
ATOM 2937 O O . GLY D 2 153 ? 51.744 -36.102 27.798 1.00 54.73 144 GLY D O 1
ATOM 2938 N N . LYS D 2 154 ? 51.934 -34.032 28.656 1.00 54.78 145 LYS D N 1
ATOM 2939 C CA . LYS D 2 154 ? 52.470 -34.489 29.920 1.00 54.09 145 LYS D CA 1
ATOM 2940 C C . LYS D 2 154 ? 51.324 -34.634 30.916 1.00 51.84 145 LYS D C 1
ATOM 2941 O O . LYS D 2 154 ? 50.387 -33.814 30.914 1.00 51.19 145 LYS D O 1
ATOM 2947 N N . VAL D 2 155 ? 51.379 -35.698 31.725 1.00 49.79 146 VAL D N 1
ATOM 2948 C CA . VAL D 2 155 ? 50.337 -35.985 32.712 1.00 47.29 146 VAL D CA 1
ATOM 2949 C C . VAL D 2 155 ? 50.510 -35.044 33.894 1.00 47.36 146 VAL D C 1
ATOM 2950 O O . VAL D 2 155 ? 51.561 -35.054 34.561 1.00 48.33 146 VAL D O 1
ATOM 2954 N N . VAL D 2 156 ? 49.489 -34.220 34.137 1.00 46.08 147 VAL D N 1
ATOM 2955 C CA . VAL D 2 156 ? 49.537 -33.234 35.221 1.00 45.89 147 VAL D CA 1
ATOM 2956 C C . VAL D 2 156 ? 48.779 -33.718 36.440 1.00 44.50 147 VAL D C 1
ATOM 2957 O O . VAL D 2 156 ? 48.687 -33.000 37.425 1.00 45.88 147 VAL D O 1
ATOM 2961 N N . GLY D 2 157 ? 48.238 -34.931 36.369 1.00 42.81 148 GLY D N 1
ATOM 2962 C CA . GLY D 2 157 ? 47.483 -35.517 37.478 1.00 40.39 148 GLY D CA 1
ATOM 2963 C C . GLY D 2 157 ? 46.571 -36.640 37.044 1.00 38.13 148 GLY D C 1
ATOM 2964 O O . GLY D 2 157 ? 46.472 -36.947 35.858 1.00 37.79 148 GLY D O 1
ATOM 2965 N N . LEU D 2 158 ? 45.915 -37.261 38.017 1.00 37.05 149 LEU D N 1
ATOM 2966 C CA . LEU D 2 158 ? 44.965 -38.345 37.758 1.00 35.90 149 LEU D CA 1
ATOM 2967 C C . LEU D 2 158 ? 43.566 -37.974 38.247 1.00 34.91 149 LEU D C 1
ATOM 2968 O O . LEU D 2 158 ? 43.423 -37.264 39.246 1.00 35.16 149 LEU D O 1
ATOM 2973 N N . TYR D 2 159 ? 42.541 -38.453 37.543 1.00 33.94 150 TYR D N 1
ATOM 2974 C CA . TYR D 2 159 ? 41.143 -38.199 37.917 1.00 33.15 150 TYR D CA 1
ATOM 2975 C C . TYR D 2 159 ? 40.627 -39.280 38.857 1.00 32.69 150 TYR D C 1
ATOM 2976 O O . TYR D 2 159 ? 40.982 -40.440 38.709 1.00 32.72 150 TYR D O 1
ATOM 2985 N N . GLY D 2 160 ? 39.783 -38.906 39.816 1.00 32.76 151 GLY D N 1
ATOM 2986 C CA . GLY D 2 160 ? 39.102 -39.889 40.646 1.00 32.20 151 GLY D CA 1
ATOM 2987 C C . GLY D 2 160 ? 39.170 -39.753 42.158 1.00 32.71 151 GLY D C 1
ATOM 2988 O O . GLY D 2 160 ? 38.796 -40.691 42.855 1.00 33.43 151 GLY D O 1
ATOM 2989 N N . ASN D 2 161 ? 39.650 -38.619 42.668 1.00 32.61 152 ASN D N 1
ATOM 2990 C CA . ASN D 2 161 ? 39.504 -38.280 44.092 1.00 33.46 152 ASN D CA 1
ATOM 2991 C C . ASN D 2 161 ? 38.927 -36.884 44.200 1.00 34.25 152 ASN D C 1
ATOM 2992 O O . ASN D 2 161 ? 39.595 -35.893 43.887 1.00 34.40 152 ASN D O 1
ATOM 2997 N N . GLY D 2 162 ? 37.665 -36.808 44.610 1.00 34.72 153 GLY D N 1
ATOM 2998 C CA . GLY D 2 162 ? 37.006 -35.519 44.682 1.00 35.49 153 GLY D CA 1
ATOM 2999 C C . GLY D 2 162 ? 35.899 -35.457 45.696 1.00 36.06 153 GLY D C 1
ATOM 3000 O O . GLY D 2 162 ? 35.868 -36.235 46.642 1.00 36.25 153 GLY D O 1
ATOM 3001 N N . VAL D 2 163 ? 34.990 -34.513 45.487 1.00 36.86 154 VAL D N 1
ATOM 3002 C CA . VAL D 2 163 ? 33.938 -34.212 46.442 1.00 38.23 154 VAL D CA 1
ATOM 3003 C C . VAL D 2 163 ? 32.617 -34.367 45.732 1.00 38.98 154 VAL D C 1
ATOM 3004 O O . VAL D 2 163 ? 32.562 -34.343 44.514 1.00 38.91 154 VAL D O 1
ATOM 3008 N N . VAL D 2 164 ? 31.535 -34.497 46.473 1.00 40.93 155 VAL D N 1
ATOM 3009 C CA . VAL D 2 164 ? 30.236 -34.350 45.835 1.00 42.18 155 VAL D CA 1
ATOM 3010 C C . VAL D 2 164 ? 29.549 -33.063 46.335 1.00 43.90 155 VAL D C 1
ATOM 3011 O O . VAL D 2 164 ? 29.361 -32.856 47.537 1.00 44.46 155 VAL D O 1
ATOM 3015 N N . THR D 2 165 ? 29.239 -32.185 45.389 1.00 44.62 156 THR D N 1
ATOM 3016 C CA . THR D 2 165 ? 28.665 -30.878 45.681 1.00 46.79 156 THR D CA 1
ATOM 3017 C C . THR D 2 165 ? 27.269 -30.992 46.267 1.00 48.60 156 THR D C 1
ATOM 3018 O O . THR D 2 165 ? 26.707 -32.082 46.341 1.00 48.60 156 THR D O 1
ATOM 3022 N N . LYS D 2 166 ? 26.707 -29.851 46.654 1.00 50.90 157 LYS D N 1
ATOM 3023 C CA . LYS D 2 166 ? 25.355 -29.796 47.215 1.00 53.77 157 LYS D CA 1
ATOM 3024 C C . LYS D 2 166 ? 24.222 -29.904 46.185 1.00 54.36 157 LYS D C 1
ATOM 3025 O O . LYS D 2 166 ? 23.047 -29.965 46.573 1.00 55.73 157 LYS D O 1
ATOM 3031 N N . ASN D 2 167 ? 24.560 -29.929 44.890 1.00 53.70 158 ASN D N 1
ATOM 3032 C CA . ASN D 2 167 ? 23.589 -30.378 43.879 1.00 54.76 158 ASN D CA 1
ATOM 3033 C C . ASN D 2 167 ? 23.801 -31.838 43.490 1.00 53.45 158 ASN D C 1
ATOM 3034 O O . ASN D 2 167 ? 23.264 -32.286 42.477 1.00 53.89 158 ASN D O 1
ATOM 3039 N N . GLY D 2 168 ? 24.587 -32.571 44.277 1.00 52.26 159 GLY D N 1
ATOM 3040 C CA . GLY D 2 168 ? 24.865 -33.983 43.992 1.00 50.74 159 GLY D CA 1
ATOM 3041 C C . GLY D 2 168 ? 25.675 -34.261 42.731 1.00 48.87 159 GLY D C 1
ATOM 3042 O O . GLY D 2 168 ? 25.561 -35.340 42.151 1.00 48.69 159 GLY D O 1
ATOM 3043 N N . GLY D 2 169 ? 26.486 -33.288 42.312 1.00 47.58 160 GLY D N 1
ATOM 3044 C CA . GLY D 2 169 ? 27.446 -33.474 41.232 1.00 45.50 160 GLY D CA 1
ATOM 3045 C C . GLY D 2 169 ? 28.811 -33.869 41.782 1.00 44.07 160 GLY D C 1
ATOM 3046 O O . GLY D 2 169 ? 29.132 -33.623 42.950 1.00 45.29 160 GLY D O 1
ATOM 3047 N N . TYR D 2 170 ? 29.623 -34.494 40.950 1.00 41.34 161 TYR D N 1
ATOM 3048 C CA . TYR D 2 170 ? 30.915 -34.950 41.392 1.00 39.41 161 TYR D CA 1
ATOM 3049 C C . TYR D 2 170 ? 31.984 -34.070 40.782 1.00 38.55 161 TYR D C 1
ATOM 3050 O O . TYR D 2 170 ? 31.950 -33.800 39.595 1.00 38.42 161 TYR D O 1
ATOM 3059 N N . VAL D 2 171 ? 32.932 -33.617 41.592 1.00 38.05 162 VAL D N 1
ATOM 3060 C CA . VAL D 2 171 ? 34.028 -32.789 41.085 1.00 37.03 162 VAL D CA 1
ATOM 3061 C C . VAL D 2 171 ? 35.313 -33.400 41.583 1.00 36.91 162 VAL D C 1
ATOM 3062 O O . VAL D 2 171 ? 35.516 -33.531 42.788 1.00 37.46 162 VAL D O 1
ATOM 3066 N N . SER D 2 172 ? 36.185 -33.770 40.659 1.00 36.29 163 SER D N 1
ATOM 3067 C CA . SER D 2 172 ? 37.414 -34.448 41.005 1.00 35.48 163 SER D CA 1
ATOM 3068 C C . SER D 2 172 ? 38.582 -33.486 41.159 1.00 36.38 163 SER D C 1
ATOM 3069 O O . SER D 2 172 ? 38.680 -32.506 40.430 1.00 37.20 163 SER D O 1
ATOM 3072 N N . GLY D 2 173 ? 39.488 -33.791 42.077 1.00 36.63 164 GLY D N 1
ATOM 3073 C CA . GLY D 2 173 ? 40.752 -33.080 42.153 1.00 38.19 164 GLY D CA 1
ATOM 3074 C C . GLY D 2 173 ? 41.656 -33.501 41.009 1.00 38.64 164 GLY D C 1
ATOM 3075 O O . GLY D 2 173 ? 41.470 -34.540 40.409 1.00 38.27 164 GLY D O 1
ATOM 3076 N N . ILE D 2 174 ? 42.619 -32.666 40.674 1.00 40.79 165 ILE D N 1
ATOM 3077 C CA . ILE D 2 174 ? 43.712 -33.090 39.829 1.00 41.43 165 ILE D CA 1
ATOM 3078 C C . ILE D 2 174 ? 44.694 -33.653 40.833 1.00 43.01 165 ILE D C 1
ATOM 3079 O O . ILE D 2 174 ? 45.461 -32.907 41.448 1.00 44.68 165 ILE D O 1
ATOM 3084 N N . ALA D 2 175 ? 44.637 -34.968 41.029 1.00 43.16 166 ALA D N 1
ATOM 3085 C CA . ALA D 2 175 ? 45.484 -35.643 42.011 1.00 44.28 166 ALA D CA 1
ATOM 3086 C C . ALA D 2 175 ? 46.917 -35.833 41.510 1.00 45.65 166 ALA D C 1
ATOM 3087 O O . ALA D 2 175 ? 47.176 -36.594 40.573 1.00 45.52 166 ALA D O 1
ATOM 3089 N N . GLN D 2 176 ? 47.846 -35.147 42.158 1.00 48.15 167 GLN D N 1
ATOM 3090 C CA . GLN D 2 176 ? 49.241 -35.137 41.739 1.00 50.40 167 GLN D CA 1
ATOM 3091 C C . GLN D 2 176 ? 50.154 -34.942 42.939 1.00 52.97 167 GLN D C 1
ATOM 3092 O O . GLN D 2 176 ? 49.737 -34.378 43.949 1.00 53.11 167 GLN D O 1
ATOM 3098 N N . THR D 2 177 ? 51.382 -35.445 42.829 1.00 55.61 168 THR D N 1
ATOM 3099 C CA . THR D 2 177 ? 52.490 -35.043 43.698 1.00 59.75 168 THR D CA 1
ATOM 3100 C C . THR D 2 177 ? 53.735 -34.842 42.858 1.00 62.34 168 THR D C 1
ATOM 3101 O O . THR D 2 177 ? 53.752 -35.062 41.643 1.00 62.29 168 THR D O 1
ATOM 3105 N N . ASN D 2 178 ? 54.799 -34.459 43.537 1.00 66.03 169 ASN D N 1
ATOM 3106 C CA . ASN D 2 178 ? 56.059 -34.186 42.884 1.00 69.37 169 ASN D CA 1
ATOM 3107 C C . ASN D 2 178 ? 56.895 -35.455 42.734 1.00 70.56 169 ASN D C 1
ATOM 3108 O O . ASN D 2 178 ? 56.895 -36.328 43.619 1.00 70.59 169 ASN D O 1
ATOM 3113 N N . ALA D 2 179 ? 57.567 -35.561 41.590 1.00 72.13 170 ALA D N 1
ATOM 3114 C CA . ALA D 2 179 ? 58.375 -36.732 41.252 1.00 73.70 170 ALA D CA 1
ATOM 3115 C C . ALA D 2 179 ? 59.815 -36.651 41.788 1.00 76.67 170 ALA D C 1
ATOM 3116 O O . ALA D 2 179 ? 60.265 -35.584 42.226 1.00 78.14 170 ALA D O 1
ATOM 3118 N N . GLU D 2 180 ? 60.502 -37.799 41.749 1.00 77.93 171 GLU D N 1
ATOM 3119 C CA . GLU D 2 180 ? 61.924 -37.978 42.127 1.00 80.96 171 GLU D CA 1
ATOM 3120 C C . GLU D 2 180 ? 62.729 -36.703 42.388 1.00 82.97 171 GLU D C 1
ATOM 3121 O O . GLU D 2 180 ? 63.845 -36.760 42.908 1.00 85.27 171 GLU D O 1
ATOM 3127 N N . ARG E 3 4 ? 34.661 -41.997 45.023 1.00 52.84 4 ARG E N 1
ATOM 3128 C CA . ARG E 3 4 ? 35.969 -41.576 44.476 1.00 52.63 4 ARG E CA 1
ATOM 3129 C C . ARG E 3 4 ? 36.531 -40.383 45.269 1.00 52.29 4 ARG E C 1
ATOM 3130 O O . ARG E 3 4 ? 36.191 -39.240 44.966 1.00 52.37 4 ARG E O 1
ATOM 3165 N N . LYS F 3 3 ? 23.967 -22.401 6.900 1.00 39.43 3 LYS F N 1
ATOM 3166 C CA . LYS F 3 3 ? 25.168 -21.628 7.243 1.00 38.87 3 LYS F CA 1
ATOM 3167 C C . LYS F 3 3 ? 24.899 -20.522 8.236 1.00 37.84 3 LYS F C 1
ATOM 3168 O O . LYS F 3 3 ? 25.830 -19.954 8.808 1.00 36.27 3 LYS F O 1
ATOM 3174 N N . ARG F 3 4 ? 23.616 -20.219 8.435 1.00 36.09 4 ARG F N 1
ATOM 3175 C CA . ARG F 3 4 ? 23.217 -19.041 9.167 1.00 37.70 4 ARG F CA 1
ATOM 3176 C C . ARG F 3 4 ? 22.263 -19.306 10.294 1.00 36.04 4 ARG F C 1
ATOM 3177 O O . ARG F 3 4 ? 21.321 -20.085 10.164 1.00 35.61 4 ARG F O 1
#

Secondary structure (DSSP, 8-state):
-EEEEEEE-----TTPEEEE---EEEEEE-TTS-EEE--/----EEE---------SEEEEEEE--SS--EEEEEEEEETTEEEE-HHHHTTPPEEETTEEE-EEEEETTTTEEEESSS------PPTT--EEEEE--TTS--EEEEE--EEEE-SS-EEEEE---PPTT-TT-EEE-TTS-EEEES--EEE-TTS-EEEE-B-----/-EEEEEEE-----TTPEEEE---EEEEEE-TT--EEE--/-EEE---------SEEEEEEEEETTEEEEEEEEEEETTEEEEEHHHHTT--EEETTEEE-EEEEETTTTEEEESSS--------TT--EEEEE--TTS--EEEEE--EEEE-SS-EEEEE---PPTT-TT-EEE-TTS-EEEES--EEE-TTS-EEEE-B-----/-/--

Radius of gyration: 26.08 Å; Cα contacts (8 Å, |Δi|>4): 1195; chains: 6; bounding box: 66×80×61 Å

InterPro domains:
  IPR000069 Envelope glycoprotein M, flavivirus [PF01004] (207-279)
  IPR000208 RNA-directed RNA polymerase, fingers/palm subdomains, flavivirus [PF00972] (2740-3190)
  IPR000336 Flavivirus/Alphavirus glycoprotein, immunoglobulin-like domain superfamily [G3DSA:2.60.40.350] (573-676)
  IPR000404 Flavivirus non-structural protein NS4A [PF01350] (2097-2238)
  IPR000487 Non-structural protein NS2B, flavivirus [PF01002] (1347-1473)
  IPR000487 Non-structural protein NS2B, flavivirus [PS51527] (1344-1473)
  IPR000752 Flavivirus non-structural protein NS2A [PF01005] (1136-1309)
  IPR001122 Capsid protein C, flavivirus [PF01003] (6-110)
  IPR001157 Non-structural protein NS1, flavivirus [PF00948] (776-1128)
  IPR001528 Flavivirus non-structural protein NS4B [PF01349] (2243-2483)
  IPR001650 Helicase, C-terminal domain-like [PS51194] (1821-1986)
  IPR001650 Helicase, C-terminal domain-like [SM00490] (1843-1939)
  IPR001850 Non-structural protein NS3, peptidase S7, flavivirus [PF00949] (1490-1641)
  IPR001850 Non-structural protein NS3, peptidase S7, flavivirus [PS51528] (1474-1651)
  IPR002535 Flavivirus polyprotein propeptide [PF01570] (120-204)
  IPR002877 Ribosomal RNA methyltransferase, FtsJ domain [PF01728] (2545-2712)
  IPR007094 RNA-directed RNA polymerase, catalytic domain [PS50507] (3017-3167)
  IPR009003 Peptidase S1, PA clan [SSF50494] (1478-1641)
  IPR011492 Non-structural protein NS3-like, DEAD-box helicase, flavivirus [PF07652] (1658-1804)
  IPR011998 Envelope glycoprotein E, central and dimerisation domain, flavivirus [PF00869] (282-574)

Solvent-accessible surface area: 20266 Å² total

Organism: Dengue virus type 3 (strain Singapore/8120/1995) (NCBI:txid408693)

CATH classification: 2.40.10.120 (+1 more: 2.40.10.10)

Nearest PDB structures (foldseek):
  3u1i-assembly1_B  TM=1.006E+00  e=1.581E-32  Dengue virus 3 Singapore/8120/1995
  3u1i-assembly2_D  TM=9.829E-01  e=1.324E-27  Dengue virus 3 Singapore/8120/1995
  3u1j-assembly1_B  TM=9.496E-01  e=4.831E-27  Dengue virus 3 Singapore/8120/1995
  3e90-assembly3_D  TM=9.249E-01  e=5.671E-21  West Nile virus
  2ijo-assembly1_B  TM=9.339E-01  e=8.147E-21  West Nile virus